Protein AF-A0A7C8BSW6-F1 (afdb_monomer_lite)

Organism: NCBI:txid908846

pLDDT: mean 87.46, std 11.77, range [28.77, 98.88]

InterPro domains:
  IPR027787 Alpha/beta-hydrolase, catalytic domain [PF10081] (275-557)
  IPR027788 Alpha/beta-hydrolase, N-terminal domain [PF15420] (40-257)

Structure (mmCIF, N/CA/C/O backbone):
data_AF-A0A7C8BSW6-F1
#
_entry.id   AF-A0A7C8BSW6-F1
#
loop_
_atom_site.group_PDB
_atom_site.id
_atom_site.type_symbol
_atom_site.label_atom_id
_atom_site.label_alt_id
_atom_site.label_comp_id
_atom_site.label_asym_id
_atom_site.label_entity_id
_atom_site.label_seq_id
_atom_site.pdbx_PDB_ins_code
_atom_site.Cartn_x
_atom_site.Cartn_y
_atom_site.Cartn_z
_atom_site.occupancy
_atom_site.B_iso_or_equiv
_atom_site.auth_seq_id
_atom_site.auth_comp_id
_atom_site.auth_asym_id
_atom_site.auth_atom_id
_atom_site.pdbx_PDB_model_num
ATOM 1 N N . MET A 1 1 ? 16.059 4.624 -40.946 1.00 35.56 1 MET A N 1
ATOM 2 C CA . MET A 1 1 ? 14.922 4.054 -41.706 1.00 35.56 1 MET A CA 1
ATOM 3 C C . MET A 1 1 ? 15.076 4.189 -43.217 1.00 35.56 1 MET A C 1
ATOM 5 O O . MET A 1 1 ? 14.792 3.204 -43.880 1.00 35.56 1 MET A O 1
ATOM 9 N N . ARG A 1 2 ? 15.621 5.291 -43.774 1.00 28.77 2 ARG A N 1
ATOM 10 C CA . ARG A 1 2 ? 15.926 5.373 -45.224 1.00 28.77 2 ARG A CA 1
ATOM 11 C C . ARG A 1 2 ? 16.753 4.190 -45.767 1.00 28.77 2 ARG A C 1
ATOM 13 O O . ARG A 1 2 ? 16.408 3.669 -46.812 1.00 28.77 2 ARG A O 1
ATOM 20 N N . SER A 1 3 ? 17.754 3.688 -45.032 1.00 37.47 3 SER A N 1
ATOM 21 C CA . SER A 1 3 ? 18.603 2.574 -45.508 1.00 37.47 3 SER A CA 1
ATOM 22 C C . SER A 1 3 ? 17.982 1.171 -45.445 1.00 37.47 3 SER A C 1
ATOM 24 O O . SER A 1 3 ? 18.580 0.234 -45.964 1.00 37.47 3 SER A O 1
ATOM 26 N N . LEU A 1 4 ? 16.823 0.995 -44.797 1.00 36.91 4 LEU A N 1
ATOM 27 C CA . LEU A 1 4 ? 16.102 -0.290 -44.774 1.00 36.91 4 LEU A CA 1
ATOM 28 C C . LEU A 1 4 ? 15.080 -0.395 -45.915 1.00 36.91 4 LEU A C 1
ATOM 30 O O . LEU A 1 4 ? 14.668 -1.496 -46.262 1.00 36.91 4 LEU A O 1
ATOM 34 N N . LEU A 1 5 ? 14.687 0.741 -46.496 1.00 39.44 5 LEU A N 1
ATOM 35 C CA . LEU A 1 5 ? 13.616 0.839 -47.490 1.00 39.44 5 LEU A CA 1
ATOM 36 C C . LEU A 1 5 ? 14.138 0.990 -48.928 1.00 39.44 5 LEU A C 1
ATOM 38 O O . LEU A 1 5 ? 13.388 0.749 -49.862 1.00 39.44 5 LEU A O 1
ATOM 42 N N . THR A 1 6 ? 15.419 1.324 -49.118 1.00 40.94 6 THR A N 1
ATOM 43 C CA . THR A 1 6 ? 16.086 1.384 -50.437 1.00 40.94 6 THR A CA 1
ATOM 44 C C . THR A 1 6 ? 16.786 0.079 -50.828 1.00 40.94 6 THR A C 1
ATOM 46 O O . THR A 1 6 ? 17.543 0.048 -51.793 1.00 40.94 6 THR A O 1
ATOM 49 N N . ARG A 1 7 ? 16.607 -0.985 -50.042 1.00 39.94 7 ARG A N 1
ATOM 50 C CA . ARG A 1 7 ? 17.282 -2.267 -50.242 1.00 39.94 7 ARG A CA 1
ATOM 51 C C . ARG A 1 7 ? 16.491 -3.168 -51.197 1.00 39.94 7 ARG A C 1
ATOM 53 O O . ARG A 1 7 ? 15.278 -3.321 -51.035 1.00 39.94 7 ARG A O 1
ATOM 60 N N . SER A 1 8 ? 17.198 -3.738 -52.174 1.00 38.94 8 SER A N 1
ATOM 61 C CA . SER A 1 8 ? 16.690 -4.665 -53.200 1.00 38.94 8 SER A CA 1
ATOM 62 C C . SER A 1 8 ? 15.962 -5.867 -52.561 1.00 38.94 8 SER A C 1
ATOM 64 O O . SER A 1 8 ? 16.281 -6.221 -51.425 1.00 38.94 8 SER A O 1
ATOM 66 N N . PRO A 1 9 ? 14.994 -6.529 -53.231 1.00 44.62 9 PRO A N 1
ATOM 67 C CA . PRO A 1 9 ? 14.306 -7.729 -52.724 1.00 44.62 9 PRO A CA 1
ATOM 68 C C . PRO A 1 9 ? 15.227 -8.849 -52.195 1.00 44.62 9 PRO A C 1
ATOM 70 O O . PRO A 1 9 ? 14.777 -9.672 -51.403 1.00 44.62 9 PRO A O 1
ATOM 73 N N . ALA A 1 10 ? 16.515 -8.850 -52.554 1.00 47.75 10 ALA A N 1
ATOM 74 C CA . ALA A 1 10 ? 17.525 -9.775 -52.038 1.00 47.75 10 ALA A CA 1
ATOM 75 C C . ALA A 1 10 ? 17.982 -9.524 -50.577 1.00 47.75 10 ALA A C 1
ATOM 77 O O . ALA A 1 10 ? 18.629 -10.391 -50.004 1.00 47.75 10 ALA A O 1
ATOM 78 N N . ASP A 1 11 ? 17.643 -8.384 -49.966 1.00 54.53 11 ASP A N 1
ATOM 79 C CA . ASP A 1 11 ? 18.222 -7.917 -48.689 1.00 54.53 11 ASP A CA 1
ATOM 80 C C . ASP A 1 11 ? 17.317 -8.082 -47.446 1.00 54.53 11 ASP A C 1
ATOM 82 O O . ASP A 1 11 ? 17.668 -7.632 -46.343 1.00 54.53 11 ASP A O 1
ATOM 86 N N . LEU A 1 12 ? 16.115 -8.651 -47.598 1.00 56.34 12 LEU A N 1
ATOM 87 C CA . LEU A 1 12 ? 15.295 -9.011 -46.439 1.00 56.34 12 LEU A CA 1
ATOM 88 C C . LEU A 1 12 ? 15.831 -10.307 -45.817 1.00 56.34 12 LEU A C 1
ATOM 90 O O . LEU A 1 12 ? 16.120 -11.241 -46.564 1.00 56.34 12 LEU A O 1
ATOM 94 N N . PRO A 1 13 ? 15.931 -10.384 -44.477 1.00 59.06 13 PRO A N 1
ATOM 95 C CA . PRO A 1 13 ? 16.304 -11.626 -43.817 1.00 59.06 13 PRO A CA 1
ATOM 96 C C . PRO A 1 13 ? 15.279 -12.702 -44.184 1.00 59.06 13 PRO A C 1
ATOM 98 O O . PRO A 1 13 ? 14.076 -12.488 -44.021 1.00 59.06 13 PRO A O 1
ATOM 101 N N . ARG A 1 14 ? 15.763 -13.821 -44.725 1.00 63.88 14 ARG A N 1
ATOM 102 C CA . ARG A 1 14 ? 14.950 -14.957 -45.184 1.00 63.88 14 ARG A CA 1
ATOM 103 C C . ARG A 1 14 ? 14.642 -15.930 -44.051 1.00 63.88 14 ARG A C 1
ATOM 105 O O . ARG A 1 14 ? 13.737 -16.745 -44.176 1.00 63.88 14 ARG A O 1
ATOM 112 N N . THR A 1 15 ? 15.378 -15.830 -42.945 1.00 72.94 15 THR A N 1
ATOM 113 C CA . THR A 1 15 ? 15.217 -16.674 -41.758 1.00 72.94 15 THR A CA 1
ATOM 114 C C . THR A 1 15 ? 15.124 -15.841 -40.478 1.00 72.94 15 THR A C 1
ATOM 116 O O . THR A 1 15 ? 15.621 -14.712 -40.400 1.00 72.94 15 THR A O 1
ATOM 119 N N . LEU A 1 16 ? 14.516 -16.421 -39.437 1.00 63.00 16 LEU A N 1
ATOM 120 C CA . LEU A 1 16 ? 14.472 -15.838 -38.091 1.00 63.00 16 LEU A CA 1
ATOM 121 C C . LEU A 1 16 ? 15.890 -15.572 -37.547 1.00 63.00 16 LEU A C 1
ATOM 123 O O . LEU A 1 16 ? 16.141 -14.528 -36.947 1.00 63.00 16 LEU A O 1
ATOM 127 N N . GLY A 1 17 ? 16.836 -16.472 -37.834 1.00 62.22 17 GLY A N 1
ATOM 128 C CA . GLY A 1 17 ? 18.244 -16.329 -37.457 1.00 62.22 17 GLY A CA 1
ATOM 129 C C . GLY A 1 17 ? 18.908 -15.089 -38.063 1.00 62.22 17 GLY A C 1
ATOM 130 O O . GLY A 1 17 ? 19.578 -14.347 -37.352 1.00 62.22 17 GLY A O 1
ATOM 131 N N . GLU A 1 18 ? 18.664 -14.782 -39.340 1.00 64.88 18 GLU A N 1
ATOM 132 C CA . GLU A 1 18 ? 19.216 -13.587 -40.005 1.00 64.88 18 GLU A CA 1
ATOM 133 C C . GLU A 1 18 ? 18.632 -12.269 -39.470 1.00 64.88 18 GLU A C 1
ATOM 135 O O . GLU A 1 18 ? 19.320 -11.243 -39.413 1.00 64.88 18 GLU A O 1
ATOM 140 N N . LEU A 1 19 ? 17.363 -12.275 -39.049 1.00 63.34 19 LEU A N 1
ATOM 141 C CA . LEU A 1 19 ? 16.727 -11.129 -38.396 1.00 63.34 19 LEU A CA 1
ATOM 142 C C . LEU A 1 19 ? 17.384 -10.836 -37.033 1.00 63.34 19 LEU A C 1
ATOM 144 O O . LEU A 1 19 ? 17.639 -9.675 -36.683 1.00 63.34 19 LEU A O 1
ATOM 148 N N . LEU A 1 20 ? 17.671 -11.894 -36.275 1.00 65.25 20 LEU A N 1
ATOM 149 C CA . LEU A 1 20 ? 18.274 -11.835 -34.946 1.00 65.25 20 LEU A CA 1
ATOM 150 C C . LEU A 1 20 ? 19.794 -11.585 -34.992 1.00 65.25 20 LEU A C 1
ATOM 152 O O . LEU A 1 20 ? 20.323 -10.888 -34.129 1.00 65.25 20 LEU A O 1
ATOM 156 N N . ALA A 1 21 ? 20.483 -12.003 -36.054 1.00 61.97 21 ALA A N 1
ATOM 157 C CA . ALA A 1 21 ? 21.923 -11.803 -36.252 1.00 61.97 21 ALA A CA 1
ATOM 158 C C . ALA A 1 21 ? 22.319 -10.404 -36.777 1.00 61.97 21 ALA A C 1
ATOM 160 O O . ALA A 1 21 ? 23.486 -10.155 -37.092 1.00 61.97 21 ALA A O 1
ATOM 161 N N . ARG A 1 22 ? 21.375 -9.455 -36.899 1.00 72.50 22 ARG A N 1
ATOM 162 C CA . ARG A 1 22 ? 21.695 -8.084 -37.336 1.00 72.50 22 ARG A CA 1
ATOM 163 C C . ARG A 1 22 ? 22.720 -7.429 -36.408 1.00 72.50 22 ARG A C 1
ATOM 165 O O . ARG A 1 22 ? 22.546 -7.422 -35.189 1.00 72.50 22 ARG A O 1
ATOM 172 N N . ARG A 1 23 ? 23.734 -6.803 -37.024 1.00 75.06 23 ARG A N 1
ATOM 173 C CA . ARG A 1 23 ? 24.805 -6.071 -36.330 1.00 75.06 23 ARG A CA 1
ATOM 174 C C . ARG A 1 23 ? 24.232 -5.053 -35.343 1.00 75.06 23 ARG A C 1
ATOM 176 O O . ARG A 1 23 ? 23.321 -4.295 -35.685 1.00 75.06 23 ARG A O 1
ATOM 183 N N . PHE A 1 24 ? 24.808 -5.029 -34.149 1.00 78.12 24 PHE A N 1
ATOM 184 C CA . PHE A 1 24 ? 24.494 -4.053 -33.114 1.00 78.12 24 PHE A CA 1
ATOM 185 C C . PHE A 1 24 ? 25.087 -2.678 -33.437 1.00 78.12 24 PHE A C 1
ATOM 187 O O . PHE A 1 24 ? 26.164 -2.576 -34.029 1.00 78.12 24 PHE A O 1
ATOM 194 N N . ASP A 1 25 ? 24.380 -1.614 -33.053 1.00 82.50 25 ASP A N 1
ATOM 195 C CA . ASP A 1 25 ? 24.923 -0.253 -33.088 1.00 82.50 25 ASP A CA 1
ATOM 196 C C . ASP A 1 25 ? 25.787 -0.033 -31.839 1.00 82.50 25 ASP A C 1
ATOM 198 O O . ASP A 1 25 ? 25.310 -0.204 -30.717 1.00 82.50 25 ASP A O 1
ATOM 202 N N . LEU A 1 26 ? 27.057 0.332 -32.038 1.00 80.19 26 LEU A N 1
ATOM 203 C CA . LEU A 1 26 ? 28.018 0.530 -30.950 1.00 80.19 26 LEU A CA 1
ATOM 204 C C . LEU A 1 26 ? 27.555 1.604 -29.958 1.00 80.19 26 LEU A C 1
ATOM 206 O O . LEU A 1 26 ? 27.662 1.405 -28.756 1.00 80.19 26 LEU A O 1
ATOM 210 N N . PHE A 1 27 ? 27.015 2.723 -30.445 1.00 80.88 27 PHE A N 1
ATOM 211 C CA . PHE A 1 27 ? 26.562 3.806 -29.572 1.00 80.88 27 PHE A CA 1
ATOM 212 C C . PHE A 1 27 ? 25.314 3.383 -28.784 1.00 80.88 27 PHE A C 1
ATOM 214 O O . PHE A 1 27 ? 25.201 3.688 -27.602 1.00 80.88 27 PHE A O 1
ATOM 221 N N . GLY A 1 28 ? 24.430 2.596 -29.406 1.00 87.25 28 GLY A N 1
ATOM 222 C CA . GLY A 1 28 ? 23.362 1.885 -28.701 1.00 87.25 28 GLY A CA 1
ATOM 223 C C . GLY A 1 28 ? 23.891 1.029 -27.549 1.00 87.25 28 GLY A C 1
ATOM 224 O O . GLY A 1 28 ? 23.444 1.181 -26.417 1.00 87.25 28 GLY A O 1
ATOM 225 N N . LEU A 1 29 ? 24.866 0.154 -27.810 1.00 87.88 29 LEU A N 1
ATOM 226 C CA . LEU A 1 29 ? 25.440 -0.717 -26.776 1.00 87.88 29 LEU A CA 1
ATOM 227 C C . LEU A 1 29 ? 26.072 0.074 -25.626 1.00 87.88 29 LEU A C 1
ATOM 229 O O . LEU A 1 29 ? 25.893 -0.297 -24.472 1.00 87.88 29 LEU A O 1
ATOM 233 N N . LEU A 1 30 ? 26.764 1.177 -25.926 1.00 85.81 30 LEU A N 1
ATOM 234 C CA . LEU A 1 30 ? 27.374 2.031 -24.906 1.00 85.81 30 LEU A CA 1
ATOM 235 C C . LEU A 1 30 ? 26.330 2.674 -23.988 1.00 85.81 30 LEU A C 1
ATOM 237 O O . LEU A 1 30 ? 26.487 2.637 -22.770 1.00 85.81 30 LEU A O 1
ATOM 241 N N . VAL A 1 31 ? 25.253 3.236 -24.544 1.00 88.50 31 VAL A N 1
ATOM 242 C CA . VAL A 1 31 ? 24.177 3.824 -23.727 1.00 88.50 31 VAL A CA 1
ATOM 243 C C . VAL A 1 31 ? 23.440 2.738 -22.938 1.00 88.50 31 VAL A C 1
ATOM 245 O O . VAL A 1 31 ? 23.163 2.929 -21.757 1.00 88.50 31 VAL A O 1
ATOM 248 N N . GLY A 1 32 ? 23.191 1.573 -23.546 1.00 92.12 32 GLY A N 1
ATOM 249 C CA . GLY A 1 32 ? 22.620 0.415 -22.853 1.00 92.12 32 GLY A CA 1
ATOM 250 C C . GLY A 1 32 ? 23.472 -0.044 -21.667 1.00 92.12 32 GLY A C 1
ATOM 251 O O . GLY A 1 32 ? 22.940 -0.268 -20.587 1.00 92.12 32 GLY A O 1
ATOM 252 N N . LEU A 1 33 ? 24.796 -0.105 -21.832 1.00 89.88 33 LEU A N 1
ATOM 253 C CA . LEU A 1 33 ? 25.730 -0.454 -20.759 1.00 89.88 33 LEU A CA 1
ATOM 254 C C . LEU A 1 33 ? 25.760 0.594 -19.637 1.00 89.88 33 LEU A C 1
ATOM 256 O O . LEU A 1 33 ? 25.872 0.238 -18.472 1.00 89.88 33 LEU A O 1
ATOM 260 N N . ASN A 1 34 ? 25.626 1.884 -19.950 1.00 88.75 34 ASN A N 1
ATOM 261 C CA . ASN A 1 34 ? 25.520 2.909 -18.907 1.00 88.75 34 ASN A CA 1
ATOM 262 C C . ASN A 1 34 ? 24.216 2.771 -18.109 1.00 88.75 34 ASN A C 1
ATOM 264 O O . ASN A 1 34 ? 24.239 2.888 -16.888 1.00 88.75 34 ASN A O 1
ATOM 268 N N . LEU A 1 35 ? 23.093 2.459 -18.768 1.00 93.00 35 LEU A N 1
ATOM 269 C CA . LEU A 1 35 ? 21.839 2.191 -18.059 1.00 93.00 35 LEU A CA 1
ATOM 270 C C . LEU A 1 35 ? 21.843 0.859 -17.296 1.00 93.00 35 LEU A C 1
ATOM 272 O O . LEU A 1 35 ? 21.131 0.747 -16.303 1.00 93.00 35 LEU A O 1
ATOM 276 N N . PHE A 1 36 ? 22.669 -0.115 -17.690 1.00 93.19 36 PHE A N 1
ATOM 277 C CA . PHE A 1 36 ? 22.958 -1.278 -16.848 1.00 93.19 36 PHE A CA 1
ATOM 278 C C . PHE A 1 36 ? 23.570 -0.844 -15.513 1.00 93.19 36 PHE A C 1
ATOM 280 O O . PHE A 1 36 ? 23.040 -1.195 -14.467 1.00 93.19 36 PHE A O 1
ATOM 287 N N . TRP A 1 37 ? 24.614 -0.015 -15.517 1.00 90.25 37 TRP A N 1
ATOM 288 C CA . TRP A 1 37 ? 25.200 0.474 -14.262 1.00 90.25 37 TRP A CA 1
ATOM 289 C C . TRP A 1 37 ? 24.257 1.378 -13.475 1.00 90.25 37 TRP A C 1
ATOM 291 O O . TRP A 1 37 ? 24.164 1.245 -12.260 1.00 90.25 37 TRP A O 1
ATOM 301 N N . ALA A 1 38 ? 23.488 2.229 -14.155 1.00 91.25 38 ALA A N 1
ATOM 302 C CA . ALA A 1 38 ? 22.456 3.021 -13.493 1.00 91.25 38 ALA A CA 1
ATOM 303 C C . ALA A 1 38 ? 21.383 2.130 -12.841 1.00 91.25 38 ALA A C 1
ATOM 305 O O . ALA A 1 38 ? 20.883 2.456 -11.777 1.00 91.25 38 ALA A O 1
ATOM 306 N N . SER A 1 39 ? 21.056 0.970 -13.422 1.00 93.25 39 SER A N 1
ATOM 307 C CA . SER A 1 39 ? 20.106 0.026 -12.813 1.00 93.25 39 SER A CA 1
ATOM 308 C C . SER A 1 39 ? 20.600 -0.592 -11.503 1.00 93.25 39 SER A C 1
ATOM 310 O O . SER A 1 39 ? 19.788 -1.113 -10.738 1.00 93.25 39 SER A O 1
ATOM 312 N N . LEU A 1 40 ? 21.913 -0.553 -11.276 1.00 91.62 40 LEU A N 1
ATOM 313 C CA . LEU A 1 40 ? 22.617 -1.127 -10.135 1.00 91.62 40 LEU A CA 1
ATOM 314 C C . LEU A 1 40 ? 22.851 -0.107 -9.005 1.00 91.62 40 LEU A C 1
ATOM 316 O O . LEU A 1 40 ? 23.479 -0.442 -7.994 1.00 91.62 40 LEU A O 1
ATOM 320 N N . THR A 1 41 ? 22.350 1.124 -9.155 1.00 91.31 41 THR A N 1
ATOM 321 C CA . THR A 1 41 ? 22.278 2.093 -8.056 1.00 91.31 41 THR A CA 1
ATOM 322 C C . THR A 1 41 ? 21.401 1.544 -6.924 1.00 91.31 41 THR A C 1
ATOM 324 O O . THR A 1 41 ? 20.469 0.774 -7.197 1.00 91.31 41 THR A O 1
ATOM 327 N N . PRO A 1 42 ? 21.661 1.936 -5.662 1.00 91.25 42 PRO A N 1
ATOM 328 C CA . PRO A 1 42 ? 20.795 1.601 -4.540 1.00 91.25 42 PRO A CA 1
ATOM 329 C C . PRO A 1 42 ? 19.344 1.977 -4.811 1.00 91.25 42 PRO A C 1
ATOM 331 O O . PRO A 1 42 ? 19.060 2.980 -5.471 1.00 91.25 42 PRO A O 1
ATOM 334 N N . SER A 1 43 ? 18.437 1.176 -4.267 1.00 92.50 43 SER A N 1
ATOM 335 C CA . SER A 1 43 ? 17.024 1.515 -4.192 1.00 92.50 43 SER A CA 1
ATOM 336 C C . SER A 1 43 ? 16.540 1.459 -2.747 1.00 92.50 43 SER A C 1
ATOM 338 O O . SER A 1 43 ? 17.363 1.418 -1.837 1.00 92.50 43 SER A O 1
ATOM 340 N N . LEU A 1 44 ? 15.226 1.497 -2.533 1.00 93.19 44 LEU A N 1
ATOM 341 C CA . LEU A 1 44 ? 14.633 1.506 -1.191 1.00 93.19 44 LEU A CA 1
ATOM 342 C C . LEU A 1 44 ? 14.798 0.165 -0.456 1.00 93.19 44 LEU A C 1
ATOM 344 O O . LEU A 1 44 ? 14.808 0.129 0.769 1.00 93.19 44 LEU A O 1
ATOM 348 N N . MET A 1 45 ? 14.942 -0.931 -1.204 1.00 92.94 45 MET A N 1
ATOM 349 C CA . MET A 1 45 ? 15.106 -2.286 -0.676 1.00 92.94 45 MET A CA 1
ATOM 350 C C . MET A 1 45 ? 16.139 -3.063 -1.508 1.00 92.94 45 MET A C 1
ATOM 352 O O . MET A 1 45 ? 16.288 -2.792 -2.709 1.00 92.94 45 MET A O 1
ATOM 356 N N . PRO A 1 46 ? 16.849 -4.037 -0.910 1.00 91.81 46 PRO A N 1
ATOM 357 C CA . PRO A 1 46 ? 17.709 -4.944 -1.653 1.00 91.81 46 PRO A CA 1
ATOM 358 C C . PRO A 1 46 ? 16.875 -5.823 -2.590 1.00 91.81 46 PRO A C 1
ATOM 360 O O . PRO A 1 46 ? 15.707 -6.122 -2.341 1.00 91.81 46 PRO A O 1
ATOM 363 N N . ARG A 1 47 ? 17.490 -6.263 -3.690 1.00 91.44 47 ARG A N 1
ATOM 364 C CA . ARG A 1 47 ? 16.823 -7.082 -4.708 1.00 91.44 47 ARG A CA 1
ATOM 365 C C . ARG A 1 47 ? 17.505 -8.426 -4.868 1.00 91.44 47 ARG A C 1
ATOM 367 O O . ARG A 1 47 ? 18.726 -8.533 -4.942 1.00 91.44 47 ARG A O 1
ATOM 374 N N . VAL A 1 48 ? 16.688 -9.454 -5.047 1.00 90.75 48 VAL A N 1
ATOM 375 C CA . VAL A 1 48 ? 17.148 -10.767 -5.504 1.00 90.75 48 VAL A CA 1
ATOM 376 C C . VAL A 1 48 ? 17.640 -10.705 -6.953 1.00 90.75 48 VAL A C 1
ATOM 378 O O . VAL A 1 48 ? 17.177 -9.899 -7.765 1.00 90.75 48 VAL A O 1
ATOM 381 N N . TRP A 1 49 ? 18.574 -11.594 -7.298 1.00 92.56 49 TRP A N 1
ATOM 382 C CA . TRP A 1 49 ? 19.315 -11.560 -8.566 1.00 92.56 49 TRP A CA 1
ATOM 383 C C . TRP A 1 49 ? 18.423 -11.555 -9.819 1.00 92.56 49 TRP A C 1
ATOM 385 O O . TRP A 1 49 ? 18.735 -10.868 -10.791 1.00 92.56 49 TRP A O 1
ATOM 395 N N . TYR A 1 50 ? 17.309 -12.298 -9.816 1.00 94.75 50 TYR A N 1
ATOM 396 C CA . TYR A 1 50 ? 16.423 -12.392 -10.981 1.00 94.75 50 TYR A CA 1
ATOM 397 C C . TYR A 1 50 ? 15.605 -11.113 -11.169 1.00 94.75 50 TYR A C 1
ATOM 399 O O . TYR A 1 50 ? 15.358 -10.702 -12.303 1.00 94.75 50 TYR A O 1
ATOM 407 N N . TRP A 1 51 ? 15.232 -10.458 -10.066 1.00 94.62 51 TRP A N 1
ATOM 408 C CA . TRP A 1 51 ? 14.493 -9.201 -10.084 1.00 94.62 51 TRP A CA 1
ATOM 409 C C . TRP A 1 51 ? 15.390 -8.056 -10.547 1.00 94.62 51 TRP A C 1
ATOM 411 O O . TRP A 1 51 ? 15.043 -7.322 -11.471 1.00 94.62 51 TRP A O 1
ATOM 421 N N . GLN A 1 52 ? 16.606 -7.978 -9.997 1.00 95.00 52 GLN A N 1
ATOM 422 C CA . GLN A 1 52 ? 17.620 -7.038 -10.468 1.00 95.00 52 GLN A CA 1
ATOM 423 C C . GLN A 1 52 ? 17.929 -7.263 -11.957 1.00 95.00 52 GLN A C 1
ATOM 425 O O . GLN A 1 52 ? 17.927 -6.310 -12.731 1.00 95.00 52 GLN A O 1
ATOM 430 N N . GLY A 1 53 ? 18.108 -8.518 -12.390 1.00 96.31 53 GLY A N 1
ATOM 431 C CA . GLY A 1 53 ? 18.345 -8.852 -13.795 1.00 96.31 53 GLY A CA 1
ATOM 432 C C . GLY A 1 53 ? 17.205 -8.432 -14.731 1.00 96.31 53 GLY A C 1
ATOM 433 O O . GLY A 1 53 ? 17.462 -7.953 -15.835 1.00 96.31 53 GLY A O 1
ATOM 434 N N . LEU A 1 54 ? 15.947 -8.541 -14.293 1.00 96.56 54 LEU A N 1
ATOM 435 C CA . LEU A 1 54 ? 14.785 -8.043 -15.035 1.00 96.56 54 LEU A CA 1
ATOM 436 C C . LEU A 1 54 ? 14.852 -6.522 -15.243 1.00 96.56 54 LEU A C 1
ATOM 438 O O . LEU A 1 54 ? 14.767 -6.056 -16.382 1.00 96.56 54 LEU A O 1
ATOM 442 N N . ILE A 1 55 ? 15.049 -5.759 -14.162 1.00 95.81 55 ILE A N 1
ATOM 443 C CA . ILE A 1 55 ? 15.153 -4.290 -14.197 1.00 95.81 55 ILE A CA 1
ATOM 444 C C . ILE A 1 55 ? 16.317 -3.860 -15.096 1.00 95.81 55 ILE A C 1
ATOM 446 O O . ILE A 1 55 ? 16.147 -3.036 -16.001 1.00 95.81 55 ILE A O 1
ATOM 450 N N . SER A 1 56 ? 17.490 -4.459 -14.887 1.00 96.75 56 SER A N 1
ATOM 451 C CA . SER A 1 56 ? 18.689 -4.223 -15.686 1.00 96.75 56 SER A CA 1
ATOM 452 C C . SER A 1 56 ? 18.443 -4.509 -17.168 1.00 96.75 56 SER A C 1
ATOM 454 O O . SER A 1 56 ? 18.824 -3.703 -18.015 1.00 96.75 56 SER A O 1
ATOM 456 N N . GLY A 1 57 ? 17.764 -5.608 -17.511 1.00 97.56 57 GLY A N 1
ATOM 457 C CA . GLY A 1 57 ? 17.462 -5.967 -18.899 1.00 97.56 57 GLY A CA 1
ATOM 458 C C . GLY A 1 57 ? 16.547 -4.957 -19.599 1.00 97.56 57 GLY A C 1
ATOM 459 O O . GLY A 1 57 ? 16.806 -4.580 -20.747 1.00 97.56 57 GLY A O 1
ATOM 460 N N . ILE A 1 58 ? 15.517 -4.468 -18.898 1.00 97.06 58 ILE A N 1
ATOM 461 C CA . ILE A 1 58 ? 14.611 -3.419 -19.394 1.00 97.06 58 ILE A CA 1
ATOM 462 C C . ILE A 1 58 ? 15.381 -2.108 -19.621 1.00 97.06 58 ILE A C 1
ATOM 464 O O . ILE A 1 58 ? 15.265 -1.485 -20.680 1.00 97.06 58 ILE A O 1
ATOM 468 N N . LEU A 1 59 ? 16.221 -1.701 -18.669 1.00 96.94 59 LEU A N 1
ATOM 469 C CA . LEU A 1 59 ? 17.019 -0.480 -18.785 1.00 96.94 59 LEU A CA 1
ATOM 470 C C . LEU A 1 59 ? 18.071 -0.567 -19.895 1.00 96.94 59 LEU A C 1
ATOM 472 O O . LEU A 1 59 ? 18.220 0.381 -20.667 1.00 96.94 59 LEU A O 1
ATOM 476 N N . VAL A 1 60 ? 18.734 -1.714 -20.057 1.00 96.94 60 VAL A N 1
ATOM 477 C CA . VAL A 1 60 ? 19.680 -1.955 -21.156 1.00 96.94 60 VAL A CA 1
ATOM 478 C C . VAL A 1 60 ? 19.008 -1.765 -22.510 1.00 96.94 60 VAL A C 1
ATOM 480 O O . VAL A 1 60 ? 19.576 -1.101 -23.380 1.00 96.94 60 VAL A O 1
ATOM 483 N N . ILE A 1 61 ? 17.806 -2.314 -22.718 1.00 95.88 61 ILE A N 1
ATOM 484 C CA . ILE A 1 61 ? 17.142 -2.218 -24.023 1.00 95.88 61 ILE A CA 1
ATOM 485 C C . ILE A 1 61 ? 16.578 -0.817 -24.295 1.00 95.88 61 ILE A C 1
ATOM 487 O O . ILE A 1 61 ? 16.668 -0.340 -25.432 1.00 95.88 61 ILE A O 1
ATOM 491 N N . ILE A 1 62 ? 16.079 -0.123 -23.266 1.00 94.81 62 ILE A N 1
ATOM 492 C CA . ILE A 1 62 ? 15.689 1.293 -23.355 1.00 94.81 62 ILE A CA 1
ATOM 493 C C . ILE A 1 62 ? 16.910 2.140 -23.733 1.00 94.81 62 ILE A C 1
ATOM 495 O O . ILE A 1 62 ? 16.857 2.912 -24.694 1.00 94.81 62 ILE A O 1
ATOM 499 N N . GLY A 1 63 ? 18.034 1.939 -23.043 1.00 94.25 63 GLY A N 1
ATOM 500 C CA . GLY A 1 63 ? 19.290 2.640 -23.300 1.00 94.25 63 GLY A CA 1
ATOM 501 C C . GLY A 1 63 ? 19.837 2.348 -24.689 1.00 94.25 63 GLY A C 1
ATOM 502 O O . GLY A 1 63 ? 20.225 3.266 -25.410 1.00 94.25 63 GLY A O 1
ATOM 503 N N . TYR A 1 64 ? 19.775 1.090 -25.125 1.00 94.19 64 TYR A N 1
ATOM 504 C CA . TYR A 1 64 ? 20.140 0.701 -26.481 1.00 94.19 64 TYR A CA 1
ATOM 505 C C . TYR A 1 64 ? 19.293 1.425 -27.532 1.00 94.19 64 TYR A C 1
ATOM 507 O O . TYR A 1 64 ? 19.838 1.982 -28.490 1.00 94.19 64 TYR A O 1
ATOM 515 N N . GLY A 1 65 ? 17.970 1.466 -27.351 1.00 91.69 65 GLY A N 1
ATOM 516 C CA . GLY A 1 65 ? 17.055 2.183 -28.239 1.00 91.69 65 GLY A CA 1
ATOM 517 C C . GLY A 1 65 ? 17.347 3.685 -28.301 1.00 91.69 65 GLY A C 1
ATOM 518 O O . GLY A 1 65 ? 17.477 4.244 -29.397 1.00 91.69 65 GLY A O 1
ATOM 519 N N . ALA A 1 66 ? 17.518 4.320 -27.138 1.00 91.06 66 ALA A N 1
ATOM 520 C CA . ALA A 1 66 ? 17.860 5.735 -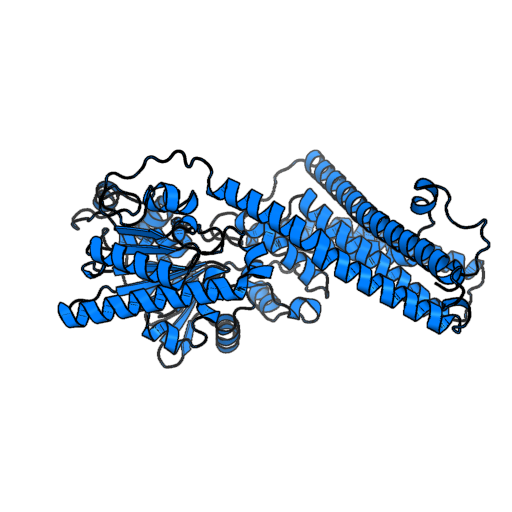27.015 1.00 91.06 66 ALA A CA 1
ATOM 521 C C . ALA A 1 66 ? 19.213 6.052 -27.667 1.00 91.06 66 ALA A C 1
ATOM 523 O O . ALA A 1 66 ? 19.320 7.001 -28.446 1.00 91.06 66 ALA A O 1
ATOM 524 N N . GLY A 1 67 ? 20.226 5.213 -27.441 1.00 90.25 67 GLY A N 1
ATOM 525 C CA . GLY A 1 67 ? 21.533 5.341 -28.072 1.00 90.25 67 GLY A CA 1
ATOM 526 C C . GLY A 1 67 ? 21.447 5.219 -29.594 1.00 90.25 67 GLY A C 1
ATOM 527 O O . GLY A 1 67 ? 21.928 6.092 -30.314 1.00 90.25 67 GLY A O 1
ATOM 528 N N . VAL A 1 68 ? 20.756 4.210 -30.130 1.00 89.62 68 VAL A N 1
ATOM 529 C CA . VAL A 1 68 ? 20.555 4.082 -31.587 1.00 89.62 68 VAL A CA 1
ATOM 530 C C . VAL A 1 68 ? 19.905 5.340 -32.177 1.00 89.62 68 VAL A C 1
ATOM 532 O O . VAL A 1 68 ? 20.291 5.779 -33.267 1.00 89.62 68 VAL A O 1
ATOM 535 N N . LEU A 1 69 ? 18.912 5.913 -31.492 1.00 86.75 69 LEU A N 1
ATOM 536 C CA . LEU A 1 69 ? 18.230 7.131 -31.926 1.00 86.75 69 LEU A CA 1
ATOM 537 C C . LEU A 1 69 ? 19.169 8.341 -31.894 1.00 86.75 69 LEU A C 1
ATOM 539 O O . LEU A 1 69 ? 19.330 9.010 -32.917 1.00 86.75 69 LEU A O 1
ATOM 543 N N . LEU A 1 70 ? 19.837 8.578 -30.768 1.00 85.81 70 LEU A N 1
ATOM 544 C CA . LEU A 1 70 ? 20.763 9.691 -30.598 1.00 85.81 70 LEU A CA 1
ATOM 545 C C . LEU A 1 70 ? 21.935 9.593 -31.583 1.00 85.81 70 LEU A C 1
ATOM 547 O O . LEU A 1 70 ? 22.243 10.561 -32.270 1.00 85.81 70 LEU A O 1
ATOM 551 N N . GLY A 1 71 ? 22.512 8.406 -31.772 1.00 84.44 71 GLY A N 1
ATOM 552 C CA . GLY A 1 71 ? 23.553 8.166 -32.769 1.00 84.44 71 GLY A CA 1
ATOM 553 C C . GLY A 1 71 ? 23.086 8.455 -34.200 1.00 84.44 71 GLY A C 1
ATOM 554 O O . GLY A 1 71 ? 23.861 8.949 -35.020 1.00 84.44 71 GLY A O 1
ATOM 555 N N . ARG A 1 72 ? 21.814 8.194 -34.532 1.00 83.94 72 ARG A N 1
ATOM 556 C CA . ARG A 1 72 ? 21.233 8.581 -35.832 1.00 83.94 72 ARG A CA 1
ATOM 557 C C . ARG A 1 72 ? 21.068 10.092 -35.969 1.00 83.94 72 ARG A C 1
ATOM 559 O O . ARG A 1 72 ? 21.371 10.602 -37.043 1.00 83.94 72 ARG A O 1
ATOM 566 N N . ILE A 1 73 ? 20.611 10.773 -34.920 1.00 84.25 73 ILE A N 1
ATOM 567 C CA . ILE A 1 73 ? 20.466 12.235 -34.887 1.00 84.25 73 ILE A CA 1
ATOM 568 C C . ILE A 1 73 ? 21.844 12.886 -35.046 1.00 84.25 73 ILE A C 1
ATOM 570 O O . ILE A 1 73 ? 22.050 13.664 -35.972 1.00 84.25 73 ILE A O 1
ATOM 574 N N . LEU A 1 74 ? 22.825 12.484 -34.237 1.00 83.00 74 LEU A N 1
ATOM 575 C CA . LEU A 1 74 ? 24.192 13.002 -34.296 1.00 83.00 74 LEU A CA 1
ATOM 576 C C . LEU A 1 74 ? 24.808 12.822 -35.686 1.00 83.00 74 LEU A C 1
ATOM 578 O O . LEU A 1 74 ? 25.346 13.770 -36.244 1.00 83.00 74 LEU A O 1
ATOM 582 N N . ARG A 1 75 ? 24.657 11.645 -36.306 1.00 81.06 75 ARG A N 1
ATOM 583 C CA . ARG A 1 75 ? 25.138 11.404 -37.680 1.00 81.06 75 ARG A CA 1
ATOM 584 C C . ARG A 1 75 ? 24.409 12.224 -38.750 1.00 81.06 75 ARG A C 1
ATOM 586 O O . ARG A 1 75 ? 24.945 12.375 -39.844 1.00 81.06 75 ARG A O 1
ATOM 593 N N . ALA A 1 76 ? 23.198 12.711 -38.479 1.00 80.62 76 ALA A N 1
ATOM 594 C CA . ALA A 1 76 ? 22.461 13.565 -39.407 1.00 80.62 76 ALA A CA 1
ATOM 595 C C . ALA A 1 76 ? 22.971 15.016 -39.391 1.00 80.62 76 ALA A C 1
ATOM 597 O O . ALA A 1 76 ? 22.983 15.660 -40.439 1.00 80.62 76 ALA A O 1
ATOM 598 N N . PHE A 1 77 ? 23.424 15.508 -38.233 1.00 80.81 77 PHE A N 1
ATOM 599 C CA . PHE A 1 77 ? 23.910 16.882 -38.062 1.00 80.81 77 PHE A CA 1
ATOM 600 C C . PHE A 1 77 ? 25.437 17.007 -38.175 1.00 80.81 77 PHE A C 1
ATOM 602 O O . PHE A 1 77 ? 25.944 17.987 -38.719 1.00 80.81 77 PHE A O 1
ATOM 609 N N . VAL A 1 78 ? 26.190 15.997 -37.734 1.00 78.81 78 VAL A N 1
ATOM 610 C CA . VAL A 1 78 ? 27.656 15.988 -37.789 1.00 78.81 78 VAL A CA 1
ATOM 611 C C . VAL A 1 78 ? 28.113 15.442 -39.142 1.00 78.81 78 VAL A C 1
ATOM 613 O O . VAL A 1 78 ? 28.180 14.235 -39.368 1.00 78.81 78 VAL A O 1
ATOM 616 N N . ARG A 1 79 ? 28.449 16.353 -40.063 1.00 70.50 79 ARG A N 1
ATOM 617 C CA . ARG A 1 79 ? 29.035 16.019 -41.379 1.00 70.50 79 ARG A CA 1
ATOM 618 C C . ARG A 1 79 ? 30.517 15.644 -41.307 1.00 70.50 79 ARG A C 1
ATOM 620 O O . ARG A 1 79 ? 31.063 15.113 -42.273 1.00 70.50 79 ARG A O 1
ATOM 627 N N . TRP A 1 80 ? 31.165 15.924 -40.179 1.00 69.38 80 TRP A N 1
ATOM 628 C CA . TRP A 1 80 ? 32.576 15.638 -39.976 1.00 69.38 80 TRP A CA 1
ATOM 629 C C . TRP A 1 80 ? 32.816 14.133 -39.840 1.00 69.38 80 TRP A C 1
ATOM 631 O O . TRP A 1 80 ? 32.196 13.458 -39.017 1.00 69.38 80 TRP A O 1
ATOM 641 N N . ARG A 1 81 ? 33.726 13.602 -40.660 1.00 68.81 81 ARG A N 1
ATOM 642 C CA . ARG A 1 81 ? 34.198 12.220 -40.569 1.00 68.81 81 ARG A CA 1
ATOM 643 C C . ARG A 1 81 ? 35.662 12.248 -40.139 1.00 68.81 81 ARG A C 1
ATOM 645 O O . ARG A 1 81 ? 36.486 12.722 -40.922 1.00 68.81 81 ARG A O 1
ATOM 652 N N . PRO A 1 82 ? 36.003 11.768 -38.932 1.00 68.31 82 PRO A N 1
ATOM 653 C CA . PRO A 1 82 ? 37.395 11.708 -38.513 1.00 68.31 82 PRO A CA 1
ATOM 654 C C . PRO A 1 82 ? 38.198 10.817 -39.468 1.00 68.31 82 PRO A C 1
ATOM 656 O O . PRO A 1 82 ? 37.670 9.863 -40.049 1.00 68.31 82 PRO A O 1
ATOM 659 N N . SER A 1 83 ? 39.490 11.117 -39.622 1.00 77.94 83 SER A N 1
ATOM 660 C CA . SER A 1 83 ? 40.404 10.255 -40.379 1.00 77.94 83 SER A CA 1
ATOM 661 C C . SER A 1 83 ? 40.395 8.831 -39.801 1.00 77.94 83 SER A C 1
ATOM 663 O O . SER A 1 83 ? 40.118 8.645 -38.615 1.00 77.94 83 SER A O 1
ATOM 665 N N . ARG A 1 84 ? 40.734 7.805 -40.595 1.00 76.12 84 ARG A N 1
ATOM 666 C CA . ARG A 1 84 ? 40.723 6.401 -40.129 1.00 76.12 84 ARG A CA 1
ATOM 667 C C . ARG A 1 84 ? 41.583 6.193 -38.874 1.00 76.12 84 ARG A C 1
ATOM 669 O O . ARG A 1 84 ? 41.185 5.437 -37.997 1.00 76.12 84 ARG A O 1
ATOM 676 N N . ARG A 1 85 ? 42.717 6.900 -38.766 1.00 79.75 85 ARG A N 1
ATOM 677 C CA . ARG A 1 85 ? 43.587 6.889 -37.577 1.00 79.75 85 ARG A CA 1
ATOM 678 C C . ARG A 1 85 ? 42.932 7.596 -36.391 1.00 79.75 85 ARG A C 1
ATOM 680 O O . ARG A 1 85 ? 42.869 7.021 -35.313 1.00 79.75 85 ARG A O 1
ATOM 687 N N . THR A 1 86 ? 42.393 8.799 -36.596 1.00 79.25 86 THR A N 1
ATOM 688 C CA . THR A 1 86 ? 41.714 9.575 -35.544 1.00 79.25 86 THR A CA 1
ATOM 689 C C . THR A 1 86 ? 40.481 8.844 -35.012 1.00 79.25 86 THR A C 1
ATOM 691 O O . THR A 1 86 ? 40.295 8.762 -33.808 1.00 79.25 86 THR A O 1
ATOM 694 N N . GLY A 1 87 ? 39.666 8.253 -35.888 1.00 76.88 87 GLY A N 1
ATOM 695 C CA . GLY A 1 87 ? 38.505 7.456 -35.497 1.00 76.88 87 GLY A CA 1
ATOM 696 C C . GLY A 1 87 ? 38.884 6.175 -34.750 1.00 76.88 87 GLY A C 1
ATOM 697 O O . GLY A 1 87 ? 38.172 5.788 -33.830 1.00 76.88 87 GLY A O 1
ATOM 698 N N . HIS A 1 88 ? 40.011 5.542 -35.099 1.00 77.56 88 HIS A N 1
ATOM 699 C CA . HIS A 1 88 ? 40.525 4.382 -34.367 1.00 77.56 88 HIS A CA 1
ATOM 700 C C . HIS A 1 88 ? 40.988 4.766 -32.958 1.00 77.56 88 HIS A C 1
ATOM 702 O O . HIS A 1 88 ? 40.609 4.099 -32.002 1.00 77.56 88 HIS A O 1
ATOM 708 N N . TRP A 1 89 ? 41.727 5.873 -32.820 1.00 82.38 89 TRP A N 1
ATOM 709 C CA . TRP A 1 89 ? 42.124 6.412 -31.517 1.00 82.38 89 TRP A CA 1
ATOM 710 C C . TRP A 1 89 ? 40.919 6.814 -30.670 1.00 82.38 89 TRP A C 1
ATOM 712 O O . TRP A 1 89 ? 40.807 6.346 -29.548 1.00 82.38 89 TRP A O 1
ATOM 722 N N . ILE A 1 90 ? 39.971 7.580 -31.222 1.00 78.19 90 ILE A N 1
ATOM 723 C CA . ILE A 1 90 ? 38.721 7.932 -30.528 1.00 78.19 90 ILE A CA 1
ATOM 724 C C . ILE A 1 90 ? 37.982 6.665 -30.083 1.00 78.19 90 ILE A C 1
ATOM 726 O O . ILE A 1 90 ? 37.537 6.586 -28.944 1.00 78.19 90 ILE A O 1
ATOM 730 N N . GLY A 1 91 ? 37.869 5.662 -30.959 1.00 75.19 91 GLY A N 1
ATOM 731 C CA . GLY A 1 91 ? 37.207 4.397 -30.649 1.00 75.19 91 GLY A CA 1
ATOM 732 C C . GLY A 1 91 ? 37.873 3.639 -29.501 1.00 75.19 91 GLY A C 1
ATOM 733 O O . GLY A 1 91 ? 37.179 3.232 -28.574 1.00 75.19 91 GLY A O 1
ATOM 734 N N . TRP A 1 92 ? 39.201 3.487 -29.529 1.00 78.12 92 TRP A N 1
ATOM 735 C CA . TRP A 1 92 ? 39.950 2.839 -28.449 1.00 78.12 92 TRP A CA 1
ATOM 736 C C . TRP A 1 92 ? 39.916 3.640 -27.155 1.00 78.12 92 TRP A C 1
ATOM 738 O O . TRP A 1 92 ? 39.699 3.055 -26.104 1.00 78.12 92 TRP A O 1
ATOM 748 N N . THR A 1 93 ? 40.060 4.964 -27.207 1.00 83.19 93 THR A N 1
ATOM 749 C CA . THR A 1 93 ? 39.949 5.816 -26.019 1.00 83.19 93 THR A CA 1
ATOM 750 C C . THR A 1 93 ? 38.567 5.695 -25.387 1.00 83.19 93 THR A C 1
ATOM 752 O O . THR A 1 93 ? 38.480 5.504 -24.180 1.00 83.19 93 THR A O 1
ATOM 755 N N . LEU A 1 94 ? 37.490 5.740 -26.180 1.00 77.31 94 LEU A N 1
ATOM 756 C CA . LEU A 1 94 ? 36.128 5.548 -25.676 1.00 77.31 94 LEU A CA 1
ATOM 757 C C . LEU A 1 94 ? 35.929 4.141 -25.110 1.00 77.31 94 LEU A C 1
ATOM 759 O O . LEU A 1 94 ? 35.342 4.003 -24.043 1.00 77.31 94 LEU A O 1
ATOM 763 N N . LEU A 1 95 ? 36.432 3.106 -25.786 1.00 75.81 95 LEU A N 1
ATOM 764 C CA . LEU A 1 95 ? 36.337 1.728 -25.308 1.00 75.81 95 LEU A CA 1
ATOM 765 C C . LEU A 1 95 ? 37.078 1.542 -23.978 1.00 75.81 95 LEU A C 1
ATOM 767 O O . LEU A 1 95 ? 36.508 0.991 -23.042 1.00 75.81 95 LEU A O 1
ATOM 771 N N . THR A 1 96 ? 38.315 2.029 -23.878 1.00 81.94 96 THR A N 1
ATOM 772 C CA . THR A 1 96 ? 39.126 1.952 -22.658 1.00 81.94 96 THR A CA 1
ATOM 773 C C . THR A 1 96 ? 38.520 2.786 -21.534 1.00 81.94 96 THR A C 1
ATOM 775 O O . THR A 1 96 ? 38.459 2.308 -20.408 1.00 81.94 96 THR A O 1
ATOM 778 N N . ALA A 1 97 ? 38.021 3.993 -21.817 1.00 82.62 97 ALA A N 1
ATOM 779 C CA . ALA A 1 97 ? 37.346 4.829 -20.823 1.00 82.62 97 ALA A CA 1
ATOM 780 C C . ALA A 1 97 ? 36.071 4.159 -20.297 1.00 82.62 97 ALA A C 1
ATOM 782 O O . ALA A 1 97 ? 35.832 4.146 -19.093 1.00 82.62 97 ALA A O 1
ATOM 783 N N . VAL A 1 98 ? 35.283 3.546 -21.185 1.00 78.50 98 VAL A N 1
ATOM 784 C CA . VAL A 1 98 ? 34.105 2.763 -20.802 1.00 78.50 98 VAL A CA 1
ATOM 785 C C . VAL A 1 98 ? 34.530 1.567 -19.958 1.00 78.50 98 VAL A C 1
ATOM 787 O O . VAL A 1 98 ? 33.972 1.380 -18.885 1.00 78.50 98 VAL A O 1
ATOM 790 N N . LEU A 1 99 ? 35.538 0.797 -20.370 1.00 77.38 99 LEU A N 1
ATOM 791 C CA . LEU A 1 99 ? 36.023 -0.354 -19.606 1.00 77.38 99 LEU A CA 1
ATOM 792 C C . LEU A 1 99 ? 36.545 0.049 -18.215 1.00 77.38 99 LEU A C 1
ATOM 794 O O . LEU A 1 99 ? 36.215 -0.605 -17.230 1.00 77.38 99 LEU A O 1
ATOM 798 N N . ALA A 1 100 ? 37.300 1.144 -18.118 1.00 82.31 100 ALA A N 1
ATOM 799 C CA . ALA A 1 100 ? 37.787 1.681 -16.850 1.00 82.31 100 ALA A CA 1
ATOM 800 C C . ALA A 1 100 ? 36.633 2.144 -15.949 1.00 82.31 100 ALA A C 1
ATOM 802 O O . ALA A 1 100 ? 36.606 1.805 -14.768 1.00 82.31 100 ALA A O 1
ATOM 803 N N . ALA A 1 101 ? 35.639 2.841 -16.512 1.00 80.25 101 ALA A N 1
ATOM 804 C CA . ALA A 1 101 ? 34.4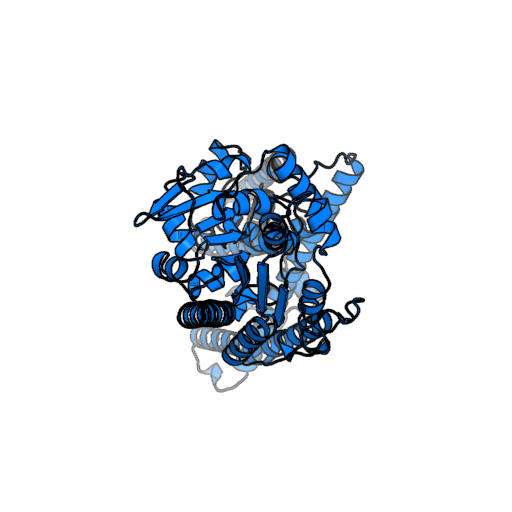27 3.206 -15.786 1.00 80.25 101 ALA A CA 1
ATOM 805 C C . ALA A 1 101 ? 33.670 1.961 -15.298 1.00 80.25 101 ALA A C 1
ATOM 807 O O . ALA A 1 101 ? 33.223 1.932 -14.161 1.00 80.25 101 ALA A O 1
ATOM 808 N N . ASN A 1 102 ? 33.577 0.905 -16.112 1.00 74.69 102 ASN A N 1
ATOM 809 C CA . ASN A 1 102 ? 32.942 -0.361 -15.728 1.00 74.69 102 ASN A CA 1
ATOM 810 C C . ASN A 1 102 ? 33.670 -1.034 -14.552 1.00 74.69 102 ASN A C 1
ATOM 812 O O . ASN A 1 102 ? 33.018 -1.517 -13.633 1.00 74.69 102 ASN A O 1
ATOM 816 N N . LEU A 1 103 ? 35.009 -1.050 -14.558 1.00 77.12 103 LEU A N 1
ATOM 817 C CA . LEU A 1 103 ? 35.792 -1.612 -13.455 1.00 77.12 103 LEU A CA 1
ATOM 818 C C . LEU A 1 103 ? 35.608 -0.807 -12.161 1.00 77.12 103 LEU A C 1
ATOM 820 O O . LEU A 1 103 ? 35.457 -1.394 -11.094 1.00 77.12 103 LEU A O 1
ATOM 824 N N . TYR A 1 104 ? 35.567 0.525 -12.263 1.00 81.94 104 TYR A N 1
ATOM 825 C CA . TYR A 1 104 ? 35.243 1.401 -11.136 1.00 81.94 104 TYR A CA 1
ATOM 826 C C . TYR A 1 104 ? 33.844 1.101 -10.577 1.00 81.94 104 TYR A C 1
ATOM 828 O O . TYR A 1 104 ? 33.694 0.863 -9.378 1.00 81.94 104 TYR A O 1
ATOM 836 N N . TRP A 1 105 ? 32.833 1.033 -11.448 1.00 80.75 105 TRP A N 1
ATOM 837 C CA . TRP A 1 105 ? 31.453 0.762 -11.049 1.00 80.75 105 TRP A CA 1
ATOM 838 C C . TRP A 1 105 ? 31.262 -0.616 -10.411 1.00 80.75 105 TRP A C 1
ATOM 840 O O . TRP A 1 105 ? 30.433 -0.745 -9.515 1.00 80.75 105 TRP A O 1
ATOM 850 N N . LEU A 1 106 ? 32.052 -1.621 -10.803 1.00 74.69 106 LEU A N 1
ATOM 851 C CA . LEU A 1 106 ? 32.021 -2.950 -10.188 1.00 74.69 106 LEU A CA 1
ATOM 852 C C . LEU A 1 106 ? 32.371 -2.901 -8.692 1.00 74.69 106 LEU A C 1
ATOM 854 O O . LEU A 1 106 ? 31.713 -3.558 -7.892 1.00 74.69 106 LEU A O 1
ATOM 858 N N . VAL A 1 107 ? 33.371 -2.101 -8.309 1.00 75.06 107 VAL A N 1
ATOM 859 C CA . VAL A 1 107 ? 33.773 -1.935 -6.902 1.00 75.06 107 VAL A CA 1
ATOM 860 C C . VAL A 1 107 ? 32.744 -1.102 -6.138 1.00 75.06 107 VAL A C 1
ATOM 862 O O . VAL A 1 107 ? 32.326 -1.477 -5.045 1.00 75.06 107 VAL A O 1
ATOM 865 N N . VAL A 1 108 ? 32.299 0.011 -6.728 1.00 81.44 108 VAL A N 1
ATOM 866 C CA . VAL A 1 108 ? 31.332 0.928 -6.102 1.00 81.44 108 VAL A CA 1
ATOM 867 C C . VAL A 1 108 ? 29.985 0.249 -5.850 1.00 81.44 108 VAL A C 1
ATOM 869 O O . VAL A 1 108 ? 29.395 0.432 -4.787 1.00 81.44 108 VAL A O 1
ATOM 872 N N . HIS A 1 109 ? 29.520 -0.578 -6.788 1.00 81.44 109 HIS A N 1
ATOM 873 C CA . HIS A 1 109 ? 28.234 -1.262 -6.688 1.00 81.44 109 HIS A CA 1
ATOM 874 C C . HIS A 1 109 ? 28.122 -2.154 -5.447 1.00 81.44 109 HIS A C 1
ATOM 876 O O . HIS A 1 109 ? 27.076 -2.152 -4.806 1.00 81.44 109 HIS A O 1
ATOM 882 N N . VAL A 1 110 ? 29.184 -2.878 -5.081 1.00 79.50 110 VAL A N 1
ATOM 883 C CA . VAL A 1 110 ? 29.162 -3.770 -3.909 1.00 79.50 110 VAL A CA 1
ATOM 884 C C . VAL A 1 110 ? 28.885 -2.974 -2.632 1.00 79.50 110 VAL A C 1
ATOM 886 O O . VAL A 1 110 ? 27.978 -3.316 -1.879 1.00 79.50 110 VAL A O 1
ATOM 889 N N . ILE A 1 111 ? 29.600 -1.862 -2.437 1.00 83.00 111 ILE A N 1
ATOM 890 C CA . ILE A 1 111 ? 29.429 -0.970 -1.278 1.00 83.00 111 ILE A CA 1
ATOM 891 C C . ILE A 1 111 ? 28.021 -0.364 -1.271 1.00 83.00 111 ILE A C 1
ATOM 893 O O . ILE A 1 111 ? 27.345 -0.308 -0.246 1.00 83.00 111 ILE A O 1
ATOM 897 N N . TRP A 1 112 ? 27.564 0.076 -2.440 1.00 87.88 112 TRP A N 1
ATOM 898 C CA . TRP A 1 112 ? 26.250 0.676 -2.622 1.00 87.88 112 TRP A CA 1
ATOM 899 C C . TRP A 1 112 ? 25.113 -0.286 -2.289 1.00 87.88 112 TRP A C 1
ATOM 901 O O . TRP A 1 112 ? 24.187 0.103 -1.583 1.00 87.88 112 TRP A O 1
ATOM 911 N N . GLN A 1 113 ? 25.179 -1.538 -2.737 1.00 85.25 113 GLN A N 1
ATOM 912 C CA . GLN A 1 113 ? 24.148 -2.524 -2.412 1.00 85.25 113 GLN A CA 1
ATOM 913 C C . GLN A 1 113 ? 24.168 -2.910 -0.932 1.00 85.25 113 GLN A C 1
ATOM 915 O O . GLN A 1 113 ? 23.103 -2.984 -0.324 1.00 85.25 113 GLN A O 1
ATOM 920 N N . ALA A 1 114 ? 25.353 -3.075 -0.334 1.00 87.25 114 ALA A N 1
ATOM 921 C CA . ALA A 1 114 ? 25.485 -3.366 1.095 1.00 87.25 114 ALA A CA 1
ATOM 922 C C . ALA A 1 114 ? 24.840 -2.270 1.968 1.00 87.25 114 ALA A C 1
ATOM 924 O O . ALA A 1 114 ? 24.187 -2.557 2.966 1.00 87.25 114 ALA A O 1
ATOM 925 N N . SER A 1 115 ? 24.922 -1.005 1.540 1.00 90.38 115 SER A N 1
ATOM 926 C CA . SER A 1 115 ? 24.363 0.128 2.289 1.00 90.38 115 SER A CA 1
ATOM 927 C C . SER A 1 115 ? 22.834 0.139 2.439 1.00 90.38 115 SER A C 1
ATOM 929 O O . SER A 1 115 ? 22.318 0.922 3.234 1.00 90.38 115 SER A O 1
ATOM 931 N N . VAL A 1 116 ? 22.100 -0.679 1.674 1.00 92.25 116 VAL A N 1
ATOM 932 C CA . VAL A 1 116 ? 20.627 -0.722 1.723 1.00 92.25 116 VAL A CA 1
ATOM 933 C C . VAL A 1 116 ? 20.129 -1.622 2.858 1.00 92.25 116 VAL A C 1
ATOM 935 O O . VAL A 1 116 ? 19.069 -1.357 3.423 1.00 92.25 116 VAL A O 1
ATOM 938 N N . TYR A 1 117 ? 20.880 -2.663 3.234 1.00 91.88 117 TYR A N 1
ATOM 939 C CA . TYR A 1 117 ? 20.451 -3.636 4.249 1.00 91.88 117 TYR A CA 1
ATOM 940 C C . TYR A 1 117 ? 20.123 -2.994 5.612 1.00 91.88 117 TYR A C 1
ATOM 942 O O . TYR A 1 117 ? 19.014 -3.221 6.099 1.00 91.88 117 TYR A O 1
ATOM 950 N N . PRO A 1 118 ? 20.965 -2.105 6.185 1.00 90.56 118 PRO A N 1
ATOM 951 C CA . PRO A 1 118 ? 20.703 -1.529 7.508 1.00 90.56 118 PRO A CA 1
ATOM 952 C C . PRO A 1 118 ? 19.428 -0.679 7.598 1.00 90.56 118 PRO A C 1
ATOM 954 O O . PRO A 1 118 ? 18.871 -0.539 8.679 1.00 90.56 118 PRO A O 1
ATOM 957 N N . VAL A 1 119 ? 18.969 -0.106 6.479 1.00 90.25 119 VAL A N 1
ATOM 958 C CA . VAL A 1 119 ? 17.800 0.796 6.426 1.00 90.25 119 VAL A CA 1
ATOM 959 C C . VAL A 1 119 ? 16.531 0.119 5.892 1.00 90.25 119 VAL A C 1
ATOM 961 O O . VAL A 1 119 ? 15.480 0.748 5.800 1.00 90.25 119 VAL A O 1
ATOM 964 N N . SER A 1 120 ? 16.614 -1.160 5.520 1.00 89.44 120 SER A N 1
ATOM 965 C CA . SER A 1 120 ? 15.507 -1.912 4.906 1.00 89.44 120 SER A CA 1
ATOM 966 C C . SER A 1 120 ? 15.069 -3.136 5.713 1.00 89.44 120 SER A C 1
ATOM 968 O O . SER A 1 120 ? 14.183 -3.864 5.271 1.00 89.44 120 SER A O 1
ATOM 970 N N . GLY A 1 121 ? 15.694 -3.385 6.869 1.00 88.25 121 GLY A N 1
ATOM 971 C CA . GLY A 1 121 ? 15.369 -4.498 7.767 1.00 88.25 121 GLY A CA 1
ATOM 972 C C . GLY A 1 121 ? 15.850 -5.868 7.289 1.00 88.25 121 GLY A C 1
ATOM 973 O O . GLY A 1 121 ? 15.783 -6.842 8.036 1.00 88.25 121 GLY A O 1
ATOM 974 N N . PHE A 1 122 ? 16.348 -5.972 6.057 1.00 90.19 122 PHE A N 1
ATOM 975 C CA . PHE A 1 122 ? 16.891 -7.218 5.532 1.00 90.19 122 PHE A CA 1
ATOM 976 C C . PHE A 1 122 ? 18.231 -7.542 6.190 1.00 90.19 122 PHE A C 1
ATOM 978 O O . PHE A 1 122 ? 19.113 -6.690 6.290 1.00 90.19 122 PHE A O 1
ATOM 985 N N . ALA A 1 123 ? 18.416 -8.810 6.557 1.00 89.19 123 ALA A N 1
ATOM 986 C CA . ALA A 1 123 ? 19.722 -9.306 6.961 1.00 89.19 123 ALA A CA 1
ATOM 987 C C . ALA A 1 123 ? 20.688 -9.268 5.769 1.00 89.19 123 ALA A C 1
ATOM 989 O O . ALA A 1 123 ? 20.359 -9.745 4.676 1.00 89.19 123 ALA A O 1
ATOM 990 N N . GLU A 1 124 ? 21.881 -8.713 5.985 1.00 87.25 124 GLU A N 1
ATOM 991 C CA . GLU A 1 124 ? 22.949 -8.778 4.994 1.00 87.25 124 GLU A CA 1
ATOM 992 C C . GLU A 1 124 ? 23.366 -10.248 4.801 1.00 87.25 124 GLU A C 1
ATOM 994 O O . GLU A 1 124 ? 23.628 -10.943 5.788 1.00 87.25 124 GLU A O 1
ATOM 999 N N . PRO A 1 125 ? 23.402 -10.765 3.560 1.00 84.12 125 PRO A N 1
ATOM 1000 C CA . PRO A 1 125 ? 23.789 -12.145 3.329 1.00 84.12 125 PRO A CA 1
ATOM 1001 C C . PRO A 1 125 ? 25.265 -12.367 3.678 1.00 84.12 125 PRO A C 1
ATOM 1003 O O . PRO A 1 125 ? 26.140 -11.816 3.013 1.00 84.12 125 PRO A O 1
ATOM 1006 N N . ASP A 1 126 ? 25.550 -13.255 4.634 1.00 81.50 126 ASP A N 1
ATOM 1007 C CA . ASP A 1 126 ? 26.910 -13.751 4.927 1.00 81.50 126 ASP A CA 1
ATOM 1008 C C . ASP A 1 126 ? 27.318 -14.879 3.955 1.00 81.50 126 ASP A C 1
ATOM 1010 O O . ASP A 1 126 ? 27.812 -15.953 4.306 1.00 81.50 126 ASP A O 1
ATOM 1014 N N . ASP A 1 127 ? 27.003 -14.665 2.680 1.00 77.50 127 ASP A N 1
ATOM 1015 C CA . ASP A 1 127 ? 27.239 -15.625 1.617 1.00 77.50 127 ASP A CA 1
ATOM 1016 C C . ASP A 1 127 ? 28.716 -15.573 1.196 1.00 77.50 127 ASP A C 1
ATOM 1018 O O . ASP A 1 127 ? 29.238 -14.532 0.793 1.00 77.50 127 ASP A O 1
ATOM 1022 N N . GLY A 1 128 ? 29.399 -16.722 1.198 1.00 81.00 128 GLY A N 1
ATOM 1023 C CA . GLY A 1 128 ? 30.770 -16.807 0.691 1.00 81.00 128 GLY A CA 1
ATOM 1024 C C . GLY A 1 128 ? 30.894 -16.343 -0.772 1.00 81.00 128 GLY A C 1
ATOM 1025 O O . GLY A 1 128 ? 29.944 -16.423 -1.558 1.00 81.00 128 GLY A O 1
ATOM 1026 N N . LEU A 1 129 ? 32.102 -15.928 -1.181 1.00 82.00 129 LEU A N 1
ATOM 1027 C CA . LEU A 1 129 ? 32.396 -15.366 -2.516 1.00 82.00 129 LEU A CA 1
ATOM 1028 C C . LEU A 1 129 ? 31.798 -16.164 -3.691 1.00 82.00 129 LEU A C 1
ATOM 1030 O O . LEU A 1 129 ? 31.382 -15.578 -4.692 1.00 82.00 129 LEU A O 1
ATOM 1034 N N . GLY A 1 130 ? 31.733 -17.495 -3.583 1.00 84.69 130 GLY A N 1
ATOM 1035 C CA . GLY A 1 130 ? 31.148 -18.360 -4.610 1.00 84.69 130 GLY A CA 1
ATOM 1036 C C . GLY A 1 130 ? 29.652 -18.117 -4.843 1.00 84.69 130 GLY A C 1
ATOM 1037 O O . GLY A 1 130 ? 29.222 -18.025 -5.993 1.00 84.69 130 GLY A O 1
ATOM 1038 N N . ALA A 1 131 ? 28.864 -17.954 -3.778 1.00 85.00 131 ALA A N 1
ATOM 1039 C CA . ALA A 1 131 ? 27.426 -17.708 -3.872 1.00 85.00 131 ALA A CA 1
ATOM 1040 C C . ALA A 1 131 ? 27.128 -16.303 -4.420 1.00 85.00 131 ALA A C 1
ATOM 1042 O O . ALA A 1 131 ? 26.287 -16.155 -5.312 1.00 85.00 131 ALA A O 1
ATOM 1043 N N . VAL A 1 132 ? 27.883 -15.292 -3.976 1.00 84.06 132 VAL A N 1
ATOM 1044 C CA . VAL A 1 132 ? 27.820 -13.922 -4.520 1.00 84.06 132 VAL A CA 1
ATOM 1045 C C . VAL A 1 132 ? 28.151 -13.914 -6.016 1.00 84.06 132 VAL A C 1
ATOM 1047 O O . VAL A 1 132 ? 27.418 -13.331 -6.823 1.00 84.06 132 VAL A O 1
ATOM 1050 N N . THR A 1 133 ? 29.211 -14.624 -6.413 1.00 85.31 133 THR A N 1
ATOM 1051 C CA . THR A 1 133 ? 29.613 -14.752 -7.822 1.00 85.31 133 THR A CA 1
ATOM 1052 C C . THR A 1 133 ? 28.518 -15.422 -8.649 1.00 85.31 133 THR A C 1
ATOM 1054 O O . THR A 1 133 ? 28.147 -14.908 -9.704 1.00 85.31 133 THR A O 1
ATOM 1057 N N . LEU A 1 134 ? 27.947 -16.530 -8.163 1.00 89.44 134 LEU A N 1
ATOM 1058 C CA . LEU A 1 134 ? 26.870 -17.242 -8.852 1.00 89.44 134 LEU A CA 1
ATOM 1059 C C . LEU A 1 134 ? 25.644 -16.345 -9.065 1.00 89.44 134 LEU A C 1
ATOM 1061 O O . LEU A 1 134 ? 25.163 -16.230 -10.192 1.00 89.44 134 LEU A O 1
ATOM 1065 N N . ARG A 1 135 ? 25.161 -15.668 -8.016 1.00 89.06 135 ARG A N 1
ATOM 1066 C CA . ARG A 1 135 ? 24.014 -14.746 -8.110 1.00 89.06 135 ARG A CA 1
ATOM 1067 C C . ARG A 1 135 ? 24.278 -13.612 -9.098 1.00 89.06 135 ARG A C 1
ATOM 1069 O O . ARG A 1 135 ? 23.404 -13.291 -9.899 1.00 89.06 135 ARG A O 1
ATOM 1076 N N . THR A 1 136 ? 25.490 -13.060 -9.100 1.00 88.19 136 THR A N 1
ATOM 1077 C CA . THR A 1 136 ? 25.892 -12.011 -10.049 1.00 88.19 136 THR A CA 1
ATOM 1078 C C . THR A 1 136 ? 25.868 -12.519 -11.492 1.00 88.19 136 THR A C 1
ATOM 1080 O O . THR A 1 136 ? 25.300 -11.869 -12.370 1.00 88.19 136 THR A O 1
ATOM 1083 N N . VAL A 1 137 ? 26.417 -13.711 -11.751 1.00 90.62 137 VAL A N 1
ATOM 1084 C CA . VAL A 1 137 ? 26.391 -14.339 -13.083 1.00 90.62 137 VAL A CA 1
ATOM 1085 C C . VAL A 1 137 ? 24.954 -14.584 -13.548 1.00 90.62 137 VAL A C 1
ATOM 1087 O O . VAL A 1 137 ? 24.615 -14.255 -14.687 1.00 90.62 137 VAL A O 1
ATOM 1090 N N . LEU A 1 138 ? 24.091 -15.104 -12.672 1.00 95.06 138 LEU A N 1
ATOM 1091 C CA . LEU A 1 138 ? 22.680 -15.341 -12.981 1.00 95.06 138 LEU A CA 1
ATOM 1092 C C . LEU A 1 138 ? 21.919 -14.033 -13.254 1.00 95.06 138 LEU A C 1
ATOM 1094 O O . LEU A 1 138 ? 21.132 -13.970 -14.199 1.00 95.06 138 LEU A O 1
ATOM 1098 N N . MET A 1 139 ? 22.190 -12.968 -12.494 1.00 94.81 139 MET A N 1
ATOM 1099 C CA . MET A 1 139 ? 21.633 -11.631 -12.736 1.00 94.81 139 MET A CA 1
ATOM 1100 C C . MET A 1 139 ? 22.041 -11.087 -14.115 1.00 94.81 139 MET A C 1
ATOM 1102 O O . MET A 1 139 ? 21.192 -10.587 -14.860 1.00 94.81 139 MET A O 1
ATOM 1106 N N . VAL A 1 140 ? 23.322 -11.200 -14.492 1.00 93.69 140 VAL A N 1
ATOM 1107 C CA . VAL A 1 140 ? 23.802 -10.777 -15.821 1.00 93.69 140 VAL A CA 1
ATOM 1108 C C . VAL A 1 140 ? 23.159 -11.620 -16.923 1.00 93.69 140 VAL A C 1
ATOM 1110 O O . VAL A 1 140 ? 22.719 -11.072 -17.935 1.00 93.69 140 VAL A O 1
ATOM 1113 N N . PHE A 1 141 ? 23.041 -12.937 -16.733 1.00 96.44 141 PHE A N 1
ATOM 1114 C CA . PHE A 1 141 ? 22.364 -13.808 -17.693 1.00 96.44 141 PHE A CA 1
ATOM 1115 C C . PHE A 1 141 ? 20.897 -13.402 -17.884 1.00 96.44 141 PHE A C 1
ATOM 1117 O O . PHE A 1 141 ? 20.451 -13.234 -19.019 1.00 96.44 141 PHE A O 1
ATOM 1124 N N . MET A 1 142 ? 20.171 -13.159 -16.790 1.00 96.56 142 MET A N 1
ATOM 1125 C CA . MET A 1 142 ? 18.786 -12.682 -16.820 1.00 96.56 142 MET A CA 1
ATOM 1126 C C . MET A 1 142 ? 18.667 -11.322 -17.523 1.00 96.56 142 MET A C 1
ATOM 1128 O O . MET A 1 142 ? 17.795 -11.141 -18.371 1.00 96.56 142 MET A O 1
ATOM 1132 N N . THR A 1 143 ? 19.595 -10.399 -17.255 1.00 96.75 143 THR A N 1
ATOM 1133 C CA . THR A 1 143 ? 19.688 -9.095 -17.938 1.00 96.75 143 THR A CA 1
ATOM 1134 C C . THR A 1 143 ? 19.766 -9.268 -19.451 1.00 96.75 143 THR A C 1
ATOM 1136 O O . THR A 1 143 ? 18.986 -8.670 -20.198 1.00 96.75 143 THR A O 1
ATOM 1139 N N . VAL A 1 144 ? 20.698 -10.105 -19.917 1.00 95.69 144 VAL A N 1
ATOM 1140 C CA . VAL A 1 144 ? 20.894 -10.371 -21.345 1.00 95.69 144 VAL A CA 1
ATOM 1141 C C . VAL A 1 144 ? 19.672 -11.071 -21.935 1.00 95.69 144 VAL A C 1
ATOM 1143 O O . VAL A 1 144 ? 19.222 -10.678 -23.010 1.00 95.69 144 VAL A O 1
ATOM 1146 N N . ALA A 1 145 ? 19.100 -12.055 -21.237 1.00 96.62 145 ALA A N 1
ATOM 1147 C CA . ALA A 1 145 ? 17.920 -12.788 -21.684 1.00 96.62 145 ALA A CA 1
ATOM 1148 C C . ALA A 1 145 ? 16.705 -11.865 -21.871 1.00 96.62 145 ALA A C 1
ATOM 1150 O O . ALA A 1 145 ? 16.058 -11.902 -22.922 1.00 96.62 145 ALA A O 1
ATOM 1151 N N . VAL A 1 146 ? 16.426 -10.985 -20.906 1.00 96.00 146 VAL A N 1
ATOM 1152 C CA . VAL A 1 146 ? 15.330 -10.006 -20.976 1.00 96.00 146 VAL A CA 1
ATOM 1153 C C . VAL A 1 146 ? 15.572 -8.995 -22.094 1.00 96.00 146 VAL A C 1
ATOM 1155 O O . VAL A 1 146 ? 14.709 -8.817 -22.958 1.00 96.00 146 VAL A O 1
ATOM 1158 N N . ALA A 1 147 ? 16.758 -8.377 -22.143 1.00 94.19 147 ALA A N 1
ATOM 1159 C CA . ALA A 1 147 ? 17.092 -7.397 -23.176 1.00 94.19 147 ALA A CA 1
ATOM 1160 C C . ALA A 1 147 ? 17.012 -8.008 -24.585 1.00 94.19 147 ALA A C 1
ATOM 1162 O O . ALA A 1 147 ? 16.472 -7.392 -25.509 1.00 94.19 147 ALA A O 1
ATOM 1163 N N . TRP A 1 148 ? 17.504 -9.239 -24.752 1.00 93.31 148 TRP A N 1
ATOM 1164 C CA . TRP A 1 148 ? 17.437 -9.980 -26.007 1.00 93.31 148 TRP A CA 1
ATOM 1165 C C . TRP A 1 148 ? 16.002 -10.337 -26.389 1.00 93.31 148 TRP A C 1
ATOM 1167 O O . TRP A 1 148 ? 15.631 -10.183 -27.554 1.00 93.31 148 TRP A O 1
ATOM 1177 N N . THR A 1 149 ? 15.181 -10.767 -25.431 1.00 91.62 149 THR A N 1
ATOM 1178 C CA . THR A 1 149 ? 13.766 -11.087 -25.661 1.00 91.62 149 T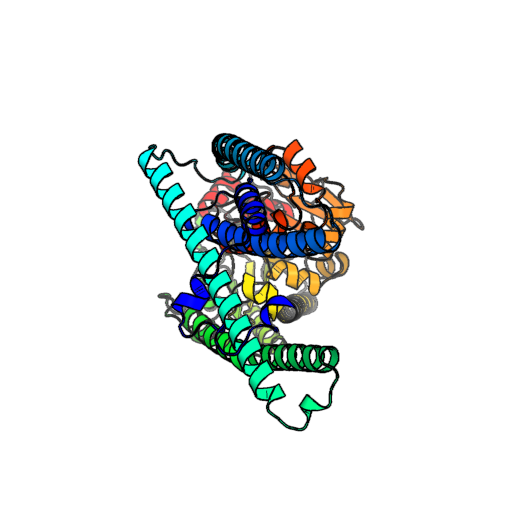HR A CA 1
ATOM 1179 C C . THR A 1 149 ? 13.018 -9.855 -26.161 1.00 91.62 149 THR A C 1
ATOM 1181 O O . THR A 1 149 ? 12.418 -9.896 -27.236 1.00 91.62 149 THR A O 1
ATOM 1184 N N . ILE A 1 150 ? 13.138 -8.722 -25.462 1.00 89.75 150 ILE A N 1
ATOM 1185 C CA . ILE A 1 150 ? 12.489 -7.466 -25.862 1.00 89.75 150 ILE A CA 1
ATOM 1186 C C . ILE A 1 150 ? 13.002 -7.008 -27.235 1.00 89.75 150 ILE A C 1
ATOM 1188 O O . ILE A 1 150 ? 12.210 -6.676 -28.118 1.00 89.75 150 ILE A O 1
ATOM 1192 N N . LEU A 1 151 ? 14.318 -7.043 -27.470 1.00 88.62 151 LEU A N 1
ATOM 1193 C CA . LEU A 1 151 ? 14.896 -6.685 -28.767 1.00 88.62 151 LEU A CA 1
ATOM 1194 C C . LEU A 1 151 ? 14.378 -7.580 -29.900 1.00 88.62 151 LEU A C 1
ATOM 1196 O O . LEU A 1 151 ? 14.104 -7.087 -30.997 1.00 88.62 151 LEU A O 1
ATOM 1200 N N . SER A 1 152 ? 14.258 -8.882 -29.649 1.00 85.25 152 SER A N 1
ATOM 1201 C CA . SER A 1 152 ? 13.758 -9.864 -30.611 1.00 85.25 152 SER A CA 1
ATOM 1202 C C . SER A 1 152 ? 12.306 -9.575 -30.972 1.00 85.25 152 SER A C 1
ATOM 1204 O O . SER A 1 152 ? 11.987 -9.488 -32.158 1.00 85.25 152 SER A O 1
ATOM 1206 N N . LEU A 1 153 ? 11.458 -9.309 -29.974 1.00 83.19 153 LEU A N 1
ATOM 1207 C CA . LEU A 1 153 ? 10.064 -8.905 -30.174 1.00 83.19 153 LEU A CA 1
ATOM 1208 C C . LEU A 1 153 ? 9.960 -7.600 -30.977 1.00 83.19 153 LEU A C 1
ATOM 1210 O O . LEU A 1 153 ? 9.209 -7.533 -31.949 1.00 83.19 153 LEU A O 1
ATOM 1214 N N . LEU A 1 154 ? 10.772 -6.588 -30.657 1.00 83.00 154 LEU A N 1
ATOM 1215 C CA . LEU A 1 154 ? 10.800 -5.322 -31.401 1.00 83.00 154 LEU A CA 1
ATOM 1216 C C . LEU A 1 154 ? 11.263 -5.507 -32.855 1.00 83.00 154 LEU A C 1
ATOM 1218 O O . LEU A 1 154 ? 10.736 -4.863 -33.766 1.00 83.00 154 LEU A O 1
ATOM 1222 N N . ARG A 1 155 ? 12.239 -6.389 -33.105 1.00 83.94 155 ARG A N 1
ATOM 1223 C CA . ARG A 1 155 ? 12.708 -6.717 -34.463 1.00 83.94 155 ARG A CA 1
ATOM 1224 C C . ARG A 1 155 ? 11.658 -7.491 -35.257 1.00 83.94 155 ARG A C 1
ATOM 1226 O O . ARG A 1 155 ? 11.508 -7.215 -36.447 1.00 83.94 155 ARG A O 1
ATOM 1233 N N . LEU A 1 156 ? 10.946 -8.417 -34.617 1.00 78.88 156 LEU A N 1
ATOM 1234 C CA . LEU A 1 156 ? 9.838 -9.164 -35.213 1.00 78.88 156 LEU A CA 1
ATOM 1235 C C . LEU A 1 156 ? 8.687 -8.235 -35.584 1.00 78.88 156 LEU A C 1
ATOM 1237 O O . LEU A 1 156 ? 8.235 -8.258 -36.727 1.00 78.88 156 LEU A O 1
ATOM 1241 N N . LEU A 1 157 ? 8.298 -7.344 -34.670 1.00 76.19 157 LEU A N 1
ATOM 1242 C CA . LEU A 1 157 ? 7.298 -6.316 -34.934 1.00 76.19 157 LEU A CA 1
ATOM 1243 C C . LEU A 1 157 ? 7.726 -5.442 -36.117 1.00 76.19 157 LEU A C 1
ATOM 1245 O O . LEU A 1 157 ? 6.990 -5.318 -37.091 1.00 76.19 157 LEU A O 1
ATOM 1249 N N . ALA A 1 158 ? 8.951 -4.909 -36.100 1.00 75.56 158 ALA A N 1
ATOM 1250 C CA . ALA A 1 158 ? 9.471 -4.099 -37.201 1.00 75.56 158 ALA A CA 1
ATOM 1251 C C . ALA A 1 158 ? 9.521 -4.860 -38.540 1.00 75.56 158 ALA A C 1
ATOM 1253 O O . ALA A 1 158 ? 9.339 -4.257 -39.598 1.00 75.56 158 ALA A O 1
ATOM 1254 N N . HIS A 1 159 ? 9.770 -6.170 -38.521 1.00 77.75 159 HIS A N 1
ATOM 1255 C CA . HIS A 1 159 ? 9.716 -7.005 -39.717 1.00 77.75 159 HIS A CA 1
ATOM 1256 C C . HIS A 1 159 ? 8.285 -7.160 -40.234 1.00 77.75 159 HIS A C 1
ATOM 1258 O O . HIS A 1 159 ? 8.054 -6.912 -41.417 1.00 77.75 159 HIS A O 1
ATOM 1264 N N . ALA A 1 160 ? 7.329 -7.476 -39.357 1.00 73.38 160 ALA A N 1
ATOM 1265 C CA . ALA A 1 160 ? 5.911 -7.549 -39.700 1.00 73.38 160 ALA A CA 1
ATOM 1266 C C . ALA A 1 160 ? 5.416 -6.226 -40.309 1.00 73.38 160 ALA A C 1
ATOM 1268 O O . ALA A 1 160 ? 4.743 -6.236 -41.339 1.00 73.38 160 ALA A O 1
ATOM 1269 N N . VAL A 1 161 ? 5.854 -5.086 -39.757 1.00 71.25 161 VAL A N 1
ATOM 1270 C CA . VAL A 1 161 ? 5.593 -3.752 -40.318 1.00 71.25 161 VAL A CA 1
ATOM 1271 C C . VAL A 1 161 ? 6.110 -3.622 -41.748 1.00 71.25 161 VAL A C 1
ATOM 1273 O O . VAL A 1 161 ? 5.389 -3.148 -42.622 1.00 71.25 161 VAL A O 1
ATOM 1276 N N . VAL A 1 162 ? 7.347 -4.042 -42.017 1.00 74.06 162 VAL A N 1
ATOM 1277 C CA . VAL A 1 162 ? 7.936 -3.950 -43.362 1.00 74.06 162 VAL A CA 1
ATOM 1278 C C . VAL A 1 162 ? 7.231 -4.878 -44.353 1.00 74.06 162 VAL A C 1
ATOM 1280 O O . VAL A 1 162 ? 7.008 -4.475 -45.495 1.00 74.06 162 VAL A O 1
ATOM 1283 N N . VAL A 1 163 ? 6.869 -6.093 -43.936 1.00 78.12 163 VAL A N 1
ATOM 1284 C CA . VAL A 1 163 ? 6.130 -7.051 -44.773 1.00 78.12 163 VAL A CA 1
ATOM 1285 C C . VAL A 1 163 ? 4.753 -6.493 -45.125 1.00 78.12 163 VAL A C 1
ATOM 1287 O O . VAL A 1 163 ? 4.401 -6.439 -46.303 1.00 78.12 163 VAL A O 1
ATOM 1290 N N . LEU A 1 164 ? 4.016 -5.986 -44.134 1.00 71.38 164 LEU A N 1
ATOM 1291 C CA . LEU A 1 164 ? 2.704 -5.384 -44.343 1.00 71.38 164 LEU A CA 1
ATOM 1292 C C . LEU A 1 164 ? 2.789 -4.112 -45.198 1.00 71.38 164 LEU A C 1
ATOM 1294 O O . LEU A 1 164 ? 1.990 -3.935 -46.112 1.00 71.38 164 LEU A O 1
ATOM 1298 N N . HIS A 1 165 ? 3.792 -3.259 -44.973 1.00 69.69 165 HIS A N 1
ATOM 1299 C CA . HIS A 1 165 ? 4.038 -2.077 -45.804 1.00 69.69 165 HIS A CA 1
ATOM 1300 C C . HIS A 1 165 ? 4.209 -2.433 -47.280 1.00 69.69 165 HIS A C 1
ATOM 1302 O O . HIS A 1 165 ? 3.612 -1.795 -48.145 1.00 69.69 165 HIS A O 1
ATOM 1308 N N . ARG A 1 166 ? 5.011 -3.463 -47.569 1.00 71.69 166 ARG A N 1
ATOM 1309 C CA . ARG A 1 166 ? 5.237 -3.937 -48.940 1.00 71.69 166 ARG A CA 1
ATOM 1310 C C . ARG A 1 166 ? 3.962 -4.525 -49.540 1.00 71.69 166 ARG A C 1
ATOM 1312 O O . ARG A 1 166 ? 3.581 -4.118 -50.630 1.00 71.69 166 ARG A O 1
ATOM 1319 N N . PHE A 1 167 ? 3.254 -5.370 -48.790 1.00 72.88 167 PHE A N 1
ATOM 1320 C CA . PHE A 1 167 ? 1.967 -5.928 -49.211 1.00 72.88 167 PHE A CA 1
ATOM 1321 C C . PHE A 1 167 ? 0.936 -4.842 -49.567 1.00 72.88 167 PHE A C 1
ATOM 1323 O O . PHE A 1 167 ? 0.197 -4.969 -50.543 1.00 72.88 167 PHE A O 1
ATOM 1330 N N . LEU A 1 168 ? 0.896 -3.754 -48.795 1.00 68.31 168 LEU A N 1
ATOM 1331 C CA . LEU A 1 168 ? 0.011 -2.617 -49.041 1.00 68.31 168 LEU A CA 1
ATOM 1332 C C . LEU A 1 168 ? 0.457 -1.781 -50.254 1.00 68.31 168 LEU A C 1
ATOM 1334 O O . LEU A 1 168 ? -0.386 -1.379 -51.054 1.00 68.31 168 LEU A O 1
ATOM 1338 N N . LEU A 1 169 ? 1.763 -1.558 -50.443 1.00 66.38 169 LEU A N 1
ATOM 1339 C CA . LEU A 1 169 ? 2.307 -0.867 -51.621 1.00 66.38 169 LEU A CA 1
ATOM 1340 C C . LEU A 1 169 ? 2.060 -1.623 -52.935 1.00 66.38 169 LEU A C 1
ATOM 1342 O O . LEU A 1 169 ? 1.905 -0.986 -53.975 1.00 66.38 169 LEU A O 1
ATOM 1346 N N . ASP A 1 170 ? 1.962 -2.952 -52.901 1.00 66.38 170 ASP A N 1
ATOM 1347 C CA . ASP A 1 170 ? 1.614 -3.759 -54.078 1.00 66.38 170 ASP A CA 1
ATOM 1348 C C . ASP A 1 170 ? 0.147 -3.564 -54.521 1.00 66.38 170 ASP A C 1
ATOM 1350 O O . ASP A 1 170 ? -0.237 -3.924 -55.640 1.00 66.38 170 ASP A O 1
ATOM 1354 N N . ARG A 1 171 ? -0.692 -2.916 -53.699 1.00 69.19 171 ARG A N 1
ATOM 1355 C CA . ARG A 1 171 ? -2.064 -2.543 -54.066 1.00 69.19 171 ARG A CA 1
ATOM 1356 C C . ARG A 1 171 ? -2.074 -1.222 -54.843 1.00 69.19 171 ARG A C 1
ATOM 1358 O O . ARG A 1 171 ? -1.559 -0.195 -54.405 1.00 69.19 171 ARG A O 1
ATOM 1365 N N . ARG A 1 172 ? -2.748 -1.228 -56.003 1.00 58.88 172 ARG A N 1
ATOM 1366 C CA . ARG A 1 172 ? -2.807 -0.115 -56.983 1.00 58.88 172 ARG A CA 1
ATOM 1367 C C . ARG A 1 172 ? -3.205 1.253 -56.401 1.00 58.88 172 ARG A C 1
ATOM 1369 O O . ARG A 1 172 ? -2.853 2.271 -56.987 1.00 58.88 172 ARG A O 1
ATOM 1376 N N . VAL A 1 173 ? -3.915 1.280 -55.273 1.00 63.31 173 VAL A N 1
ATOM 1377 C CA . VAL A 1 173 ? -4.420 2.501 -54.623 1.00 63.31 173 VAL A CA 1
ATOM 1378 C C . VAL A 1 173 ? -3.311 3.278 -53.894 1.00 63.31 173 VAL A C 1
ATOM 1380 O O . VAL A 1 173 ? -3.278 4.501 -53.978 1.00 63.31 173 VAL A O 1
ATOM 1383 N N . ILE A 1 174 ? -2.354 2.596 -53.251 1.00 60.00 174 ILE A N 1
ATOM 1384 C CA . ILE A 1 174 ? -1.303 3.240 -52.434 1.00 60.00 174 ILE A CA 1
ATOM 1385 C C . ILE A 1 174 ? -0.109 3.685 -53.296 1.00 60.00 174 ILE A C 1
ATOM 1387 O O . ILE A 1 174 ? 0.556 4.666 -52.970 1.00 60.00 174 ILE A O 1
ATOM 1391 N N . ARG A 1 175 ? 0.108 3.058 -54.463 1.00 61.41 175 ARG A N 1
ATOM 1392 C CA . ARG A 1 175 ? 1.141 3.458 -55.446 1.00 61.41 175 ARG A CA 1
ATOM 1393 C C . ARG A 1 175 ? 1.041 4.905 -55.936 1.00 61.41 175 ARG A C 1
ATOM 1395 O O . ARG A 1 175 ? 2.022 5.413 -56.467 1.00 61.41 175 ARG A O 1
ATOM 1402 N N . ARG A 1 176 ? -0.123 5.550 -55.807 1.00 68.62 176 ARG A N 1
ATOM 1403 C CA . ARG A 1 176 ? -0.327 6.945 -56.234 1.00 68.62 176 ARG A CA 1
ATOM 1404 C C . ARG A 1 176 ? 0.082 7.978 -55.187 1.00 68.62 176 ARG A C 1
ATOM 1406 O O . ARG A 1 176 ? 0.147 9.160 -55.510 1.00 68.62 176 ARG A O 1
ATOM 1413 N N . LEU A 1 177 ? 0.350 7.558 -53.952 1.00 67.56 177 LEU A N 1
ATOM 1414 C CA . LEU A 1 177 ? 0.790 8.463 -52.899 1.00 67.56 177 LEU A CA 1
ATOM 1415 C C . LEU A 1 177 ? 2.296 8.745 -53.018 1.00 67.56 177 LEU A C 1
ATOM 1417 O O . LEU A 1 177 ? 3.072 7.830 -53.309 1.00 67.56 177 LEU A O 1
ATOM 1421 N N . PRO A 1 178 ? 2.746 9.979 -52.726 1.00 75.88 178 PRO A N 1
ATOM 1422 C CA . PRO A 1 178 ? 4.160 10.265 -52.524 1.00 75.88 178 PRO A CA 1
ATOM 1423 C C . PRO A 1 178 ? 4.769 9.308 -51.481 1.00 75.88 178 PRO A C 1
ATOM 1425 O O . PRO A 1 178 ? 4.096 8.983 -50.498 1.00 75.88 178 PRO A O 1
ATOM 1428 N N . PRO A 1 179 ? 6.046 8.896 -51.611 1.00 67.50 179 PRO A N 1
ATOM 1429 C CA . PRO A 1 179 ? 6.665 7.894 -50.733 1.00 67.50 179 PRO A CA 1
ATOM 1430 C C . PRO A 1 179 ? 6.547 8.202 -49.235 1.00 67.50 179 PRO A C 1
ATOM 1432 O O . PRO A 1 179 ? 6.416 7.296 -48.417 1.00 67.50 179 PRO A O 1
ATOM 1435 N N . LEU A 1 180 ? 6.572 9.487 -48.876 1.00 69.94 180 LEU A N 1
ATOM 1436 C CA . LEU A 1 180 ? 6.460 9.949 -47.495 1.00 69.94 180 LEU A CA 1
ATOM 1437 C C . LEU A 1 180 ? 5.018 9.825 -46.971 1.00 69.94 180 LEU A C 1
ATOM 1439 O O . LEU A 1 180 ? 4.817 9.374 -45.849 1.00 69.94 180 LEU A O 1
ATOM 1443 N N . ALA A 1 181 ? 4.016 10.118 -47.806 1.00 72.38 181 ALA A N 1
ATOM 1444 C CA . ALA A 1 181 ? 2.603 9.929 -47.473 1.00 72.38 181 ALA A CA 1
ATOM 1445 C C . ALA A 1 181 ? 2.247 8.439 -47.348 1.00 72.38 181 ALA A C 1
ATOM 1447 O O . ALA A 1 181 ? 1.590 8.045 -46.390 1.00 72.38 181 ALA A O 1
ATOM 1448 N N . ALA A 1 182 ? 2.750 7.587 -48.250 1.00 67.25 182 ALA A N 1
ATOM 1449 C CA . ALA A 1 182 ? 2.566 6.137 -48.159 1.00 67.25 182 ALA A CA 1
ATOM 1450 C C . ALA A 1 182 ? 3.195 5.548 -46.879 1.00 67.25 182 ALA A C 1
ATOM 1452 O O . ALA A 1 182 ? 2.620 4.652 -46.257 1.00 67.25 182 ALA A O 1
ATOM 1453 N N . GLN A 1 183 ? 4.354 6.066 -46.456 1.00 65.19 183 GLN A N 1
ATOM 1454 C CA . GLN A 1 183 ? 4.995 5.687 -45.193 1.00 65.19 183 GLN A CA 1
ATOM 1455 C C . GLN A 1 183 ? 4.168 6.100 -43.978 1.00 65.19 183 GLN A C 1
ATOM 1457 O O . GLN A 1 183 ? 3.940 5.262 -43.110 1.00 65.19 183 GLN A O 1
ATOM 1462 N N . VAL A 1 184 ? 3.699 7.351 -43.930 1.00 75.25 184 VAL A N 1
ATOM 1463 C CA . VAL A 1 184 ? 2.849 7.840 -42.834 1.00 75.25 184 VAL A CA 1
ATOM 1464 C C . VAL A 1 184 ? 1.578 7.002 -42.742 1.00 75.25 184 VAL A C 1
ATOM 1466 O O . VAL A 1 184 ? 1.323 6.433 -41.689 1.00 75.25 184 VAL A O 1
ATOM 1469 N N . VAL A 1 185 ? 0.855 6.816 -43.852 1.00 74.00 185 VAL A N 1
ATOM 1470 C CA . VAL A 1 185 ? -0.370 5.998 -43.888 1.00 74.00 185 VAL A CA 1
ATOM 1471 C C . VAL A 1 185 ? -0.106 4.583 -43.387 1.00 74.00 185 VAL A C 1
ATOM 1473 O O . VAL A 1 185 ? -0.869 4.070 -42.580 1.00 74.00 185 VAL A O 1
ATOM 1476 N N . THR A 1 186 ? 0.993 3.955 -43.802 1.00 68.12 186 THR A N 1
ATOM 1477 C CA . THR A 1 186 ? 1.304 2.593 -43.353 1.00 68.12 186 THR A CA 1
ATOM 1478 C C . THR A 1 186 ? 1.620 2.545 -41.860 1.00 68.12 186 THR A C 1
ATOM 1480 O O . THR A 1 186 ? 1.097 1.684 -41.161 1.00 68.12 186 THR A O 1
ATOM 1483 N N . VAL A 1 187 ? 2.455 3.457 -41.353 1.00 69.25 187 VAL A N 1
ATOM 1484 C CA . VAL A 1 187 ? 2.784 3.512 -39.921 1.00 69.25 187 VAL A CA 1
ATOM 1485 C C . VAL A 1 187 ? 1.530 3.783 -39.096 1.00 69.25 187 VAL A C 1
ATOM 1487 O O . VAL A 1 187 ? 1.327 3.113 -38.091 1.00 69.25 187 VAL A O 1
ATOM 1490 N N . THR A 1 188 ? 0.666 4.696 -39.538 1.00 75.62 188 THR A N 1
ATOM 1491 C CA . THR A 1 188 ? -0.608 4.996 -38.879 1.00 75.62 188 THR A CA 1
ATOM 1492 C C . THR A 1 188 ? -1.545 3.795 -38.895 1.00 75.62 188 THR A C 1
ATOM 1494 O O . THR A 1 188 ? -2.082 3.453 -37.850 1.00 75.62 188 THR A O 1
ATOM 1497 N N . VAL A 1 189 ? -1.710 3.111 -40.032 1.00 74.88 189 VAL A N 1
ATOM 1498 C CA . VAL A 1 189 ? -2.543 1.900 -40.124 1.00 74.88 189 VAL A CA 1
ATOM 1499 C C . VAL A 1 189 ? -1.997 0.803 -39.222 1.00 74.88 189 VAL A C 1
ATOM 1501 O O . VAL A 1 189 ? -2.766 0.153 -38.535 1.00 74.88 189 VAL A O 1
ATOM 1504 N N . ILE A 1 190 ? -0.682 0.616 -39.166 1.00 70.56 190 ILE A N 1
ATOM 1505 C CA . ILE A 1 190 ? -0.054 -0.372 -38.286 1.00 70.56 190 ILE A CA 1
ATOM 1506 C C . ILE A 1 190 ? -0.225 -0.006 -36.821 1.00 70.56 190 ILE A C 1
ATOM 1508 O O . ILE A 1 190 ? -0.527 -0.881 -36.021 1.00 70.56 190 ILE A O 1
ATOM 1512 N N . ALA A 1 191 ? -0.017 1.259 -36.462 1.00 73.00 191 ALA A N 1
ATOM 1513 C CA . ALA A 1 191 ? -0.222 1.726 -35.101 1.00 73.00 191 ALA A CA 1
ATOM 1514 C C . ALA A 1 191 ? -1.687 1.533 -34.697 1.00 73.00 191 ALA A C 1
ATOM 1516 O O . ALA A 1 191 ? -1.948 0.993 -33.632 1.00 73.00 191 ALA A O 1
ATOM 1517 N N . LEU A 1 192 ? -2.629 1.877 -35.577 1.00 78.50 192 LEU A N 1
ATOM 1518 C CA . LEU A 1 192 ? -4.059 1.707 -35.347 1.00 78.50 192 LEU A CA 1
ATOM 1519 C C . LEU A 1 192 ? -4.446 0.230 -35.239 1.00 78.50 192 LEU A C 1
ATOM 1521 O O . LEU A 1 192 ? -5.106 -0.151 -34.285 1.00 78.50 192 LEU A O 1
ATOM 1525 N N . VAL A 1 193 ? -4.004 -0.612 -36.175 1.00 77.81 193 VAL A N 1
ATOM 1526 C CA . VAL A 1 193 ? -4.237 -2.063 -36.149 1.00 77.81 193 VAL A CA 1
ATOM 1527 C C . VAL A 1 193 ? -3.581 -2.688 -34.925 1.00 77.81 193 VAL A C 1
ATOM 1529 O O . VAL A 1 193 ? -4.177 -3.565 -34.324 1.00 77.81 193 VAL A O 1
ATOM 1532 N N . GLY A 1 194 ? -2.395 -2.231 -34.525 1.00 71.56 194 GLY A N 1
ATOM 1533 C CA . GLY A 1 194 ? -1.710 -2.672 -33.315 1.00 71.56 194 GLY A CA 1
ATOM 1534 C C . GLY A 1 194 ? -2.471 -2.288 -32.049 1.00 71.56 194 GLY A C 1
ATOM 1535 O O . GLY A 1 194 ? -2.684 -3.144 -31.200 1.00 71.56 194 GLY A O 1
ATOM 1536 N N . VAL A 1 195 ? -2.936 -1.039 -31.949 1.00 75.69 195 VAL A N 1
ATOM 1537 C CA . VAL A 1 195 ? -3.794 -0.573 -30.848 1.00 75.69 195 VAL A CA 1
ATOM 1538 C C . VAL A 1 195 ? -5.094 -1.367 -30.814 1.00 75.69 195 VAL A C 1
ATOM 1540 O O . VAL A 1 195 ? -5.462 -1.849 -29.753 1.00 75.69 195 VAL A O 1
ATOM 1543 N N . LEU A 1 196 ? -5.742 -1.580 -31.961 1.00 76.88 196 LEU A N 1
ATOM 1544 C CA . LEU A 1 196 ? -6.953 -2.392 -32.064 1.00 76.88 196 LEU A CA 1
ATOM 1545 C C . LEU A 1 196 ? -6.687 -3.846 -31.666 1.00 76.88 196 LEU A C 1
ATOM 1547 O O . LEU A 1 196 ? -7.416 -4.375 -30.851 1.00 76.88 196 LEU A O 1
ATOM 1551 N N . LEU A 1 197 ? -5.621 -4.490 -32.150 1.00 75.31 197 LEU A N 1
ATOM 1552 C CA . LEU A 1 197 ? -5.257 -5.858 -31.753 1.00 75.31 197 LEU A CA 1
ATOM 1553 C C . LEU A 1 197 ? -4.979 -5.973 -30.257 1.00 75.31 197 LEU A C 1
ATOM 1555 O O . LEU A 1 197 ? -5.326 -6.981 -29.643 1.00 75.31 197 LEU A O 1
ATOM 1559 N N . VAL A 1 198 ? -4.341 -4.960 -29.670 1.00 73.50 198 VAL A N 1
ATOM 1560 C CA . VAL A 1 198 ? -4.131 -4.911 -28.227 1.00 73.50 198 VAL A CA 1
ATOM 1561 C C . VAL A 1 198 ? -5.468 -4.753 -27.515 1.00 73.50 198 VAL A C 1
ATOM 1563 O O . VAL A 1 198 ? -5.748 -5.541 -26.623 1.00 73.50 198 VAL A O 1
ATOM 1566 N N . ASP A 1 199 ? -6.309 -3.805 -27.916 1.00 73.19 199 ASP A N 1
ATOM 1567 C CA . ASP A 1 199 ? -7.545 -3.472 -27.206 1.00 73.19 199 ASP A CA 1
ATOM 1568 C C . ASP A 1 199 ? -8.665 -4.506 -27.406 1.00 73.19 199 ASP A C 1
ATOM 1570 O O . ASP A 1 199 ? -9.358 -4.844 -26.455 1.00 73.19 199 ASP A O 1
ATOM 1574 N N . THR A 1 200 ? -8.803 -5.082 -28.604 1.00 76.00 200 THR A N 1
ATOM 1575 C CA . THR A 1 200 ? -9.845 -6.067 -28.942 1.00 76.00 200 THR A CA 1
ATOM 1576 C C . THR A 1 200 ? -9.374 -7.516 -28.858 1.00 76.00 200 THR A C 1
ATOM 1578 O O . THR A 1 200 ? -10.202 -8.421 -28.871 1.00 76.00 200 THR A O 1
ATOM 1581 N N . GLY A 1 201 ? -8.064 -7.767 -28.836 1.00 75.38 201 GLY A N 1
ATOM 1582 C CA . GLY A 1 201 ? -7.491 -9.115 -28.811 1.00 75.38 201 GLY A CA 1
ATOM 1583 C C . GLY A 1 201 ? -6.759 -9.402 -27.507 1.00 75.38 201 GLY A C 1
ATOM 1584 O O . GLY A 1 201 ? -7.237 -10.164 -26.671 1.00 75.38 201 GLY A O 1
ATOM 1585 N N . VAL A 1 202 ? -5.589 -8.788 -27.327 1.00 71.44 202 VAL A N 1
ATOM 1586 C CA . VAL A 1 202 ? -4.682 -9.106 -26.209 1.00 71.44 202 VAL A CA 1
ATOM 1587 C C . VAL A 1 202 ? -5.303 -8.751 -24.862 1.00 71.44 202 VAL A C 1
ATOM 1589 O O . VAL A 1 202 ? -5.279 -9.566 -23.948 1.00 71.44 202 VAL A O 1
ATOM 1592 N N . ARG A 1 203 ? -5.868 -7.551 -24.735 1.00 72.00 203 ARG A N 1
ATOM 1593 C CA . ARG A 1 203 ? -6.421 -7.015 -23.492 1.00 72.00 203 ARG A CA 1
ATOM 1594 C C . ARG A 1 203 ? -7.604 -7.832 -22.968 1.00 72.00 203 ARG A C 1
ATOM 1596 O O . ARG A 1 203 ? -7.520 -8.216 -21.808 1.00 72.00 203 ARG A O 1
ATOM 1603 N N . PRO A 1 204 ? -8.659 -8.151 -23.744 1.00 73.06 204 PRO A N 1
ATOM 1604 C CA . PRO A 1 204 ? -9.774 -8.950 -23.240 1.00 73.06 204 PRO A CA 1
ATOM 1605 C C . PRO A 1 204 ? -9.363 -10.390 -22.928 1.00 73.06 204 PRO A C 1
ATOM 1607 O O . PRO A 1 204 ? -9.810 -10.933 -21.925 1.00 73.06 204 PRO A O 1
ATOM 1610 N N . VAL A 1 205 ? -8.468 -10.996 -23.720 1.00 71.56 205 VAL A N 1
ATOM 1611 C CA . VAL A 1 205 ? -7.944 -12.341 -23.425 1.00 71.56 205 VAL A CA 1
ATOM 1612 C C . VAL A 1 205 ? -7.116 -12.332 -22.141 1.00 71.56 205 VAL A C 1
ATOM 1614 O O . VAL A 1 205 ? -7.330 -13.168 -21.270 1.00 71.56 205 VAL A O 1
ATOM 1617 N N . ALA A 1 206 ? -6.203 -11.371 -21.989 1.00 68.12 206 ALA A N 1
ATOM 1618 C CA . ALA A 1 206 ? -5.414 -11.220 -20.772 1.00 68.12 206 ALA A CA 1
ATOM 1619 C C . ALA A 1 206 ? -6.308 -10.927 -19.562 1.00 68.12 206 ALA A C 1
ATOM 1621 O O . ALA A 1 206 ? -6.118 -11.534 -18.515 1.00 68.12 206 ALA A O 1
ATOM 1622 N N . ALA A 1 207 ? -7.302 -10.047 -19.708 1.00 70.75 207 ALA A N 1
ATOM 1623 C CA . ALA A 1 207 ? -8.270 -9.741 -18.662 1.00 70.75 207 ALA A CA 1
ATOM 1624 C C . ALA A 1 207 ? -9.076 -10.980 -18.256 1.00 70.75 207 ALA A C 1
ATOM 1626 O O . ALA A 1 207 ? -9.180 -11.243 -17.068 1.00 70.75 207 ALA A O 1
ATOM 1627 N N . GLY A 1 208 ? -9.568 -11.777 -19.210 1.00 68.69 208 GLY A N 1
ATOM 1628 C CA . GLY A 1 208 ? -10.299 -13.013 -18.920 1.00 68.69 208 GLY A CA 1
ATOM 1629 C C . GLY A 1 208 ? -9.434 -14.092 -18.262 1.00 68.69 208 GLY A C 1
ATOM 1630 O O . GLY A 1 208 ? -9.874 -14.734 -17.313 1.00 68.69 208 GLY A O 1
ATOM 1631 N N . LEU A 1 209 ? -8.183 -14.262 -18.708 1.00 69.38 209 LEU A N 1
ATOM 1632 C CA . LEU A 1 209 ? -7.228 -15.174 -18.064 1.00 69.38 209 LEU A CA 1
ATOM 1633 C C . LEU A 1 209 ? -6.895 -14.730 -16.634 1.00 69.38 209 LEU A C 1
ATOM 1635 O O . LEU A 1 209 ? -6.831 -15.565 -15.736 1.00 69.38 209 LEU A O 1
ATOM 1639 N N . MET A 1 210 ? -6.696 -13.426 -16.420 1.00 71.69 210 MET A N 1
ATOM 1640 C CA . MET A 1 210 ? -6.448 -12.864 -15.092 1.00 71.69 210 MET A CA 1
ATOM 1641 C C . MET A 1 210 ? -7.669 -13.013 -14.186 1.00 71.69 210 MET A C 1
ATOM 1643 O O . MET A 1 210 ? -7.524 -13.499 -13.070 1.00 71.69 210 MET A O 1
ATOM 1647 N N . ASP A 1 211 ? -8.858 -12.639 -14.658 1.00 72.69 211 ASP A N 1
ATOM 1648 C CA . ASP A 1 211 ? -10.101 -12.750 -13.891 1.00 72.69 211 ASP A CA 1
ATOM 1649 C C . ASP A 1 211 ? -10.362 -14.209 -13.498 1.00 72.69 211 ASP A C 1
ATOM 1651 O O . ASP A 1 211 ? -10.602 -14.485 -12.326 1.00 72.69 211 ASP A O 1
ATOM 1655 N N . GLY A 1 212 ? -10.180 -15.163 -14.420 1.00 69.94 212 GLY A N 1
ATOM 1656 C CA . GLY A 1 212 ? -10.284 -16.592 -14.121 1.00 69.94 212 GLY A CA 1
ATOM 1657 C C . GLY A 1 212 ? -9.251 -17.079 -13.098 1.00 69.94 212 GLY A C 1
ATOM 1658 O O . GLY A 1 212 ? -9.607 -17.784 -12.158 1.00 69.94 212 GLY A O 1
ATOM 1659 N N . PHE A 1 213 ? -7.984 -16.673 -13.234 1.00 73.56 213 PHE A N 1
ATOM 1660 C CA . PHE A 1 213 ? -6.924 -17.048 -12.292 1.00 73.56 213 PHE A CA 1
ATOM 1661 C C . PHE A 1 213 ? -7.181 -16.506 -10.881 1.00 73.56 213 PHE A C 1
ATOM 1663 O O . PHE A 1 213 ? -7.068 -17.246 -9.905 1.00 73.56 213 PHE A O 1
ATOM 1670 N N . TYR A 1 214 ? -7.541 -15.227 -10.759 1.00 75.44 214 TYR A N 1
ATOM 1671 C CA . TYR A 1 214 ? -7.784 -14.610 -9.456 1.00 75.44 214 TYR A CA 1
ATOM 1672 C C . TYR A 1 214 ? -9.110 -15.040 -8.833 1.00 75.44 214 TYR A C 1
ATOM 1674 O O . TYR A 1 214 ? -9.173 -15.175 -7.615 1.00 75.44 214 TYR A O 1
ATOM 1682 N N . THR A 1 215 ? -10.129 -15.331 -9.644 1.00 78.19 215 THR A N 1
ATOM 1683 C CA . THR A 1 215 ? -11.352 -15.987 -9.163 1.00 78.19 215 THR A CA 1
ATOM 1684 C C . THR A 1 215 ? -11.013 -17.358 -8.591 1.00 78.19 215 THR A C 1
ATOM 1686 O O . THR A 1 215 ? -11.344 -17.623 -7.446 1.00 78.19 215 THR A O 1
ATOM 1689 N N . ALA A 1 216 ? -10.254 -18.191 -9.313 1.00 74.19 216 ALA A N 1
ATOM 1690 C CA . ALA A 1 216 ? -9.852 -19.510 -8.820 1.00 74.19 216 ALA A CA 1
ATOM 1691 C C . ALA A 1 216 ? -9.007 -19.438 -7.535 1.00 74.19 216 ALA A C 1
ATOM 1693 O O . ALA A 1 216 ? -9.163 -20.265 -6.643 1.00 74.19 216 ALA A O 1
ATOM 1694 N N . GLN A 1 217 ? -8.131 -18.436 -7.409 1.00 75.88 217 GLN A N 1
ATOM 1695 C CA . GLN A 1 217 ? -7.384 -18.195 -6.170 1.00 75.88 217 GLN A CA 1
ATOM 1696 C C . GLN A 1 217 ? -8.275 -17.733 -5.014 1.00 75.88 217 GLN A C 1
ATOM 1698 O O . GLN A 1 217 ? -7.972 -18.029 -3.861 1.00 75.88 217 GLN A O 1
ATOM 1703 N N . ASN A 1 218 ? -9.351 -17.000 -5.301 1.00 81.69 218 ASN A N 1
ATOM 1704 C CA . ASN A 1 218 ? -10.317 -16.578 -4.295 1.00 81.69 218 ASN A CA 1
ATOM 1705 C C . ASN A 1 218 ? -11.264 -17.721 -3.894 1.00 81.69 218 ASN A C 1
ATOM 1707 O O . ASN A 1 218 ? -11.626 -17.823 -2.733 1.00 81.69 218 ASN A O 1
ATOM 1711 N N . GLU A 1 219 ? -11.617 -18.606 -4.822 1.00 80.31 219 GLU A N 1
ATOM 1712 C CA . GLU A 1 219 ? -12.505 -19.756 -4.593 1.00 80.31 219 GLU A CA 1
ATOM 1713 C C . GLU A 1 219 ? -11.767 -21.019 -4.136 1.00 80.31 219 GLU A C 1
ATOM 1715 O O . GLU A 1 219 ? -12.357 -22.097 -4.057 1.00 80.31 219 GLU A O 1
ATOM 1720 N N . ARG A 1 220 ? -10.465 -20.916 -3.855 1.00 82.50 220 ARG A N 1
ATOM 1721 C CA . ARG A 1 220 ? -9.706 -22.044 -3.323 1.00 82.50 220 ARG A CA 1
ATOM 1722 C C . ARG A 1 220 ? -10.281 -22.473 -1.978 1.00 82.50 220 ARG A C 1
ATOM 1724 O O . ARG A 1 220 ? -10.676 -21.625 -1.178 1.00 82.50 220 ARG A O 1
ATOM 1731 N N . ASP A 1 221 ? -10.239 -23.777 -1.721 1.00 80.31 221 ASP A N 1
ATOM 1732 C CA . ASP A 1 221 ? -10.531 -24.311 -0.395 1.00 80.31 221 ASP A CA 1
ATOM 1733 C C . ASP A 1 221 ? -9.646 -23.594 0.631 1.00 80.31 221 ASP A C 1
ATOM 1735 O O . ASP A 1 221 ? -8.416 -23.515 0.487 1.00 80.31 221 ASP A O 1
ATOM 1739 N N . SER A 1 222 ? -10.296 -22.984 1.614 1.00 81.62 222 SER A N 1
ATOM 1740 C CA . SER A 1 222 ? -9.617 -22.210 2.635 1.00 81.62 222 SER A CA 1
ATOM 1741 C C . SER A 1 222 ? -9.005 -23.085 3.715 1.00 81.62 222 SER A C 1
ATOM 1743 O O . SER A 1 222 ? -8.096 -22.621 4.401 1.00 81.62 222 SER A O 1
ATOM 1745 N N . GLY A 1 223 ? -9.446 -24.343 3.831 1.00 86.31 223 GLY A N 1
ATOM 1746 C CA . GLY A 1 223 ? -9.084 -25.230 4.932 1.00 86.31 223 GLY A CA 1
ATOM 1747 C C . GLY A 1 223 ? -9.690 -24.808 6.275 1.00 86.31 223 GLY A C 1
ATOM 1748 O O . GLY A 1 223 ? -9.452 -25.484 7.274 1.00 86.31 223 GLY A O 1
ATOM 1749 N N . PHE A 1 224 ? -10.466 -23.718 6.308 1.00 89.69 224 PHE A N 1
ATOM 1750 C CA . PHE A 1 224 ? -11.226 -23.292 7.474 1.00 89.69 224 PHE A CA 1
ATOM 1751 C C . PHE A 1 224 ? -12.617 -23.914 7.447 1.00 89.69 224 PHE A C 1
ATOM 1753 O O . PHE A 1 224 ? -13.229 -24.094 6.392 1.00 89.69 224 PHE A O 1
ATOM 1760 N N . THR A 1 225 ? -13.128 -24.225 8.629 1.00 91.19 225 THR A N 1
ATOM 1761 C CA . THR A 1 225 ? -14.507 -24.665 8.808 1.00 91.19 225 THR A CA 1
ATOM 1762 C C . THR A 1 225 ? -15.419 -23.457 8.961 1.00 91.19 225 THR A C 1
ATOM 1764 O O . THR A 1 225 ? -15.025 -22.445 9.548 1.00 91.19 225 THR A O 1
ATOM 1767 N N . GLN A 1 226 ? -16.645 -23.582 8.451 1.00 94.19 226 GLN A N 1
ATOM 1768 C CA . GLN A 1 226 ? -17.704 -22.607 8.683 1.00 94.19 226 GLN A CA 1
ATOM 1769 C C . GLN A 1 226 ? -17.837 -22.334 10.196 1.00 94.19 226 GLN A C 1
ATOM 1771 O O . GLN A 1 226 ? -17.817 -23.289 10.975 1.00 94.19 226 GLN A O 1
ATOM 1776 N N . PRO A 1 227 ? -17.922 -21.063 10.628 1.00 93.19 227 PRO A N 1
ATOM 1777 C CA . PRO A 1 227 ? -18.062 -20.731 12.037 1.00 93.19 227 PRO A CA 1
ATOM 1778 C C . PRO A 1 227 ? -19.470 -21.065 12.540 1.00 93.19 227 PRO A C 1
ATOM 1780 O O . PRO A 1 227 ? -20.458 -20.690 11.912 1.00 93.19 227 PRO A O 1
ATOM 1783 N N . ASP A 1 228 ? -19.554 -21.690 13.714 1.00 93.88 228 ASP A N 1
ATOM 1784 C CA . ASP A 1 228 ? -20.826 -21.913 14.422 1.00 93.88 228 ASP A CA 1
ATOM 1785 C C . ASP A 1 228 ? -21.270 -20.673 15.228 1.00 93.88 228 ASP A C 1
ATOM 1787 O O . ASP A 1 228 ? -22.423 -20.561 15.641 1.00 93.88 228 ASP A O 1
ATOM 1791 N N . ASP A 1 229 ? -20.349 -19.732 15.456 1.00 94.50 229 ASP A N 1
ATOM 1792 C CA . ASP A 1 229 ? -20.580 -18.503 16.214 1.00 94.50 229 ASP A CA 1
ATOM 1793 C C . ASP A 1 229 ? -21.480 -17.522 15.430 1.00 94.50 229 ASP A C 1
ATOM 1795 O O . ASP A 1 229 ? -21.084 -17.044 14.357 1.00 94.50 229 ASP A O 1
ATOM 1799 N N . PRO A 1 230 ? -22.671 -17.162 15.953 1.00 96.00 230 PRO A N 1
ATOM 1800 C CA . PRO A 1 230 ? -23.583 -16.245 15.278 1.00 96.00 230 PRO A CA 1
ATOM 1801 C C . PRO A 1 230 ? -23.013 -14.827 15.108 1.00 96.00 230 PRO A C 1
ATOM 1803 O O . PRO A 1 230 ? -23.516 -14.081 14.263 1.00 96.00 230 PRO A O 1
ATOM 1806 N N . LEU A 1 231 ? -21.975 -14.431 15.852 1.00 96.44 231 LEU A N 1
ATOM 1807 C CA . LEU A 1 231 ? -21.328 -13.116 15.740 1.00 96.44 231 LEU A CA 1
ATOM 1808 C C . LEU A 1 231 ? -20.396 -12.989 14.525 1.00 96.44 231 LEU A C 1
ATOM 1810 O O . LEU A 1 231 ? -19.880 -11.903 14.242 1.00 96.44 231 LEU A O 1
ATOM 1814 N N . ARG A 1 232 ? -20.188 -14.081 13.783 1.00 96.69 232 ARG A N 1
ATOM 1815 C CA . ARG A 1 232 ? -19.310 -14.133 12.611 1.00 96.69 232 ARG A CA 1
ATOM 1816 C C . ARG A 1 232 ? -20.127 -14.308 11.334 1.00 96.69 232 ARG A C 1
ATOM 1818 O O . ARG A 1 232 ? -21.031 -15.148 11.267 1.00 96.69 232 ARG A O 1
ATOM 1825 N N . SER A 1 233 ? -19.813 -13.525 10.301 1.00 97.69 233 SER A N 1
ATOM 1826 C CA . SER A 1 233 ? -20.426 -13.712 8.980 1.00 97.69 233 SER A CA 1
ATOM 1827 C C . SER A 1 233 ? -20.097 -15.092 8.404 1.00 97.69 233 SER A C 1
ATOM 1829 O O . SER A 1 233 ? -19.016 -15.632 8.631 1.00 97.69 233 SER A O 1
ATOM 1831 N N . GLY A 1 234 ? -21.029 -15.666 7.643 1.00 96.44 234 GLY A N 1
ATOM 1832 C CA . GLY A 1 234 ? -20.920 -17.029 7.119 1.00 96.44 234 GLY A CA 1
ATOM 1833 C C . GLY A 1 234 ? -21.391 -18.132 8.070 1.00 96.44 234 GLY A C 1
ATOM 1834 O O . GLY A 1 234 ? -21.494 -19.270 7.622 1.00 96.44 234 GLY A O 1
ATOM 1835 N N . SER A 1 235 ? -21.706 -17.825 9.333 1.00 96.94 235 SER A N 1
ATOM 1836 C CA . SER A 1 235 ? -22.393 -18.762 10.236 1.00 96.94 235 SER A CA 1
ATOM 1837 C C . SER A 1 235 ? -23.825 -19.051 9.780 1.00 96.94 235 SER A C 1
ATOM 1839 O O . SER A 1 235 ? -24.379 -18.330 8.949 1.00 96.94 235 SER A O 1
ATOM 1841 N N . ASP A 1 236 ? -24.461 -20.074 10.351 1.00 96.06 236 ASP A N 1
ATOM 1842 C CA . ASP A 1 236 ? -25.855 -20.428 10.027 1.00 96.06 236 ASP A CA 1
ATOM 1843 C C . ASP A 1 236 ? -26.859 -19.299 10.331 1.00 96.06 236 ASP A C 1
ATOM 1845 O O . ASP A 1 236 ? -27.933 -19.235 9.732 1.00 96.06 236 ASP A O 1
ATOM 1849 N N . ALA A 1 237 ? -26.511 -18.384 11.242 1.00 96.50 237 ALA A N 1
ATOM 1850 C CA . ALA A 1 237 ? -27.311 -17.201 11.553 1.00 96.50 237 ALA A CA 1
ATOM 1851 C C . ALA A 1 237 ? -27.082 -16.031 10.574 1.00 96.50 237 ALA A C 1
ATOM 1853 O O . ALA A 1 237 ? -27.843 -15.063 10.597 1.00 96.50 237 ALA A O 1
ATOM 1854 N N . SER A 1 238 ? -26.034 -16.083 9.748 1.00 97.69 238 SER A N 1
ATOM 1855 C CA . SER A 1 238 ? -25.609 -14.984 8.882 1.00 97.69 238 SER A CA 1
ATOM 1856 C C . SER A 1 238 ? -26.502 -14.816 7.649 1.00 97.69 238 SER A C 1
ATOM 1858 O O . SER A 1 238 ? -27.008 -15.769 7.061 1.00 97.69 238 SER A O 1
ATOM 1860 N N . LEU A 1 239 ? -26.656 -13.568 7.210 1.00 96.56 239 LEU A N 1
ATOM 1861 C CA . LEU A 1 239 ? -27.334 -13.190 5.970 1.00 96.56 239 LEU A CA 1
ATOM 1862 C C . LEU A 1 239 ? -26.490 -13.472 4.717 1.00 96.56 239 LEU A C 1
ATOM 1864 O O . LEU A 1 239 ? -27.007 -13.408 3.598 1.00 96.56 239 LEU A O 1
ATOM 1868 N N . VAL A 1 240 ? -25.196 -13.747 4.890 1.00 96.44 240 VAL A N 1
ATOM 1869 C CA . VAL A 1 240 ? -24.261 -14.104 3.822 1.00 96.44 240 VAL A CA 1
ATOM 1870 C C . VAL A 1 240 ? -23.764 -15.528 4.048 1.00 96.44 240 VAL A C 1
ATOM 1872 O O . VAL A 1 240 ? -23.399 -15.898 5.159 1.00 96.44 240 VAL A O 1
ATOM 1875 N N . SER A 1 241 ? -23.749 -16.353 2.999 1.00 96.12 241 SER A N 1
ATOM 1876 C CA . SER A 1 241 ? -23.299 -17.741 3.134 1.00 96.12 241 SER A CA 1
ATOM 1877 C C . SER A 1 241 ? -21.778 -17.822 3.244 1.00 96.12 241 SER A C 1
ATOM 1879 O O . SER A 1 241 ? -21.070 -17.022 2.624 1.00 96.12 241 SER A O 1
ATOM 1881 N N . TRP A 1 242 ? -21.279 -18.836 3.953 1.00 95.81 242 TRP A N 1
ATOM 1882 C CA . TRP A 1 242 ? -19.852 -19.160 4.059 1.00 95.81 242 TRP A CA 1
ATOM 1883 C C . TRP A 1 242 ? -19.124 -19.155 2.705 1.00 95.81 242 TRP A C 1
ATOM 1885 O O . TRP A 1 242 ? -18.089 -18.506 2.541 1.00 95.81 242 TRP A O 1
ATOM 1895 N N . ASP A 1 243 ? -19.709 -19.803 1.697 1.00 92.81 243 ASP A N 1
ATOM 1896 C CA . ASP A 1 243 ? -19.136 -19.890 0.347 1.00 92.81 243 ASP A CA 1
ATOM 1897 C C . ASP A 1 243 ? -19.106 -18.540 -0.384 1.00 92.81 243 ASP A C 1
ATOM 1899 O O . ASP A 1 243 ? -18.292 -18.325 -1.283 1.00 92.81 243 ASP A O 1
ATOM 1903 N N . SER A 1 244 ? -19.997 -17.609 -0.026 1.00 93.94 244 SER A N 1
ATOM 1904 C CA . SER A 1 244 ? -20.062 -16.289 -0.665 1.00 93.94 244 SER A CA 1
ATOM 1905 C C . SER A 1 244 ? -18.983 -15.321 -0.176 1.00 93.94 244 SER A C 1
ATOM 1907 O O . SER A 1 244 ? -18.715 -14.325 -0.855 1.00 93.94 244 SER A O 1
ATOM 1909 N N . LEU A 1 245 ? -18.348 -15.616 0.966 1.00 94.25 245 LEU A N 1
ATOM 1910 C CA . LEU A 1 245 ? -17.278 -14.802 1.546 1.00 94.25 245 LEU A CA 1
ATOM 1911 C C . LEU A 1 245 ? -15.997 -14.841 0.705 1.00 94.25 245 LEU A C 1
ATOM 1913 O O . LEU A 1 245 ? -15.249 -13.863 0.682 1.00 94.25 245 LEU A O 1
ATOM 1917 N N . GLY A 1 246 ? -15.751 -15.960 0.017 1.00 92.94 246 GLY A N 1
ATOM 1918 C CA . GLY A 1 246 ? -14.480 -16.236 -0.645 1.00 92.94 246 GLY A CA 1
ATOM 1919 C C . GLY A 1 246 ? -13.333 -16.460 0.346 1.00 92.94 246 GLY A C 1
ATOM 1920 O O . GLY A 1 246 ? -13.436 -16.159 1.535 1.00 92.94 246 GLY A O 1
ATOM 1921 N N . TRP A 1 247 ? -12.201 -16.965 -0.143 1.00 92.25 247 TRP A N 1
ATOM 1922 C CA . TRP A 1 247 ? -11.030 -17.299 0.675 1.00 92.25 247 TRP A CA 1
ATOM 1923 C C . TRP A 1 247 ? -10.570 -16.172 1.630 1.00 92.25 247 TRP A C 1
ATOM 1925 O O . TRP A 1 247 ? -10.311 -16.463 2.801 1.00 92.25 247 TRP A O 1
ATOM 1935 N N . PRO A 1 248 ? -10.480 -14.892 1.205 1.00 92.38 248 PRO A N 1
ATOM 1936 C CA . PRO A 1 248 ? -10.072 -13.804 2.094 1.00 92.38 248 PRO A CA 1
ATOM 1937 C C . PRO A 1 248 ? -11.082 -13.548 3.217 1.00 92.38 248 PRO A C 1
ATOM 1939 O O . PRO A 1 248 ? -10.677 -13.351 4.360 1.00 92.38 248 PRO A O 1
ATOM 1942 N N . GLY A 1 249 ? -12.381 -13.584 2.903 1.00 95.06 249 GLY A N 1
ATOM 1943 C CA . GLY A 1 249 ? -13.444 -13.400 3.885 1.00 95.06 249 GLY A CA 1
ATOM 1944 C C . GLY A 1 249 ? -13.501 -14.541 4.890 1.00 95.06 249 GLY A C 1
ATOM 1945 O O . GLY A 1 249 ? -13.534 -14.289 6.088 1.00 95.06 249 GLY A O 1
ATOM 1946 N N . GLN A 1 250 ? -13.406 -15.784 4.409 1.00 95.50 250 GLN A N 1
ATOM 1947 C CA . GLN A 1 250 ? -13.319 -16.985 5.246 1.00 95.50 250 GLN A CA 1
ATOM 1948 C C . GLN A 1 250 ? -12.115 -16.920 6.195 1.00 95.50 250 GLN A C 1
ATOM 1950 O O . GLN A 1 250 ? -12.253 -17.143 7.392 1.00 95.50 250 GLN A O 1
ATOM 1955 N N . THR A 1 251 ? -10.946 -16.517 5.686 1.00 93.69 251 THR A N 1
ATOM 1956 C CA . THR A 1 251 ? -9.736 -16.331 6.506 1.00 93.69 251 THR A CA 1
ATOM 1957 C C . THR A 1 251 ? -9.939 -15.265 7.587 1.00 93.69 251 THR A C 1
ATOM 1959 O O . THR A 1 251 ? -9.526 -15.451 8.729 1.00 93.69 251 THR A O 1
ATOM 1962 N N . PHE A 1 252 ? -10.585 -14.148 7.246 1.00 95.38 252 PHE A N 1
ATOM 1963 C CA . PHE A 1 252 ? -10.833 -13.057 8.185 1.00 95.38 252 PHE A CA 1
ATOM 1964 C C . PHE A 1 252 ? -11.816 -13.453 9.295 1.00 95.38 252 PHE A C 1
ATOM 1966 O O . PHE A 1 252 ? -11.519 -13.236 10.471 1.00 95.38 252 PHE A O 1
ATOM 1973 N N . VAL A 1 253 ? -12.960 -14.053 8.954 1.00 95.62 253 VAL A N 1
ATOM 1974 C CA . VAL A 1 253 ? -13.984 -14.395 9.955 1.00 95.62 253 VAL A CA 1
ATOM 1975 C C . VAL A 1 253 ? -13.592 -15.602 10.807 1.00 95.62 253 VAL A C 1
ATOM 1977 O O . VAL A 1 253 ? -13.996 -15.659 11.961 1.00 95.62 253 VAL A O 1
ATOM 1980 N N . SER A 1 254 ? -12.793 -16.544 10.293 1.00 93.31 254 SER A N 1
ATOM 1981 C CA . SER A 1 254 ? -12.304 -17.690 11.078 1.00 93.31 254 SER A CA 1
ATOM 1982 C C . SER A 1 254 ? -11.078 -17.370 11.930 1.00 93.31 254 SER A C 1
ATOM 1984 O O . SER A 1 254 ? -10.786 -18.109 12.864 1.00 93.31 254 SER A O 1
ATOM 1986 N N . GLY A 1 255 ? -10.349 -16.296 11.622 1.00 89.81 255 GLY A N 1
ATOM 1987 C CA . GLY A 1 255 ? -9.214 -15.855 12.429 1.00 89.81 255 GLY A CA 1
ATOM 1988 C C . GLY A 1 255 ? -9.626 -15.036 13.654 1.00 89.81 255 GLY A C 1
ATOM 1989 O O . GLY A 1 255 ? -10.807 -14.903 13.979 1.00 89.81 255 GLY A O 1
ATOM 1990 N N . GLY A 1 256 ? -8.627 -14.393 14.262 1.00 88.44 256 GLY A N 1
ATOM 1991 C CA . GLY A 1 256 ? -8.820 -13.480 15.390 1.00 88.44 256 GLY A CA 1
ATOM 1992 C C . GLY A 1 256 ? -8.671 -14.115 16.755 1.00 88.44 256 GLY A C 1
ATOM 1993 O O . GLY A 1 256 ? -8.643 -15.339 16.829 1.00 88.44 256 GLY A O 1
ATOM 1994 N N . PRO A 1 257 ? -8.551 -13.282 17.800 1.00 93.31 257 PRO A N 1
ATOM 1995 C CA . PRO A 1 257 ? -8.509 -13.766 19.153 1.00 93.31 257 PRO A CA 1
ATOM 1996 C C . PRO A 1 257 ? -9.907 -14.199 19.598 1.00 93.31 257 PRO A C 1
ATOM 1998 O O . PRO A 1 257 ? -10.902 -13.550 19.257 1.00 93.31 257 PRO A O 1
ATOM 2001 N N . ASP A 1 258 ? -9.983 -15.289 20.347 1.00 90.88 258 ASP A N 1
ATOM 2002 C CA . ASP A 1 258 ? -11.205 -15.664 21.059 1.00 90.88 258 ASP A CA 1
ATOM 2003 C C . ASP A 1 258 ? -11.330 -14.928 22.409 1.00 90.88 258 ASP A C 1
ATOM 2005 O O . ASP A 1 258 ? -10.409 -14.239 22.869 1.00 90.88 258 ASP A O 1
ATOM 2009 N N . ILE A 1 259 ? -12.496 -15.049 23.051 1.00 94.69 259 ILE A N 1
ATOM 2010 C CA . ILE A 1 259 ? -12.746 -14.454 24.369 1.00 94.69 259 ILE A CA 1
ATOM 2011 C C . ILE A 1 259 ? -11.716 -14.883 25.428 1.00 94.69 259 ILE A C 1
ATOM 2013 O O . ILE A 1 259 ? -11.343 -14.067 26.271 1.00 94.69 259 ILE A O 1
ATOM 2017 N N . ASP A 1 260 ? -11.210 -16.119 25.378 1.00 95.38 260 ASP A N 1
ATOM 2018 C CA . ASP A 1 260 ? -10.256 -16.649 26.356 1.00 95.38 260 ASP A CA 1
ATOM 2019 C C . ASP A 1 260 ? -8.855 -16.053 26.156 1.00 95.38 260 ASP A C 1
ATOM 2021 O O . ASP A 1 260 ? -8.154 -15.759 27.129 1.00 95.38 260 ASP A O 1
ATOM 2025 N N . GLU A 1 261 ? -8.429 -15.851 24.910 1.00 95.75 261 GLU A N 1
ATOM 2026 C CA . GLU A 1 261 ? -7.192 -15.165 24.544 1.00 95.75 261 GLU A CA 1
ATOM 2027 C C . GLU A 1 261 ? -7.216 -13.700 24.973 1.00 95.75 261 GLU A C 1
ATOM 2029 O O . GLU A 1 261 ? -6.258 -13.235 25.599 1.00 95.75 261 GLU A O 1
ATOM 2034 N N . ILE A 1 262 ? -8.322 -12.995 24.723 1.00 97.06 262 ILE A N 1
ATOM 2035 C CA . ILE A 1 262 ? -8.501 -11.612 25.182 1.00 97.06 262 ILE A CA 1
ATOM 2036 C C . ILE A 1 262 ? -8.532 -11.557 26.712 1.00 97.06 262 ILE A C 1
ATOM 2038 O O . ILE A 1 262 ? -7.845 -10.729 27.310 1.00 97.06 262 ILE A O 1
ATOM 2042 N N . GLN A 1 263 ? -9.276 -12.451 27.371 1.00 97.00 263 GLN A N 1
ATOM 2043 C CA . GLN A 1 263 ? -9.387 -12.475 28.831 1.00 97.00 263 GLN A CA 1
ATOM 2044 C C . GLN A 1 263 ? -8.047 -12.782 29.508 1.00 97.00 263 GLN A C 1
ATOM 2046 O O . GLN A 1 263 ? -7.760 -12.225 30.572 1.00 97.00 263 GLN A O 1
ATOM 2051 N N . ARG A 1 264 ? -7.232 -13.655 28.902 1.00 95.88 264 ARG A N 1
ATOM 2052 C CA . ARG A 1 264 ? -5.878 -13.983 29.365 1.00 95.88 264 ARG A CA 1
ATOM 2053 C C . ARG A 1 264 ? -4.937 -12.793 29.236 1.00 95.88 264 ARG A C 1
ATOM 2055 O O . ARG A 1 264 ? -4.143 -12.568 30.144 1.00 95.88 264 ARG A O 1
ATOM 2062 N N . TYR A 1 265 ? -5.046 -12.048 28.141 1.00 95.25 265 TYR A N 1
ATOM 2063 C CA . TYR A 1 265 ? -4.244 -10.855 27.894 1.00 95.25 265 TYR A CA 1
ATOM 2064 C C . TYR A 1 265 ? -4.674 -9.664 28.781 1.00 95.25 265 TYR A C 1
ATOM 2066 O O . TYR A 1 265 ? -3.837 -8.912 29.276 1.00 95.25 265 TYR A O 1
ATOM 2074 N N . ASN A 1 266 ? -5.976 -9.530 29.066 1.00 94.56 266 ASN A N 1
ATOM 2075 C CA . ASN A 1 266 ? -6.556 -8.468 29.898 1.00 94.56 266 ASN A CA 1
ATOM 2076 C C . ASN A 1 266 ? -7.196 -9.016 31.191 1.00 94.56 266 ASN A C 1
ATOM 2078 O O . ASN A 1 266 ? -8.419 -8.941 31.365 1.00 94.56 266 ASN A O 1
ATOM 2082 N N . PRO A 1 267 ? -6.410 -9.544 32.148 1.00 92.88 267 PRO A N 1
ATOM 2083 C CA . PRO A 1 267 ? -6.965 -10.077 33.385 1.00 92.88 267 PRO A CA 1
ATOM 2084 C C . PRO A 1 267 ? -7.688 -8.983 34.187 1.00 92.88 267 PRO A C 1
ATOM 2086 O O . PRO A 1 267 ? -7.173 -7.885 34.393 1.00 92.88 267 PRO A O 1
ATOM 2089 N N . GLY A 1 268 ? -8.896 -9.293 34.664 1.00 91.19 268 GLY A N 1
ATOM 2090 C CA . GLY A 1 268 ? -9.700 -8.383 35.490 1.00 91.19 268 GLY A CA 1
ATOM 2091 C C . GLY A 1 268 ? -10.598 -7.413 34.715 1.00 91.19 268 GLY A C 1
ATOM 2092 O O . GLY A 1 268 ? -11.391 -6.710 35.340 1.00 91.19 268 GLY A O 1
ATOM 2093 N N . ARG A 1 269 ? -10.534 -7.405 33.378 1.00 92.00 269 ARG A N 1
ATOM 2094 C CA . ARG A 1 269 ? -11.523 -6.748 32.510 1.00 92.00 269 ARG A CA 1
ATOM 2095 C C . ARG A 1 269 ? -12.382 -7.834 31.851 1.00 92.00 269 ARG A C 1
ATOM 2097 O O . ARG A 1 269 ? -11.796 -8.750 31.277 1.00 92.00 269 ARG A O 1
ATOM 2104 N N . PRO A 1 270 ? -13.724 -7.799 31.969 1.00 95.31 270 PRO A N 1
ATOM 2105 C CA . PRO A 1 270 ? -14.580 -8.789 31.323 1.00 95.31 270 PRO A CA 1
ATOM 2106 C C . PRO A 1 270 ? -14.416 -8.734 29.804 1.00 95.31 270 PRO A C 1
ATOM 2108 O O . PRO A 1 270 ? -14.709 -7.703 29.199 1.00 95.31 270 PRO A O 1
ATOM 2111 N N . ALA A 1 271 ? -13.954 -9.830 29.207 1.00 97.12 271 ALA A N 1
ATOM 2112 C CA . ALA A 1 271 ? -13.840 -9.938 27.759 1.00 97.12 271 ALA A CA 1
ATOM 2113 C C . ALA A 1 271 ? -15.200 -10.241 27.103 1.00 97.12 271 ALA A C 1
ATOM 2115 O O . ALA A 1 271 ? -16.095 -10.823 27.723 1.00 97.12 271 ALA A O 1
ATOM 2116 N N . LYS A 1 272 ? -15.342 -9.865 25.831 1.00 97.00 272 LYS A N 1
ATOM 2117 C CA . LYS A 1 272 ? -16.437 -10.274 24.939 1.00 97.00 272 LYS A CA 1
ATOM 2118 C C . LYS A 1 272 ? -15.857 -10.922 23.682 1.00 97.00 272 LYS A C 1
ATOM 2120 O O . LYS A 1 272 ? -14.740 -10.601 23.293 1.00 97.00 272 LYS A O 1
ATOM 2125 N N . ASP A 1 273 ? -16.632 -11.762 23.003 1.00 95.62 273 ASP A N 1
ATOM 2126 C CA . ASP A 1 273 ? -16.266 -12.216 21.659 1.00 95.62 273 ASP A CA 1
ATOM 2127 C C . ASP A 1 273 ? -16.363 -11.049 20.654 1.00 95.62 273 ASP A C 1
ATOM 2129 O O . ASP A 1 273 ? -17.425 -10.402 20.574 1.00 95.62 273 ASP A O 1
ATOM 2133 N N . PRO A 1 274 ? -15.290 -10.743 19.895 1.00 97.44 274 PRO A N 1
ATOM 2134 C CA . PRO A 1 274 ? -15.325 -9.720 18.854 1.00 97.44 274 PRO A CA 1
ATOM 2135 C C . PRO A 1 274 ? -16.281 -10.089 17.716 1.00 97.44 274 PRO A C 1
ATOM 2137 O O . PRO A 1 274 ? -16.315 -11.231 17.256 1.00 97.44 274 PRO A O 1
ATOM 2140 N N . ILE A 1 275 ? -17.017 -9.104 17.199 1.00 98.31 275 ILE A N 1
ATOM 2141 C CA . ILE A 1 275 ? -17.873 -9.296 16.019 1.00 98.31 275 ILE A CA 1
ATOM 2142 C C . ILE A 1 275 ? -17.039 -9.123 14.753 1.00 98.31 275 ILE A C 1
ATOM 2144 O O . ILE A 1 275 ? -16.299 -8.145 14.615 1.00 98.31 275 ILE A O 1
ATOM 2148 N N . ARG A 1 276 ? -17.204 -10.028 13.784 1.00 97.75 276 ARG A N 1
ATOM 2149 C CA . ARG A 1 276 ? -16.511 -9.963 12.489 1.00 97.75 276 ARG A CA 1
ATOM 2150 C C . ARG A 1 276 ? -17.490 -10.119 11.341 1.00 97.75 276 ARG A C 1
ATOM 2152 O O . ARG A 1 276 ? -17.962 -11.218 11.045 1.00 97.75 276 ARG A O 1
ATOM 2159 N N . VAL A 1 277 ? -17.749 -9.002 10.670 1.00 98.44 277 VAL A N 1
ATOM 2160 C CA . VAL A 1 277 ? -18.642 -8.918 9.519 1.00 98.44 277 VAL A CA 1
ATOM 2161 C C . VAL A 1 277 ? -17.835 -8.819 8.234 1.00 98.44 277 VAL A C 1
ATOM 2163 O O . VAL A 1 277 ? -16.948 -7.975 8.092 1.00 98.44 277 VAL A O 1
ATOM 2166 N N . TYR A 1 278 ? -18.163 -9.666 7.263 1.00 98.06 278 TYR A N 1
ATOM 2167 C CA . TYR A 1 278 ? -17.521 -9.636 5.956 1.00 98.06 278 TYR A CA 1
ATOM 2168 C C . TYR A 1 278 ? -18.512 -9.916 4.838 1.00 98.06 278 TYR A C 1
ATOM 2170 O O . TYR A 1 278 ? -19.276 -10.874 4.902 1.00 98.06 278 TYR A O 1
ATOM 2178 N N . VAL A 1 279 ? -18.451 -9.119 3.771 1.00 97.62 279 VAL A N 1
ATOM 2179 C CA . VAL A 1 279 ? -19.258 -9.338 2.565 1.00 97.62 279 VAL A CA 1
ATOM 2180 C C . VAL A 1 279 ? -18.345 -9.604 1.376 1.00 97.62 279 VAL A C 1
ATOM 2182 O O . VAL A 1 279 ? -17.684 -8.700 0.861 1.00 97.62 279 VAL A O 1
ATOM 2185 N N . GLY A 1 280 ? -18.319 -10.854 0.918 1.00 94.12 280 GLY A N 1
ATOM 2186 C CA . GLY A 1 280 ? -17.526 -11.253 -0.243 1.00 94.12 280 GLY A CA 1
ATOM 2187 C C . GLY A 1 280 ? -18.105 -10.756 -1.570 1.00 94.12 280 GLY A C 1
ATOM 2188 O O . GLY A 1 280 ? -19.294 -10.442 -1.695 1.00 94.12 280 GLY A O 1
ATOM 2189 N N . ARG A 1 281 ? -17.262 -10.721 -2.610 1.00 91.25 281 ARG A N 1
ATOM 2190 C CA . ARG A 1 281 ? -17.661 -10.287 -3.965 1.00 91.25 281 ARG A CA 1
ATOM 2191 C C . ARG A 1 281 ? -18.751 -11.175 -4.573 1.00 91.25 281 ARG A C 1
ATOM 2193 O O . ARG A 1 281 ? -19.542 -10.708 -5.391 1.00 91.25 281 ARG A O 1
ATOM 2200 N N . ARG A 1 282 ? -18.800 -12.454 -4.187 1.00 89.50 282 ARG A N 1
ATOM 2201 C CA . ARG A 1 282 ? -19.758 -13.433 -4.719 1.00 89.50 282 ARG A CA 1
ATOM 2202 C C . ARG A 1 282 ? -21.186 -13.198 -4.227 1.00 89.50 282 ARG A C 1
ATOM 2204 O O . ARG A 1 282 ? -22.117 -13.606 -4.914 1.00 89.50 282 ARG A O 1
ATOM 2211 N N . PHE A 1 283 ? -21.365 -12.513 -3.095 1.00 90.88 283 PHE A N 1
ATOM 2212 C CA . PHE A 1 283 ? -22.692 -12.129 -2.611 1.00 90.88 283 PHE A CA 1
ATOM 2213 C C . PHE A 1 283 ? -23.424 -11.235 -3.623 1.00 90.88 283 PHE A C 1
ATOM 2215 O O . PHE A 1 283 ? -24.578 -11.480 -3.964 1.00 90.88 283 PHE A O 1
ATOM 2222 N N . SER A 1 284 ? -22.749 -10.196 -4.119 1.00 91.38 284 SER A N 1
ATOM 2223 C CA . SER A 1 284 ? -23.319 -9.262 -5.084 1.00 91.38 284 SER A CA 1
ATOM 2224 C C . SER A 1 284 ? -22.219 -8.497 -5.807 1.00 91.38 284 SER A C 1
ATOM 2226 O O . SER A 1 284 ? -21.253 -8.052 -5.197 1.00 91.38 284 SER A O 1
ATOM 2228 N N . THR A 1 285 ? -22.395 -8.265 -7.107 1.00 87.44 285 THR A N 1
ATOM 2229 C CA . THR A 1 285 ? -21.522 -7.368 -7.881 1.00 87.44 285 THR A CA 1
ATOM 2230 C C . THR A 1 285 ? -21.920 -5.893 -7.754 1.00 87.44 285 THR A C 1
ATOM 2232 O O . THR A 1 285 ? -21.316 -5.040 -8.405 1.00 87.44 285 THR A O 1
ATOM 2235 N N . ASN A 1 286 ? -22.969 -5.587 -6.984 1.00 93.94 286 ASN A N 1
ATOM 2236 C CA . ASN A 1 286 ? -23.478 -4.240 -6.749 1.00 93.94 286 ASN A CA 1
ATOM 2237 C C . ASN A 1 286 ? -22.977 -3.731 -5.386 1.00 93.94 286 ASN A C 1
ATOM 2239 O O . ASN A 1 286 ? -23.442 -4.188 -4.344 1.00 93.94 286 ASN A O 1
ATOM 2243 N N . ILE A 1 287 ? -22.043 -2.776 -5.414 1.00 94.69 287 ILE A N 1
ATOM 2244 C CA . ILE A 1 287 ? -21.371 -2.219 -4.229 1.00 94.69 287 ILE A CA 1
ATOM 2245 C C . ILE A 1 287 ? -22.373 -1.655 -3.195 1.00 94.69 287 ILE A C 1
ATOM 2247 O O . ILE A 1 287 ? -22.299 -2.070 -2.040 1.00 94.69 287 ILE A O 1
ATOM 2251 N N . PRO A 1 288 ? -23.338 -0.781 -3.558 1.00 95.94 288 PRO A N 1
ATOM 2252 C CA . PRO A 1 288 ? -24.393 -0.351 -2.636 1.00 95.94 288 PRO A CA 1
ATOM 2253 C C . PRO A 1 288 ? -25.150 -1.494 -1.950 1.00 95.94 288 PRO A C 1
ATOM 2255 O O . PRO A 1 288 ? -25.444 -1.416 -0.761 1.00 95.94 288 PRO A O 1
ATOM 2258 N N . GLU A 1 289 ? -25.445 -2.573 -2.677 1.00 96.12 289 GLU A N 1
ATOM 2259 C CA . GLU A 1 289 ? -26.144 -3.731 -2.110 1.00 96.12 289 GLU A CA 1
ATOM 2260 C C . GLU A 1 289 ? -25.256 -4.515 -1.131 1.00 96.12 289 GLU A C 1
ATOM 2262 O O . GLU A 1 289 ? -25.738 -4.982 -0.099 1.00 96.12 289 GLU A O 1
ATOM 2267 N N . GLN A 1 290 ? -23.952 -4.614 -1.412 1.00 96.50 290 GLN A N 1
ATOM 2268 C CA . GLN A 1 290 ? -22.980 -5.189 -0.480 1.00 96.50 290 GLN A CA 1
ATOM 2269 C C . GLN A 1 290 ? -22.847 -4.346 0.799 1.00 96.50 290 GLN A C 1
ATOM 2271 O O . GLN A 1 290 ? -22.870 -4.895 1.895 1.00 96.50 290 GLN A O 1
ATOM 2276 N N . ALA A 1 291 ? -22.765 -3.018 0.687 1.00 98.06 291 ALA A N 1
ATOM 2277 C CA . ALA A 1 291 ? -22.727 -2.138 1.856 1.00 98.06 291 ALA A CA 1
ATOM 2278 C C . ALA A 1 291 ? -24.016 -2.255 2.689 1.00 98.06 291 ALA A C 1
ATOM 2280 O O . ALA A 1 291 ? -23.969 -2.371 3.912 1.00 98.06 291 ALA A O 1
ATOM 2281 N N . ARG A 1 292 ? -25.176 -2.331 2.023 1.00 97.94 292 ARG A N 1
ATOM 2282 C CA . ARG A 1 292 ? -26.472 -2.527 2.683 1.00 97.94 292 ARG A CA 1
ATOM 2283 C C . ARG A 1 292 ? -26.548 -3.856 3.438 1.00 97.94 292 ARG A C 1
ATOM 2285 O O . ARG A 1 292 ? -27.126 -3.892 4.522 1.00 97.94 292 ARG A O 1
ATOM 2292 N N . ILE A 1 293 ? -26.028 -4.956 2.881 1.00 98.12 293 ILE A N 1
ATOM 2293 C CA . ILE A 1 293 ? -26.019 -6.236 3.607 1.00 98.12 293 ILE A CA 1
ATOM 2294 C C . ILE A 1 293 ? -24.990 -6.239 4.743 1.00 98.12 293 ILE A C 1
ATOM 2296 O O . ILE A 1 293 ? -25.274 -6.819 5.784 1.00 98.12 293 ILE A O 1
ATOM 2300 N N . ALA A 1 294 ? -23.856 -5.546 4.588 1.00 98.56 294 ALA A N 1
ATOM 2301 C CA . ALA A 1 294 ? -22.866 -5.392 5.654 1.00 98.56 294 ALA A CA 1
ATOM 2302 C C . ALA A 1 294 ? -23.475 -4.693 6.879 1.00 98.56 294 ALA A C 1
ATOM 2304 O O . ALA A 1 294 ? -23.330 -5.178 7.996 1.00 98.56 294 ALA A O 1
ATOM 2305 N N . VAL A 1 295 ? -24.232 -3.609 6.667 1.00 98.75 295 VAL A N 1
ATOM 2306 C CA . VAL A 1 295 ? -24.971 -2.932 7.746 1.00 98.75 295 VAL A CA 1
ATOM 2307 C C . VAL A 1 295 ? -26.003 -3.858 8.386 1.00 98.75 295 VAL A C 1
ATOM 2309 O O . VAL A 1 295 ? -26.077 -3.918 9.604 1.00 98.75 295 VAL A O 1
ATOM 2312 N N . LYS A 1 296 ? -26.748 -4.647 7.603 1.00 98.62 296 LYS A N 1
ATOM 2313 C CA . LYS A 1 296 ? -27.703 -5.607 8.183 1.00 98.62 296 LYS A CA 1
ATOM 2314 C C . LYS A 1 296 ? -27.038 -6.710 9.006 1.00 98.62 296 LYS A C 1
ATOM 2316 O O . LYS A 1 296 ? -27.615 -7.154 9.990 1.00 98.62 296 LYS A O 1
ATOM 2321 N N . GLU A 1 297 ? -25.853 -7.171 8.613 1.00 98.50 297 GLU A N 1
ATOM 2322 C CA . GLU A 1 297 ? -25.063 -8.097 9.432 1.00 98.50 297 GLU A CA 1
ATOM 2323 C C . GLU A 1 297 ? -24.591 -7.438 10.736 1.00 98.50 297 GLU A C 1
ATOM 2325 O O . GLU A 1 297 ? -24.615 -8.080 11.785 1.00 98.50 297 GLU A O 1
ATOM 2330 N N . LEU A 1 298 ? -24.211 -6.156 10.694 1.00 98.81 298 LEU A N 1
ATOM 2331 C CA . LEU A 1 298 ? -23.867 -5.379 11.889 1.00 98.81 298 LEU A CA 1
ATOM 2332 C C . LEU A 1 298 ? -25.074 -5.207 12.823 1.00 98.81 298 LEU A C 1
ATOM 2334 O O . LEU A 1 298 ? -24.956 -5.441 14.019 1.00 98.81 298 LEU A O 1
ATOM 2338 N N . GLU A 1 299 ? -26.248 -4.872 12.286 1.00 98.56 299 GLU A N 1
ATOM 2339 C CA . GLU A 1 299 ? -27.498 -4.791 13.056 1.00 98.56 299 GLU A CA 1
ATOM 2340 C C . GLU A 1 299 ? -27.862 -6.145 13.677 1.00 98.56 299 GLU A C 1
ATOM 2342 O O . GLU A 1 299 ? -28.207 -6.212 14.849 1.00 98.56 299 GLU A O 1
ATOM 2347 N N . ARG A 1 300 ? -27.744 -7.240 12.915 1.00 98.19 300 ARG A N 1
ATOM 2348 C CA . ARG A 1 300 ? -28.051 -8.603 13.381 1.00 98.19 300 ARG A CA 1
ATOM 2349 C C . ARG A 1 300 ? -27.181 -9.038 14.562 1.00 98.19 300 ARG A C 1
ATOM 2351 O O . ARG A 1 300 ? -27.603 -9.879 15.349 1.00 98.19 300 ARG A O 1
ATOM 2358 N N . THR A 1 301 ? -25.952 -8.541 14.623 1.00 98.38 301 THR A N 1
ATOM 2359 C CA . THR A 1 301 ? -24.960 -8.922 15.634 1.00 98.38 301 THR A CA 1
ATOM 2360 C C . THR A 1 301 ? -24.889 -7.933 16.794 1.00 98.38 301 THR A C 1
ATOM 2362 O O . THR A 1 301 ? -23.995 -8.058 17.627 1.00 98.38 301 THR A O 1
ATOM 2365 N N . ASP A 1 302 ? -25.806 -6.959 16.854 1.00 98.19 302 ASP A N 1
ATOM 2366 C CA . ASP A 1 302 ? -25.805 -5.873 17.841 1.00 98.19 302 ASP A CA 1
ATOM 2367 C C . ASP A 1 302 ? -24.465 -5.108 17.855 1.00 98.19 302 ASP A C 1
ATOM 2369 O O . ASP A 1 302 ? -23.963 -4.647 18.881 1.00 98.19 302 ASP A O 1
ATOM 2373 N N . ALA A 1 303 ? -23.839 -4.972 16.681 1.00 98.50 303 ALA A N 1
ATOM 2374 C CA . ALA A 1 303 ? -22.530 -4.341 16.539 1.00 98.50 303 ALA A CA 1
ATOM 2375 C C . ALA A 1 303 ? -22.535 -2.859 16.936 1.00 98.50 303 ALA A C 1
ATOM 2377 O O . ALA A 1 303 ? -21.511 -2.337 17.374 1.00 98.50 303 ALA A O 1
ATOM 2378 N N . PHE A 1 304 ? -23.677 -2.184 16.795 1.00 98.69 304 PHE A N 1
ATOM 2379 C CA . PHE A 1 304 ? -23.827 -0.782 17.182 1.00 98.69 304 PHE A CA 1
ATOM 2380 C C . PHE A 1 304 ? -23.966 -0.586 18.702 1.00 98.69 304 PHE A C 1
ATOM 2382 O O . PHE A 1 304 ? -23.731 0.516 19.181 1.00 98.69 304 PHE A O 1
ATOM 2389 N N . ASP A 1 305 ? -24.224 -1.646 19.474 1.00 98.38 305 ASP A N 1
ATOM 2390 C CA . ASP A 1 305 ? -24.205 -1.596 20.944 1.00 98.38 305 ASP A CA 1
ATOM 2391 C C . ASP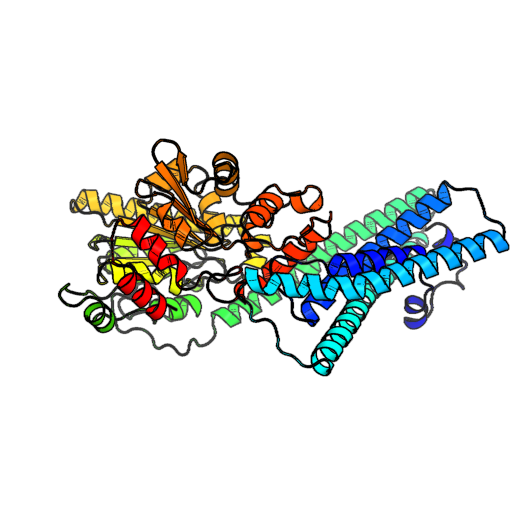 A 1 305 ? -22.791 -1.779 21.529 1.00 98.38 305 ASP A C 1
ATOM 2393 O O . ASP A 1 305 ? -22.575 -1.613 22.733 1.00 98.38 305 ASP A O 1
ATOM 2397 N N . ARG A 1 306 ? -21.800 -2.118 20.693 1.00 98.44 306 ARG A N 1
ATOM 2398 C CA . ARG A 1 306 ? -20.400 -2.274 21.114 1.00 98.44 306 ARG A CA 1
ATOM 2399 C C . ARG A 1 306 ? -19.776 -0.935 21.514 1.00 98.44 306 ARG A C 1
ATOM 2401 O O . ARG A 1 306 ? -20.276 0.142 21.185 1.00 98.44 306 ARG A O 1
ATOM 2408 N N . ALA A 1 307 ? -18.648 -0.989 22.220 1.00 98.31 307 ALA A N 1
ATOM 2409 C CA . ALA A 1 307 ? -17.887 0.212 22.572 1.00 98.31 307 ALA A CA 1
ATOM 2410 C C . ALA A 1 307 ? -17.186 0.839 21.350 1.00 98.31 307 ALA A C 1
ATOM 2412 O O . ALA A 1 307 ? -17.019 2.062 21.277 1.00 98.31 307 ALA A O 1
ATOM 2413 N N . ALA A 1 308 ? -16.790 0.008 20.383 1.00 98.62 308 ALA A N 1
ATOM 2414 C CA . ALA A 1 308 ? -16.125 0.427 19.156 1.00 98.62 308 ALA A CA 1
ATOM 2415 C C . ALA A 1 308 ? -16.618 -0.354 17.929 1.00 98.62 308 ALA A C 1
ATOM 2417 O O . ALA A 1 308 ? -17.077 -1.492 18.028 1.00 98.62 308 ALA A O 1
ATOM 2418 N N . LEU A 1 309 ? -16.472 0.252 16.753 1.00 98.88 309 LEU A N 1
ATOM 2419 C CA . LEU A 1 309 ? -16.707 -0.379 15.461 1.00 98.88 309 LEU A CA 1
ATOM 2420 C C . LEU A 1 309 ? -15.603 0.048 14.489 1.00 98.88 309 LEU A C 1
ATOM 2422 O O . LEU A 1 309 ? -15.411 1.236 14.237 1.00 98.88 309 LEU A O 1
ATOM 2426 N N . GLN A 1 310 ? -14.871 -0.918 13.940 1.00 98.75 310 GLN A N 1
ATOM 2427 C CA . GLN A 1 310 ? -13.830 -0.701 12.945 1.00 98.75 310 GLN A CA 1
ATOM 2428 C C . GLN A 1 310 ? -14.337 -1.024 11.535 1.00 98.75 310 GLN A C 1
ATOM 2430 O O . GLN A 1 310 ? -14.750 -2.144 11.239 1.00 98.75 310 GLN A O 1
ATOM 2435 N N . VAL A 1 311 ? -14.244 -0.055 10.633 1.00 98.69 311 VAL A N 1
ATOM 2436 C CA . VAL A 1 311 ? -14.411 -0.241 9.193 1.00 98.69 311 VAL A CA 1
ATOM 2437 C C . VAL A 1 311 ? -13.041 -0.503 8.580 1.00 98.69 311 VAL A C 1
ATOM 2439 O O . VAL A 1 311 ? -12.117 0.289 8.759 1.00 98.69 311 VAL A O 1
ATOM 2442 N N . VAL A 1 312 ? -12.901 -1.595 7.830 1.00 98.31 312 VAL A N 1
ATOM 2443 C CA . VAL A 1 312 ? -11.668 -1.917 7.105 1.00 98.31 312 VAL A CA 1
ATOM 2444 C C . VAL A 1 312 ? -11.903 -1.839 5.602 1.00 98.31 312 VAL A C 1
ATOM 2446 O O . VAL A 1 312 ? -12.602 -2.677 5.023 1.00 98.31 312 VAL A O 1
ATOM 2449 N N . VAL A 1 313 ? -11.280 -0.859 4.944 1.00 96.56 313 VAL A N 1
ATOM 2450 C CA . VAL A 1 313 ? -11.319 -0.718 3.483 1.00 96.56 313 VAL A CA 1
ATOM 2451 C C . VAL A 1 313 ? -10.137 -1.464 2.870 1.00 96.56 313 VAL A C 1
ATOM 2453 O O . VAL A 1 313 ? -8.977 -1.061 2.973 1.00 96.56 313 VAL A O 1
ATOM 2456 N N . VAL A 1 314 ? -10.451 -2.569 2.202 1.00 91.75 314 VAL A N 1
ATOM 2457 C CA . VAL A 1 314 ? -9.473 -3.487 1.609 1.00 91.75 314 VAL A CA 1
ATOM 2458 C C . VAL A 1 314 ? -9.172 -3.170 0.145 1.00 91.75 314 VAL A C 1
ATOM 2460 O O . VAL A 1 314 ? -9.886 -2.437 -0.544 1.00 91.75 314 VAL A O 1
ATOM 2463 N N . THR A 1 315 ? -8.087 -3.756 -0.361 1.00 85.12 315 THR A N 1
ATOM 2464 C CA . THR A 1 315 ? -7.779 -3.733 -1.798 1.00 85.12 315 THR A CA 1
ATOM 2465 C C . THR A 1 315 ? -8.674 -4.702 -2.579 1.00 85.12 315 THR A C 1
ATOM 2467 O O . THR A 1 315 ? -9.499 -5.416 -2.010 1.00 85.12 315 THR A O 1
ATOM 2470 N N . GLY A 1 316 ? -8.495 -4.761 -3.903 1.00 81.56 316 GLY A N 1
ATOM 2471 C CA . GLY A 1 316 ? -9.307 -5.599 -4.781 1.00 81.56 316 GLY A CA 1
ATOM 2472 C C . GLY A 1 316 ? -9.314 -7.082 -4.412 1.00 81.56 316 GLY A C 1
ATOM 2473 O O . GLY A 1 316 ? -10.305 -7.739 -4.674 1.00 81.56 316 GLY A O 1
ATOM 2474 N N . THR A 1 317 ? -8.288 -7.617 -3.748 1.00 82.19 317 THR A N 1
ATOM 2475 C CA . THR A 1 317 ? -8.281 -9.026 -3.316 1.00 82.19 317 THR A CA 1
ATOM 2476 C C . THR A 1 317 ? -9.275 -9.329 -2.204 1.00 82.19 317 THR A C 1
ATOM 2478 O O . THR A 1 317 ? -9.554 -10.499 -1.986 1.00 82.19 317 THR A O 1
ATOM 2481 N N . GLY A 1 318 ? -9.773 -8.320 -1.484 1.00 87.94 318 GLY A N 1
ATOM 2482 C CA . GLY A 1 318 ? -10.600 -8.511 -0.294 1.00 87.94 318 GLY A CA 1
ATOM 2483 C C . GLY A 1 318 ? -9.820 -8.854 0.977 1.00 87.94 318 GLY A C 1
ATOM 2484 O O . GLY A 1 318 ? -10.432 -9.069 2.018 1.00 87.94 318 GLY A O 1
ATOM 2485 N N . TRP A 1 319 ? -8.490 -8.943 0.913 1.00 88.81 319 TRP A N 1
ATOM 2486 C CA . TRP A 1 319 ? -7.673 -9.335 2.060 1.00 88.81 319 TRP A CA 1
ATOM 2487 C C . TRP A 1 319 ? -7.623 -8.230 3.122 1.00 88.81 319 TRP A C 1
ATOM 2489 O O . TRP A 1 319 ? -7.254 -7.095 2.815 1.00 88.81 319 TRP A O 1
ATOM 2499 N N . VAL A 1 320 ? -7.982 -8.593 4.355 1.00 92.44 320 VAL A N 1
ATOM 2500 C CA . VAL A 1 320 ? -7.840 -7.767 5.558 1.00 92.44 320 VAL A CA 1
ATOM 2501 C C . VAL A 1 320 ? -6.484 -8.069 6.190 1.00 92.44 320 VAL A C 1
ATOM 2503 O O . VAL A 1 320 ? -6.206 -9.227 6.504 1.00 92.44 320 VAL A O 1
ATOM 2506 N N . ASP A 1 321 ? -5.664 -7.040 6.415 1.00 90.12 321 ASP A N 1
ATOM 2507 C CA . ASP A 1 321 ? -4.463 -7.186 7.238 1.00 90.12 321 ASP A CA 1
ATOM 2508 C C . ASP A 1 321 ? -4.861 -7.322 8.707 1.00 90.12 321 ASP A C 1
ATOM 2510 O O . ASP A 1 321 ? -5.091 -6.337 9.414 1.00 90.12 321 ASP A O 1
ATOM 2514 N N . THR A 1 322 ? -4.965 -8.562 9.174 1.00 88.62 322 THR A N 1
ATOM 2515 C CA . THR A 1 322 ? -5.362 -8.838 10.551 1.00 88.62 322 THR A CA 1
ATOM 2516 C C . THR A 1 322 ? -4.324 -8.362 11.556 1.00 88.62 322 THR A C 1
ATOM 2518 O O . THR A 1 322 ? -4.715 -8.060 12.675 1.00 88.62 322 THR A O 1
ATOM 2521 N N . LYS A 1 323 ? -3.036 -8.251 11.198 1.00 91.94 323 LYS A N 1
ATOM 2522 C CA . LYS A 1 323 ? -2.004 -7.755 12.128 1.00 91.94 323 LYS A CA 1
ATOM 2523 C C . LYS A 1 323 ? -2.229 -6.285 12.469 1.00 91.94 323 LYS A C 1
ATOM 2525 O O . LYS A 1 323 ? -2.082 -5.888 13.621 1.00 91.94 323 LYS A O 1
ATOM 2530 N N . SER A 1 324 ? -2.683 -5.518 11.481 1.00 92.25 324 SER A N 1
ATOM 2531 C CA . SER A 1 324 ? -2.995 -4.102 11.642 1.00 92.25 324 SER A CA 1
ATOM 2532 C C . SER A 1 324 ? -4.411 -3.825 12.158 1.00 92.25 324 SER A C 1
ATOM 2534 O O . SER A 1 324 ? -4.628 -2.812 12.819 1.00 92.25 324 SER A O 1
ATOM 2536 N N . ALA A 1 325 ? -5.385 -4.695 11.869 1.00 92.31 325 ALA A N 1
ATOM 2537 C CA . ALA A 1 325 ? -6.783 -4.509 12.278 1.00 92.31 325 ALA A CA 1
ATOM 2538 C C . ALA A 1 325 ? -7.076 -5.014 13.708 1.00 92.31 325 ALA A C 1
ATOM 2540 O O . ALA A 1 325 ? -7.738 -4.327 14.484 1.00 92.31 325 ALA A O 1
ATOM 2541 N N . ARG A 1 326 ? -6.519 -6.176 14.082 1.00 93.88 326 ARG A N 1
ATOM 2542 C CA . ARG A 1 326 ? -6.747 -6.877 15.362 1.00 93.88 326 ARG A CA 1
ATOM 2543 C C . ARG A 1 326 ? -6.366 -6.123 16.646 1.00 93.88 326 ARG A C 1
ATOM 2545 O O . ARG A 1 326 ? -6.984 -6.429 17.662 1.00 93.88 326 ARG A O 1
ATOM 2552 N N . PRO A 1 327 ? -5.410 -5.171 16.692 1.00 96.69 327 PRO A N 1
ATOM 2553 C CA . PRO A 1 327 ? -5.037 -4.534 17.959 1.00 96.69 327 PRO A CA 1
ATOM 2554 C C . PRO A 1 327 ? -6.221 -3.917 18.715 1.00 96.69 327 PRO A C 1
ATOM 2556 O O . PRO A 1 327 ? -6.279 -4.003 19.940 1.00 96.69 327 PRO A O 1
ATOM 2559 N N . LEU A 1 328 ? -7.211 -3.369 17.998 1.00 97.62 328 LEU A N 1
ATOM 2560 C CA . LEU A 1 328 ? -8.410 -2.809 18.624 1.00 97.62 328 LEU A CA 1
ATOM 2561 C C . LEU A 1 328 ? -9.248 -3.855 19.379 1.00 97.62 328 LEU A C 1
ATOM 2563 O O . LEU A 1 328 ? -9.886 -3.503 20.367 1.00 97.62 328 LEU A O 1
ATOM 2567 N N . GLU A 1 329 ? -9.216 -5.130 18.981 1.00 97.62 329 GLU A N 1
ATOM 2568 C CA . GLU A 1 329 ? -9.909 -6.210 19.700 1.00 97.62 329 GLU A CA 1
ATOM 2569 C C . GLU A 1 329 ? -9.320 -6.412 21.102 1.00 97.62 329 GLU A C 1
ATOM 2571 O O . GLU A 1 329 ? -10.068 -6.630 22.047 1.00 97.62 329 GLU A O 1
ATOM 2576 N N . TYR A 1 330 ? -8.010 -6.229 21.286 1.00 97.62 330 TYR A N 1
ATOM 2577 C CA . TYR A 1 330 ? -7.389 -6.271 22.614 1.00 97.62 330 TYR A CA 1
ATOM 2578 C C . TYR A 1 330 ? -7.564 -4.964 23.391 1.00 97.62 330 TYR A C 1
ATOM 2580 O O . TYR A 1 330 ? -7.798 -4.994 24.599 1.00 97.62 330 TYR A O 1
ATOM 2588 N N . LEU A 1 331 ? -7.482 -3.810 22.725 1.00 97.12 331 LEU A N 1
ATOM 2589 C CA . LEU A 1 331 ? -7.637 -2.505 23.383 1.00 97.12 331 LEU A CA 1
ATOM 2590 C C . LEU A 1 331 ? -9.044 -2.327 23.989 1.00 97.12 331 LEU A C 1
ATOM 2592 O O . LEU A 1 331 ? -9.187 -1.761 25.080 1.00 97.12 331 LEU A O 1
ATOM 2596 N N . TYR A 1 332 ? -10.064 -2.877 23.323 1.00 97.62 332 TYR A N 1
ATOM 2597 C CA . TYR A 1 332 ? -11.472 -2.825 23.733 1.00 97.62 332 TYR A CA 1
ATOM 2598 C C . TYR A 1 332 ? -11.977 -4.081 24.465 1.00 97.62 332 TYR A C 1
ATOM 2600 O O . TYR A 1 332 ? -13.182 -4.225 24.637 1.00 97.62 332 TYR A O 1
ATOM 2608 N N . ASP A 1 333 ? -11.098 -4.990 24.905 1.00 97.56 333 ASP A N 1
ATOM 2609 C CA . ASP A 1 333 ? -11.475 -6.261 25.563 1.00 97.56 333 ASP A CA 1
ATOM 2610 C C . ASP A 1 333 ? -12.497 -7.095 24.757 1.00 97.56 333 ASP A C 1
ATOM 2612 O O . ASP A 1 333 ? -13.377 -7.759 25.305 1.00 97.56 333 ASP A O 1
ATOM 2616 N N . GLY A 1 334 ? -12.415 -7.029 23.431 1.00 97.56 334 GLY A N 1
ATOM 2617 C CA . GLY A 1 334 ? -13.336 -7.678 22.506 1.00 97.56 334 GLY A CA 1
ATOM 2618 C C . GLY A 1 334 ? -14.705 -7.007 22.390 1.00 97.56 334 GLY A C 1
ATOM 2619 O O . GLY A 1 334 ? -15.543 -7.460 21.612 1.00 97.56 334 GLY A O 1
ATOM 2620 N N . ASP A 1 335 ? -14.943 -5.883 23.073 1.00 98.25 335 ASP A N 1
ATOM 2621 C CA . ASP A 1 335 ? -16.136 -5.043 22.918 1.00 98.25 335 ASP A CA 1
ATOM 2622 C C . ASP A 1 335 ? -16.081 -4.177 21.645 1.00 98.25 335 ASP A C 1
ATOM 2624 O O . ASP A 1 335 ? -16.214 -2.951 21.671 1.00 98.25 335 ASP A O 1
ATOM 2628 N N . ILE A 1 336 ? -15.846 -4.836 20.510 1.00 98.50 336 ILE A N 1
ATOM 2629 C CA . ILE A 1 336 ? -15.708 -4.219 19.195 1.00 98.50 336 ILE A CA 1
ATOM 2630 C C . ILE A 1 336 ? -16.360 -5.074 18.107 1.00 98.50 336 ILE A C 1
ATOM 2632 O O . ILE A 1 336 ? -16.421 -6.303 18.203 1.00 98.50 336 ILE A O 1
ATOM 2636 N N . ALA A 1 337 ? -16.817 -4.409 17.049 1.00 98.56 337 ALA A N 1
ATOM 2637 C CA . ALA A 1 337 ? -17.162 -5.037 15.783 1.00 98.56 337 ALA A CA 1
ATOM 2638 C C . ALA A 1 337 ? -16.228 -4.577 14.661 1.00 98.56 337 ALA A C 1
ATOM 2640 O O . ALA A 1 337 ? -15.933 -3.392 14.554 1.00 98.56 337 ALA A O 1
ATOM 2641 N N . THR A 1 338 ? -15.804 -5.489 13.790 1.00 98.56 338 THR A N 1
ATOM 2642 C CA . THR A 1 338 ? -14.995 -5.168 12.607 1.00 98.56 338 THR A CA 1
ATOM 2643 C C . THR A 1 338 ? -15.750 -5.551 11.342 1.00 98.56 338 THR A C 1
ATOM 2645 O O . THR A 1 338 ? -16.217 -6.684 11.221 1.00 98.56 338 THR A O 1
ATOM 2648 N N . VAL A 1 339 ? -15.853 -4.628 10.382 1.00 98.62 339 VAL A N 1
ATOM 2649 C CA . VAL A 1 339 ? -16.561 -4.829 9.110 1.00 98.62 339 VAL A CA 1
ATOM 2650 C C . VAL A 1 339 ? -15.669 -4.582 7.900 1.00 98.62 339 VAL A C 1
ATOM 2652 O O . VAL A 1 339 ? -14.926 -3.601 7.841 1.00 98.62 339 VAL A O 1
ATOM 2655 N N . SER A 1 340 ? -15.779 -5.445 6.889 1.00 97.88 340 SER A N 1
ATOM 2656 C CA . SER A 1 340 ? -15.158 -5.230 5.581 1.00 97.88 340 SER A CA 1
ATOM 2657 C C . SER A 1 340 ? -15.997 -5.793 4.430 1.00 97.88 340 SER A C 1
ATOM 2659 O O . SER A 1 340 ? -16.920 -6.586 4.628 1.00 97.88 340 SER A O 1
ATOM 2661 N N . MET A 1 341 ? -15.675 -5.388 3.201 1.00 95.50 341 MET A N 1
ATOM 2662 C CA . MET A 1 341 ? -16.311 -5.907 1.991 1.00 95.50 341 MET A CA 1
ATOM 2663 C C . MET A 1 341 ? -15.332 -6.022 0.824 1.00 95.50 341 MET A C 1
ATOM 2665 O O . MET A 1 341 ? -14.407 -5.223 0.675 1.00 95.50 341 MET A O 1
ATOM 2669 N N . GLN A 1 342 ? -15.583 -6.987 -0.056 1.00 93.44 342 GLN A N 1
ATOM 2670 C CA . GLN A 1 342 ? -14.775 -7.247 -1.240 1.00 93.44 342 GLN A CA 1
ATOM 2671 C C . GLN A 1 342 ? -15.493 -6.837 -2.530 1.00 93.44 342 GLN A C 1
ATOM 2673 O O . GLN A 1 342 ? -16.594 -7.303 -2.812 1.00 93.44 342 GLN A O 1
ATOM 2678 N N . TYR A 1 343 ? -14.821 -6.053 -3.379 1.00 88.00 343 TYR A N 1
ATOM 2679 C CA . TYR A 1 343 ? -15.394 -5.523 -4.629 1.00 88.00 343 TYR A CA 1
ATOM 2680 C C . TYR A 1 343 ? -14.763 -6.073 -5.924 1.00 88.00 343 TYR A C 1
ATOM 2682 O O . TYR A 1 343 ? -15.336 -5.927 -7.008 1.00 88.00 343 TYR A O 1
ATOM 2690 N N . SER A 1 344 ? -13.571 -6.677 -5.852 1.00 84.50 344 SER A N 1
ATOM 2691 C CA . SER A 1 344 ? -12.833 -7.217 -7.007 1.00 84.50 344 SER A CA 1
ATOM 2692 C C . SER A 1 344 ? -12.182 -8.562 -6.649 1.00 84.50 344 SER A C 1
ATOM 2694 O O . SER A 1 344 ? -12.412 -9.102 -5.572 1.00 84.50 344 SER A O 1
ATOM 2696 N N . TYR A 1 345 ? -11.426 -9.147 -7.576 1.00 81.12 345 TYR A N 1
ATOM 2697 C CA . TYR A 1 345 ? -10.489 -10.249 -7.306 1.00 81.12 345 TYR A CA 1
ATOM 2698 C C . TYR A 1 345 ? -9.041 -9.839 -7.629 1.00 81.12 345 TYR A C 1
ATOM 2700 O O . TYR A 1 345 ? -8.104 -10.581 -7.344 1.00 81.12 345 TYR A O 1
ATOM 2708 N N . LEU A 1 346 ? -8.834 -8.661 -8.231 1.00 74.75 346 LEU A N 1
ATOM 2709 C CA . LEU A 1 346 ? -7.532 -8.232 -8.731 1.00 74.75 346 LEU A CA 1
ATOM 2710 C C . LEU A 1 346 ? -6.559 -7.878 -7.585 1.00 74.75 346 LEU A C 1
ATOM 2712 O O . LEU A 1 346 ? -6.921 -7.122 -6.679 1.00 74.75 346 LEU A O 1
ATOM 2716 N N . PRO A 1 347 ? -5.287 -8.316 -7.654 1.00 68.88 347 PRO A N 1
ATOM 2717 C CA . PRO A 1 347 ? -4.230 -7.863 -6.754 1.00 68.88 347 PRO A CA 1
ATOM 2718 C C . PRO A 1 347 ? -4.065 -6.350 -6.728 1.00 68.88 347 PRO A C 1
ATOM 2720 O O . PRO A 1 347 ? -4.338 -5.672 -7.719 1.00 68.88 347 PRO A O 1
ATOM 2723 N N . SER A 1 348 ? -3.544 -5.830 -5.618 1.00 65.19 348 SER A N 1
ATOM 2724 C CA . SER A 1 348 ? -3.366 -4.394 -5.366 1.00 65.19 348 SER A CA 1
ATOM 2725 C C . SER A 1 348 ? -2.633 -3.660 -6.497 1.00 65.19 348 SER A C 1
ATOM 2727 O O . SER A 1 348 ? -3.128 -2.642 -6.972 1.00 65.19 348 SER A O 1
ATOM 2729 N N . ALA A 1 349 ? -1.522 -4.202 -7.007 1.00 61.53 349 ALA A N 1
ATOM 2730 C CA . ALA A 1 349 ? -0.756 -3.585 -8.095 1.00 61.53 349 ALA A CA 1
ATOM 2731 C C . ALA A 1 349 ? -1.547 -3.469 -9.412 1.00 61.53 349 ALA A C 1
ATOM 2733 O O . ALA A 1 349 ? -1.442 -2.468 -10.121 1.00 61.53 349 ALA A O 1
ATOM 2734 N N . LEU A 1 350 ? -2.367 -4.474 -9.737 1.00 62.56 350 LEU A N 1
ATOM 2735 C CA . LEU A 1 350 ? -3.222 -4.451 -10.927 1.00 62.56 350 LEU A CA 1
ATOM 2736 C C . LEU A 1 350 ? -4.446 -3.561 -10.708 1.00 62.56 350 LEU A C 1
ATOM 2738 O O . LEU A 1 350 ? -4.786 -2.767 -11.582 1.00 62.56 350 LEU A O 1
ATOM 2742 N N . SER A 1 351 ? -5.058 -3.619 -9.527 1.00 66.62 351 SER A N 1
ATOM 2743 C CA . SER A 1 351 ? -6.178 -2.754 -9.153 1.00 66.62 351 SER A CA 1
ATOM 2744 C C . SER A 1 351 ? -5.778 -1.274 -9.156 1.00 66.62 351 SER A C 1
ATOM 2746 O O . SER A 1 351 ? -6.535 -0.424 -9.615 1.00 66.62 351 SER A O 1
ATOM 2748 N N . PHE A 1 352 ? -4.542 -0.953 -8.765 1.00 64.56 352 PHE A N 1
ATOM 2749 C CA . PHE A 1 352 ? -3.986 0.394 -8.879 1.00 64.56 352 PHE A CA 1
ATOM 2750 C C . PHE A 1 352 ? -3.856 0.867 -10.335 1.00 64.56 352 PHE A C 1
ATOM 2752 O O . PHE A 1 352 ? -3.882 2.069 -10.596 1.00 64.56 352 PHE A O 1
ATOM 2759 N N . LEU A 1 353 ? -3.715 -0.034 -11.307 1.00 62.88 353 LEU A N 1
ATOM 2760 C CA . LEU A 1 353 ? -3.673 0.323 -12.728 1.00 62.88 353 LEU A CA 1
ATOM 2761 C C . LEU A 1 353 ? -5.066 0.368 -13.369 1.00 62.88 353 LEU A C 1
ATOM 2763 O O . LEU A 1 353 ? -5.272 1.185 -14.264 1.00 62.88 353 LEU A O 1
ATOM 2767 N N . PHE A 1 354 ? -6.002 -0.477 -12.923 1.00 66.12 354 PHE A N 1
ATOM 2768 C CA . PHE A 1 354 ? -7.248 -0.740 -13.653 1.00 66.12 354 PHE A CA 1
ATOM 2769 C C . PHE A 1 354 ? -8.558 -0.446 -12.897 1.00 66.12 354 PHE A C 1
ATOM 2771 O O . PHE A 1 354 ? -9.549 -0.180 -13.566 1.00 66.12 354 PHE A O 1
ATOM 2778 N N . ASP A 1 355 ? -8.576 -0.426 -11.558 1.00 68.00 355 ASP A N 1
ATOM 2779 C CA . ASP A 1 355 ? -9.806 -0.438 -10.732 1.00 68.00 355 ASP A CA 1
ATOM 2780 C C . ASP A 1 355 ? -9.872 0.695 -9.676 1.00 68.00 355 ASP A C 1
ATOM 2782 O O . ASP A 1 355 ? -10.575 0.591 -8.669 1.00 68.00 355 ASP A O 1
ATOM 2786 N N . ARG A 1 356 ? -9.172 1.816 -9.900 1.00 76.06 356 ARG A N 1
ATOM 2787 C CA . ARG A 1 356 ? -9.124 2.967 -8.966 1.00 76.06 356 ARG A CA 1
ATOM 2788 C C . ARG A 1 356 ? -10.504 3.491 -8.556 1.00 76.06 356 ARG A C 1
ATOM 2790 O O . ARG A 1 356 ? -10.729 3.780 -7.387 1.00 76.06 356 ARG A O 1
ATOM 2797 N N . ASP A 1 357 ? -11.435 3.566 -9.501 1.00 84.88 357 ASP A N 1
ATOM 2798 C CA . ASP A 1 357 ? -12.768 4.117 -9.240 1.00 84.88 357 ASP A CA 1
ATOM 2799 C C . ASP A 1 357 ? -13.628 3.165 -8.397 1.00 84.88 357 ASP A C 1
ATOM 2801 O O . ASP A 1 357 ? -14.468 3.605 -7.614 1.00 84.88 357 ASP A O 1
ATOM 2805 N N . ARG A 1 358 ? -13.414 1.848 -8.528 1.00 86.19 358 ARG A N 1
ATOM 2806 C CA . ARG A 1 358 ? -14.183 0.837 -7.787 1.00 86.19 358 ARG A CA 1
ATOM 2807 C C . ARG A 1 358 ? -13.821 0.818 -6.309 1.00 86.19 358 ARG A C 1
ATOM 2809 O O . ARG A 1 358 ? -14.717 0.673 -5.478 1.00 86.19 358 ARG A O 1
ATOM 2816 N N . VAL A 1 359 ? -12.539 0.993 -5.974 1.00 88.62 359 VAL A N 1
ATOM 2817 C CA . VAL A 1 359 ? -12.124 1.082 -4.566 1.00 88.62 359 VAL A CA 1
ATOM 2818 C C . VAL A 1 359 ? -12.706 2.327 -3.898 1.00 88.62 359 VAL A C 1
ATOM 2820 O O . VAL A 1 359 ? -13.187 2.230 -2.775 1.00 88.62 359 VAL A O 1
ATOM 2823 N N . ALA A 1 360 ? -12.774 3.457 -4.610 1.00 92.81 360 ALA A N 1
ATOM 2824 C CA . ALA A 1 360 ? -13.380 4.683 -4.097 1.00 92.81 360 ALA A CA 1
ATOM 2825 C C . ALA A 1 360 ? -14.895 4.538 -3.886 1.00 92.81 360 ALA A C 1
ATOM 2827 O O . ALA A 1 360 ? -15.419 4.901 -2.837 1.00 92.81 360 ALA A O 1
ATOM 2828 N N . GLN A 1 361 ? -15.604 3.931 -4.842 1.00 94.62 361 GLN A N 1
ATOM 2829 C CA . GLN A 1 361 ? -17.031 3.627 -4.683 1.00 94.62 361 GLN A CA 1
ATOM 2830 C C . GLN A 1 361 ? -17.292 2.698 -3.493 1.00 94.62 361 GLN A C 1
ATOM 2832 O O . GLN A 1 361 ? -18.250 2.905 -2.756 1.00 94.62 361 GLN A O 1
ATOM 2837 N N . THR A 1 362 ? -16.431 1.698 -3.296 1.00 94.38 362 THR A N 1
ATOM 2838 C CA . THR A 1 362 ? -16.524 0.753 -2.176 1.00 94.38 362 THR A CA 1
ATOM 2839 C C . THR A 1 362 ? -16.289 1.438 -0.837 1.00 94.38 362 THR A C 1
ATOM 2841 O O . THR A 1 362 ? -17.095 1.272 0.074 1.00 94.38 362 THR A O 1
ATOM 2844 N N . ALA A 1 363 ? -15.228 2.245 -0.737 1.00 96.12 363 ALA A N 1
ATOM 2845 C CA . ALA A 1 363 ? -14.924 3.017 0.460 1.00 96.12 363 ALA A CA 1
ATOM 2846 C C . ALA A 1 363 ? -16.086 3.951 0.816 1.00 96.12 363 ALA A C 1
ATOM 2848 O O . ALA A 1 363 ? -16.588 3.885 1.933 1.00 96.12 363 ALA A O 1
ATOM 2849 N N . ARG A 1 364 ? -16.583 4.742 -0.150 1.00 97.25 364 ARG A N 1
ATOM 2850 C CA . ARG A 1 364 ? -17.723 5.642 0.074 1.00 97.25 364 ARG A CA 1
ATOM 2851 C C . ARG A 1 364 ? -18.968 4.879 0.522 1.00 97.25 364 ARG A C 1
ATOM 2853 O O . ARG A 1 364 ? -19.594 5.265 1.498 1.00 97.25 364 ARG A O 1
ATOM 2860 N N . ALA A 1 365 ? -19.320 3.796 -0.172 1.00 97.88 365 ALA A N 1
ATOM 2861 C CA . ALA A 1 365 ? -20.525 3.035 0.137 1.00 97.88 365 ALA A CA 1
ATOM 2862 C C . ALA A 1 365 ? -20.480 2.417 1.540 1.00 97.88 365 ALA A C 1
ATOM 2864 O O . ALA A 1 365 ? -21.461 2.527 2.267 1.00 97.88 365 ALA A O 1
ATOM 2865 N N . LEU A 1 366 ? -19.364 1.791 1.928 1.00 98.31 366 LEU A N 1
ATOM 2866 C CA . LEU A 1 366 ? -19.254 1.142 3.234 1.00 98.31 366 LEU A CA 1
ATOM 2867 C C . LEU A 1 366 ? -19.161 2.159 4.377 1.00 98.31 366 LEU A C 1
ATOM 2869 O O . LEU A 1 366 ? -19.923 2.058 5.332 1.00 98.31 366 LEU A O 1
ATOM 2873 N N . VAL A 1 367 ? -18.251 3.135 4.273 1.00 98.44 367 VAL A N 1
ATOM 2874 C CA . VAL A 1 367 ? -18.001 4.139 5.325 1.00 98.44 367 VAL A CA 1
ATOM 2875 C C . VAL A 1 367 ? -19.273 4.935 5.610 1.00 98.44 367 VAL A C 1
ATOM 2877 O O . VAL A 1 367 ? -19.690 5.008 6.763 1.00 98.44 367 VAL A O 1
ATOM 2880 N N . THR A 1 368 ? -19.939 5.449 4.570 1.00 98.38 368 THR A N 1
ATOM 2881 C CA . THR A 1 368 ? -21.168 6.233 4.739 1.00 98.38 368 THR A CA 1
ATOM 2882 C C . THR A 1 368 ? -22.326 5.376 5.249 1.00 98.38 368 THR A C 1
ATOM 2884 O O . THR A 1 368 ? -23.027 5.801 6.158 1.00 98.38 368 THR A O 1
ATOM 2887 N N . ALA A 1 369 ? -22.507 4.144 4.753 1.00 98.56 369 ALA A N 1
ATOM 2888 C CA . ALA A 1 369 ? -23.590 3.282 5.236 1.00 98.56 369 ALA A CA 1
ATOM 2889 C C . ALA A 1 369 ? -23.431 2.908 6.721 1.00 98.56 369 ALA A C 1
ATOM 2891 O O . ALA A 1 369 ? -24.417 2.888 7.454 1.00 98.56 369 ALA A O 1
ATOM 2892 N N . VAL A 1 370 ? -22.202 2.635 7.173 1.00 98.69 370 VAL A N 1
ATOM 2893 C CA . VAL A 1 370 ? -21.912 2.346 8.586 1.00 98.69 370 VAL A CA 1
ATOM 2894 C C . VAL A 1 370 ? -22.089 3.590 9.452 1.00 98.69 370 VAL A C 1
ATOM 2896 O O . VAL A 1 370 ? -22.703 3.499 10.512 1.00 98.69 370 VAL A O 1
ATOM 2899 N N . HIS A 1 371 ? -21.587 4.743 9.002 1.00 98.56 371 HIS A N 1
ATOM 2900 C CA . HIS A 1 371 ? -21.770 6.014 9.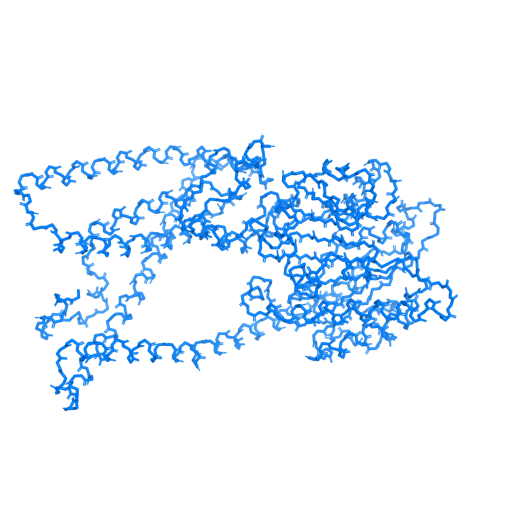698 1.00 98.56 371 HIS A CA 1
ATOM 2901 C C . HIS A 1 371 ? -23.258 6.335 9.890 1.00 98.56 371 HIS A C 1
ATOM 2903 O O . HIS A 1 371 ? -23.703 6.553 11.015 1.00 98.56 371 HIS A O 1
ATOM 2909 N N . ASP A 1 372 ? -24.045 6.295 8.815 1.00 98.44 372 ASP A N 1
ATOM 2910 C CA . ASP A 1 372 ? -25.467 6.637 8.855 1.00 98.44 372 ASP A CA 1
ATOM 2911 C C . ASP A 1 372 ? -26.256 5.673 9.753 1.00 98.44 372 ASP A C 1
ATOM 2913 O O . ASP A 1 372 ? -27.130 6.103 10.508 1.00 98.44 372 ASP A O 1
ATOM 2917 N N . ALA A 1 373 ? -25.914 4.381 9.727 1.00 98.62 373 ALA A N 1
ATOM 2918 C CA . ALA A 1 373 ? -26.505 3.385 10.615 1.00 98.62 373 ALA A CA 1
ATOM 2919 C C . ALA A 1 373 ? -26.144 3.628 12.090 1.00 98.62 373 ALA A C 1
ATOM 2921 O O . ALA A 1 373 ? -27.014 3.529 12.954 1.00 98.62 373 ALA A O 1
ATOM 2922 N N . ALA A 1 374 ? -24.899 4.016 12.384 1.00 98.56 374 ALA A N 1
ATOM 2923 C CA . ALA A 1 374 ? -24.476 4.358 13.740 1.00 98.56 374 ALA A CA 1
ATOM 2924 C C . ALA A 1 374 ? -25.210 5.600 14.274 1.00 98.56 374 ALA A C 1
ATOM 2926 O O . ALA A 1 374 ? -25.644 5.602 15.423 1.00 98.56 374 ALA A O 1
ATOM 2927 N N . ILE A 1 375 ? -25.405 6.630 13.442 1.00 98.44 375 ILE A N 1
ATOM 2928 C CA . ILE A 1 375 ? -26.185 7.825 13.806 1.00 98.44 375 ILE A CA 1
ATOM 2929 C C . ILE A 1 375 ? -27.661 7.477 14.026 1.00 98.44 375 ILE A C 1
ATOM 2931 O O . ILE A 1 375 ? -28.274 7.944 14.985 1.00 98.44 375 ILE A O 1
ATOM 2935 N N . ALA A 1 376 ? -28.250 6.645 13.164 1.00 98.31 376 ALA A N 1
ATOM 2936 C CA . ALA A 1 376 ? -29.629 6.195 13.338 1.00 98.31 376 ALA A CA 1
ATOM 2937 C C . ALA A 1 376 ? -29.805 5.385 14.634 1.00 98.31 376 ALA A C 1
ATOM 2939 O O . ALA A 1 376 ? -30.795 5.569 15.345 1.00 98.31 376 ALA A O 1
ATOM 2940 N N . HIS A 1 377 ? -28.836 4.528 14.964 1.00 98.38 377 HIS A N 1
ATOM 2941 C CA . HIS A 1 377 ? -28.820 3.782 16.217 1.00 98.38 377 HIS A CA 1
ATOM 2942 C C . HIS A 1 377 ? -28.705 4.725 17.427 1.00 98.38 377 HIS A C 1
ATOM 2944 O O . HIS A 1 377 ? -29.522 4.625 18.339 1.00 98.38 377 HIS A O 1
ATOM 2950 N N . GLU A 1 378 ? -27.808 5.716 17.392 1.00 98.19 378 GLU A N 1
ATOM 2951 C CA . GLU A 1 378 ? -27.673 6.737 18.445 1.00 98.19 378 GLU A CA 1
ATOM 2952 C C . GLU A 1 378 ? -28.972 7.504 18.691 1.00 98.19 378 GLU A C 1
ATOM 2954 O O . GLU A 1 378 ? -29.376 7.709 19.834 1.00 98.19 378 GLU A O 1
ATOM 2959 N N . GLN A 1 379 ? -29.678 7.884 17.626 1.00 98.25 379 GLN A N 1
ATOM 2960 C CA . GLN A 1 379 ? -30.975 8.553 17.741 1.00 98.25 379 GLN A CA 1
ATOM 2961 C C . GLN A 1 379 ? -32.041 7.669 18.405 1.00 98.25 379 GLN A C 1
ATOM 2963 O O . GLN A 1 379 ? -32.961 8.194 19.035 1.00 98.25 379 GLN A O 1
ATOM 2968 N N . ALA A 1 380 ? -31.936 6.346 18.263 1.00 98.00 380 ALA A N 1
ATOM 2969 C CA . ALA A 1 380 ? -32.888 5.389 18.813 1.00 98.00 380 ALA A CA 1
ATOM 2970 C C . ALA A 1 380 ? -32.558 4.961 20.254 1.00 98.00 380 ALA A C 1
ATOM 2972 O O . ALA A 1 380 ? -33.475 4.807 21.062 1.00 98.00 380 ALA A O 1
ATOM 2973 N N . THR A 1 381 ? -31.278 4.760 20.581 1.00 97.50 381 THR A N 1
ATOM 2974 C CA . THR A 1 381 ? -30.826 4.160 21.852 1.00 97.50 381 THR A CA 1
ATOM 2975 C C . THR A 1 381 ? -30.091 5.139 22.767 1.00 97.50 381 THR A C 1
ATOM 2977 O O . THR A 1 381 ? -29.961 4.881 23.964 1.00 97.50 381 THR A O 1
ATOM 2980 N N . GLY A 1 382 ? -29.632 6.276 22.237 1.00 97.25 382 GLY A N 1
ATOM 2981 C CA . GLY A 1 382 ? -28.756 7.218 22.934 1.00 97.25 382 GLY A CA 1
ATOM 2982 C C . GLY A 1 382 ? -27.297 6.758 23.033 1.00 97.25 382 GLY A C 1
ATOM 2983 O O . GLY A 1 382 ? -26.521 7.394 23.746 1.00 97.25 382 GLY A O 1
ATOM 2984 N N . HIS A 1 383 ? -26.922 5.667 22.357 1.00 96.62 383 HIS A N 1
ATOM 2985 C CA . HIS A 1 383 ? -25.568 5.108 22.348 1.00 96.62 383 HIS A CA 1
ATOM 2986 C C . HIS A 1 383 ? -25.001 5.063 20.926 1.00 96.62 383 HIS A C 1
ATOM 2988 O O . HIS A 1 383 ? -25.725 4.778 19.978 1.00 96.62 383 HIS A O 1
ATOM 2994 N N . ARG A 1 384 ? -23.698 5.317 20.769 1.00 96.50 384 ARG A N 1
ATOM 2995 C CA . ARG A 1 384 ? -22.978 5.182 19.494 1.00 96.50 384 ARG A CA 1
ATOM 2996 C C . ARG A 1 384 ? -21.607 4.556 19.752 1.00 96.50 384 ARG A C 1
ATOM 2998 O O . ARG A 1 384 ? -20.887 5.062 20.620 1.00 96.50 384 ARG A O 1
ATOM 3005 N N . PRO A 1 385 ? -21.193 3.522 18.997 1.00 98.38 385 PRO A N 1
ATOM 3006 C CA . PRO A 1 385 ? -19.834 3.013 19.098 1.00 98.38 385 PRO A CA 1
ATOM 3007 C C . PRO A 1 385 ? -18.858 4.065 18.559 1.00 98.38 385 PRO A C 1
ATOM 3009 O O . PRO A 1 385 ? -19.193 4.831 17.650 1.00 98.38 385 PRO A O 1
ATOM 3012 N N . ARG A 1 386 ? -17.619 4.074 19.059 1.00 98.50 386 ARG A N 1
ATOM 3013 C CA . ARG A 1 386 ? -16.554 4.837 18.391 1.00 98.50 386 ARG A CA 1
ATOM 3014 C C . ARG A 1 386 ? -16.245 4.210 17.036 1.00 98.50 386 ARG A C 1
ATOM 3016 O O . ARG A 1 386 ? -15.969 3.013 16.969 1.00 98.50 386 ARG A O 1
ATOM 3023 N N . LEU A 1 387 ? -16.271 5.011 15.978 1.00 98.62 387 LEU A N 1
ATOM 3024 C CA . LEU A 1 387 ? -16.035 4.568 14.609 1.00 98.62 387 LEU A CA 1
ATOM 3025 C C . LEU A 1 387 ? -14.565 4.750 14.229 1.00 98.62 387 LEU A C 1
ATOM 3027 O O . LEU A 1 387 ? -14.060 5.871 14.144 1.00 98.62 387 LEU A O 1
ATOM 3031 N N . TYR A 1 388 ? -13.889 3.637 13.969 1.00 98.69 388 TYR A N 1
ATOM 3032 C CA . TYR A 1 388 ? -12.503 3.597 13.519 1.00 98.69 388 TYR A CA 1
ATOM 3033 C C . TYR A 1 388 ? -12.433 3.187 12.056 1.00 98.69 388 TYR A C 1
ATOM 3035 O O . TYR A 1 388 ? -13.116 2.259 11.637 1.00 98.69 388 TYR A O 1
ATOM 3043 N N . LEU A 1 389 ? -11.564 3.828 11.282 1.00 98.62 389 LEU A N 1
ATOM 3044 C CA . LEU A 1 389 ? -11.314 3.447 9.896 1.00 98.62 389 LEU A CA 1
ATOM 3045 C C . LEU A 1 389 ? -9.879 2.975 9.731 1.00 98.62 389 LEU A C 1
ATOM 3047 O O . LEU A 1 389 ? -8.941 3.693 10.065 1.00 98.62 389 LEU A O 1
ATOM 3051 N N . TYR A 1 390 ? -9.713 1.790 9.162 1.00 98.31 390 TYR A N 1
ATOM 3052 C CA . TYR A 1 390 ? -8.423 1.270 8.743 1.00 98.31 390 TYR A CA 1
ATOM 3053 C C . TYR A 1 390 ? -8.416 1.042 7.237 1.00 98.31 390 TYR A C 1
ATOM 3055 O O . TYR A 1 390 ? -9.324 0.417 6.683 1.00 98.31 390 TYR A O 1
ATOM 3063 N N . ALA A 1 391 ? -7.371 1.508 6.564 1.00 96.69 391 ALA A N 1
ATOM 3064 C CA . ALA A 1 391 ? -7.154 1.161 5.172 1.00 96.69 391 ALA A CA 1
ATOM 3065 C C . ALA A 1 391 ? -5.663 1.075 4.852 1.00 96.69 391 ALA A C 1
ATOM 3067 O O . ALA A 1 391 ? -4.870 1.913 5.278 1.00 96.69 391 ALA A O 1
ATOM 3068 N N . GLN A 1 392 ? -5.287 0.080 4.051 1.00 93.69 392 GLN A N 1
ATOM 3069 C CA . GLN A 1 392 ? -3.909 -0.106 3.606 1.00 93.69 392 GLN A CA 1
ATOM 3070 C C . GLN A 1 392 ? -3.798 0.028 2.090 1.00 93.69 392 GLN A C 1
ATOM 3072 O O . GLN A 1 392 ? -4.661 -0.451 1.345 1.00 93.69 392 GLN A O 1
ATOM 3077 N N . SER A 1 393 ? -2.698 0.611 1.608 1.00 92.25 393 SER A N 1
ATOM 3078 C CA . SER A 1 393 ? -2.345 0.609 0.186 1.00 92.25 393 SER A CA 1
ATOM 3079 C C . SER A 1 393 ? -3.432 1.252 -0.685 1.00 92.25 393 SER A C 1
ATOM 3081 O O . SER A 1 393 ? -3.882 2.372 -0.441 1.00 92.25 393 SER A O 1
ATOM 3083 N N . LEU A 1 394 ? -3.905 0.529 -1.702 1.00 89.44 394 LEU A N 1
ATOM 3084 C CA . LEU A 1 394 ? -5.013 0.948 -2.546 1.00 89.44 394 LEU A CA 1
ATOM 3085 C C . LEU A 1 394 ? -6.313 1.209 -1.764 1.00 89.44 394 LEU A C 1
ATOM 3087 O O . LEU A 1 394 ? -7.116 2.012 -2.227 1.00 89.44 394 LEU A O 1
ATOM 3091 N N . GLY A 1 395 ? -6.522 0.576 -0.604 1.00 92.50 395 GLY A N 1
ATOM 3092 C CA . GLY A 1 395 ? -7.653 0.883 0.273 1.00 92.50 395 GLY A CA 1
ATOM 3093 C C . GLY A 1 395 ? -7.581 2.313 0.811 1.00 92.50 395 GLY A C 1
ATOM 3094 O O . GLY A 1 395 ? -8.574 3.034 0.750 1.00 92.50 395 GLY A O 1
ATOM 3095 N N . ALA A 1 396 ? -6.396 2.755 1.247 1.00 95.19 396 ALA A N 1
ATOM 3096 C CA . ALA A 1 396 ? -6.166 4.135 1.682 1.00 95.19 396 ALA A CA 1
ATOM 3097 C C . ALA A 1 396 ? -6.333 5.118 0.515 1.00 95.19 396 ALA A C 1
ATOM 3099 O O . ALA A 1 396 ? -7.104 6.067 0.617 1.00 95.19 396 ALA A O 1
ATOM 3100 N N . TYR A 1 397 ? -5.729 4.822 -0.646 1.00 93.25 397 TYR A N 1
ATOM 3101 C CA . TYR A 1 397 ? -5.923 5.627 -1.861 1.00 93.25 397 TYR A CA 1
ATOM 3102 C C . TYR A 1 397 ? -7.405 5.756 -2.237 1.00 93.25 397 TYR A C 1
ATOM 3104 O O . TYR A 1 397 ? -7.879 6.850 -2.521 1.00 93.25 397 TYR A O 1
ATOM 3112 N N . GLY A 1 398 ? -8.145 4.645 -2.249 1.00 92.00 398 GLY A N 1
ATOM 3113 C CA . GLY A 1 398 ? -9.570 4.645 -2.566 1.00 92.00 398 GLY A CA 1
ATOM 3114 C C . GLY A 1 398 ? -10.397 5.415 -1.546 1.00 92.00 398 GLY A C 1
ATOM 3115 O O . GLY A 1 398 ? -11.317 6.125 -1.934 1.00 92.00 398 GLY A O 1
ATOM 3116 N N . THR A 1 399 ? -10.033 5.332 -0.269 1.00 95.94 399 THR A N 1
ATOM 3117 C CA . THR A 1 399 ? -10.681 6.103 0.794 1.00 95.94 399 THR A CA 1
ATOM 3118 C C . THR A 1 399 ? -10.448 7.601 0.614 1.00 95.94 399 THR A C 1
ATOM 3120 O O . THR A 1 399 ? -11.410 8.350 0.663 1.00 95.94 399 THR A O 1
ATOM 3123 N N . GLU A 1 400 ? -9.233 8.054 0.302 1.00 95.56 400 GLU A N 1
ATOM 3124 C CA . GLU A 1 400 ? -8.987 9.477 0.010 1.00 95.56 400 GLU A CA 1
ATOM 3125 C C . GLU A 1 400 ? -9.669 9.952 -1.278 1.00 95.56 400 GLU A C 1
ATOM 3127 O O . GLU A 1 400 ? -10.091 11.095 -1.379 1.00 95.56 400 GLU A O 1
ATOM 3132 N N . GLN A 1 401 ? -9.809 9.090 -2.290 1.00 93.44 401 GLN A N 1
ATOM 3133 C CA . GLN A 1 401 ? -10.622 9.428 -3.467 1.00 93.44 401 GLN A CA 1
ATOM 3134 C C . GLN A 1 401 ? -12.110 9.536 -3.112 1.00 93.44 401 GLN A C 1
ATOM 3136 O O . GLN A 1 401 ? -12.839 10.321 -3.718 1.00 93.44 401 GLN A O 1
ATOM 3141 N N . ALA A 1 402 ? -12.571 8.718 -2.165 1.00 94.69 402 ALA A N 1
ATOM 3142 C CA . ALA A 1 402 ? -13.928 8.764 -1.655 1.00 94.69 402 ALA A CA 1
ATOM 3143 C C . ALA A 1 402 ? -14.154 9.974 -0.751 1.00 94.69 402 ALA A C 1
ATOM 3145 O O . ALA A 1 402 ? -15.234 10.526 -0.813 1.00 94.69 402 ALA A O 1
ATOM 3146 N N . PHE A 1 403 ? -13.175 10.409 0.028 1.00 95.06 403 PHE A N 1
ATOM 3147 C CA . PHE A 1 403 ? -13.283 11.519 0.972 1.00 95.06 403 PHE A CA 1
ATOM 3148 C C . PHE A 1 403 ? -12.059 12.423 0.777 1.00 95.06 403 PHE A C 1
ATOM 3150 O O . PHE A 1 403 ? -11.047 12.235 1.456 1.00 95.06 403 PHE A O 1
ATOM 3157 N N . PRO A 1 404 ? -12.094 13.330 -0.219 1.00 90.44 404 PRO A N 1
ATOM 3158 C CA . PRO A 1 404 ? -10.928 14.125 -0.601 1.00 90.44 404 PRO A CA 1
ATOM 3159 C C . PRO A 1 404 ? -10.554 15.175 0.446 1.00 90.44 404 PRO A C 1
ATOM 3161 O O . PRO A 1 404 ? -9.408 15.615 0.463 1.00 90.44 404 PRO A O 1
ATOM 3164 N N . ASP A 1 405 ? -11.493 15.542 1.317 1.00 91.00 405 ASP A N 1
ATOM 3165 C CA . ASP A 1 405 ? -11.308 16.528 2.373 1.00 91.00 405 ASP A CA 1
ATOM 3166 C C . ASP A 1 405 ? -11.130 15.835 3.732 1.00 91.00 405 ASP A C 1
ATOM 3168 O O . ASP A 1 405 ? -11.912 14.953 4.107 1.00 91.00 405 ASP A O 1
ATOM 3172 N N . LEU A 1 406 ? -10.125 16.267 4.508 1.00 92.50 406 LEU A N 1
ATOM 3173 C CA . LEU A 1 406 ? -9.890 15.763 5.870 1.00 92.50 406 LEU A CA 1
ATOM 3174 C C . LEU A 1 406 ? -11.138 15.922 6.746 1.00 92.50 406 LEU A C 1
ATOM 3176 O O . LEU A 1 406 ? -11.434 15.057 7.574 1.00 92.50 406 LEU A O 1
ATOM 3180 N N . ASP A 1 407 ? -11.873 17.014 6.544 1.00 92.38 407 ASP A N 1
ATOM 3181 C CA . ASP A 1 407 ? -13.065 17.315 7.317 1.00 92.38 407 ASP A CA 1
ATOM 3182 C C . ASP A 1 407 ? -14.202 16.333 7.028 1.00 92.38 407 ASP A C 1
ATOM 3184 O O . ASP A 1 407 ? -14.741 15.758 7.967 1.00 92.38 407 ASP A O 1
ATOM 3188 N N . GLU A 1 408 ? -14.492 16.043 5.754 1.00 91.75 408 GLU A N 1
ATOM 3189 C CA . GLU A 1 408 ? -15.523 15.063 5.370 1.00 91.75 408 GLU A CA 1
ATOM 3190 C C . GLU A 1 408 ? -15.213 13.676 5.955 1.00 91.75 408 GLU A C 1
ATOM 3192 O O . GLU A 1 408 ? -16.106 12.981 6.445 1.00 91.75 408 GLU A O 1
ATOM 3197 N N . LEU A 1 409 ? -13.937 13.282 5.929 1.00 93.62 409 LEU A N 1
ATOM 3198 C CA . LEU A 1 409 ? -13.492 11.993 6.448 1.00 93.62 409 LEU A CA 1
ATOM 3199 C C . LEU A 1 409 ? -13.600 11.914 7.978 1.00 93.62 409 LEU A C 1
ATOM 3201 O O . LEU A 1 409 ? -14.097 10.926 8.521 1.00 93.62 409 LEU A O 1
ATOM 3205 N N . THR A 1 410 ? -13.124 12.943 8.680 1.00 93.56 410 THR A N 1
ATOM 3206 C CA . THR A 1 410 ? -13.096 12.968 10.153 1.00 93.56 410 THR A CA 1
ATOM 3207 C C . THR A 1 410 ? -14.436 13.353 10.779 1.00 93.56 410 THR A C 1
ATOM 3209 O O . THR A 1 410 ? -14.638 13.103 11.964 1.00 93.56 410 THR A O 1
ATOM 3212 N N . ASP A 1 411 ? -15.381 13.886 10.007 1.00 93.44 411 ASP A N 1
ATOM 3213 C CA . ASP A 1 411 ? -16.773 14.033 10.438 1.00 93.44 411 ASP A CA 1
ATOM 3214 C C . ASP A 1 411 ? -17.497 12.678 10.484 1.00 93.44 411 ASP A C 1
ATOM 3216 O O . ASP A 1 411 ? -18.363 12.484 11.332 1.00 93.44 411 ASP A O 1
ATOM 3220 N N . GLN A 1 412 ? -17.116 11.719 9.627 1.00 95.31 412 GLN A N 1
ATOM 3221 C CA . GLN A 1 412 ? -17.722 10.379 9.606 1.00 95.31 412 GLN A CA 1
ATOM 3222 C C . GLN A 1 412 ? -17.018 9.366 10.515 1.00 95.31 412 GLN A C 1
ATOM 3224 O O . GLN A 1 412 ? -17.627 8.375 10.920 1.00 95.31 412 GLN A O 1
ATOM 3229 N N . MET A 1 413 ? -15.737 9.581 10.820 1.00 97.50 413 MET A N 1
ATOM 3230 C CA . MET A 1 413 ? -14.906 8.632 11.563 1.00 97.50 413 MET A CA 1
ATOM 3231 C C . MET A 1 413 ? -14.207 9.317 12.740 1.00 97.50 413 MET A C 1
ATOM 3233 O O . MET A 1 413 ? -13.588 10.376 12.599 1.00 97.50 413 MET A O 1
ATOM 3237 N N . ASP A 1 414 ? -14.264 8.691 13.917 1.00 97.25 414 ASP A N 1
ATOM 3238 C CA . ASP A 1 414 ? -13.640 9.216 15.135 1.00 97.25 414 ASP A CA 1
ATOM 3239 C C . ASP A 1 414 ? -12.113 9.183 15.039 1.00 97.25 414 ASP A C 1
ATOM 3241 O O . ASP A 1 414 ? -11.445 10.110 15.496 1.00 97.25 414 ASP A O 1
ATOM 3245 N N . ALA A 1 415 ? -11.555 8.158 14.394 1.00 97.56 415 ALA A N 1
ATOM 3246 C CA . ALA A 1 415 ? -10.129 8.080 14.106 1.00 97.56 415 ALA A CA 1
ATOM 3247 C C . ALA A 1 415 ? -9.840 7.222 12.869 1.00 97.56 415 ALA A C 1
ATOM 3249 O O . ALA A 1 415 ? -10.506 6.215 12.617 1.00 97.56 415 ALA A O 1
ATOM 3250 N N . VAL A 1 416 ? -8.813 7.612 12.115 1.00 98.25 416 VAL A N 1
ATOM 3251 C CA . VAL A 1 416 ? -8.430 6.973 10.854 1.00 98.25 416 VAL A CA 1
ATOM 3252 C C . VAL A 1 416 ? -6.963 6.557 10.892 1.00 98.25 416 VAL A C 1
ATOM 3254 O O . VAL A 1 416 ? -6.085 7.365 11.196 1.00 98.25 416 VAL A O 1
ATOM 3257 N N . LEU A 1 417 ? -6.695 5.310 10.516 1.00 98.25 417 LEU A N 1
ATOM 3258 C CA . LEU A 1 417 ? -5.361 4.785 10.264 1.00 98.25 417 LEU A CA 1
ATOM 3259 C C . LEU A 1 417 ? -5.213 4.425 8.786 1.00 98.25 417 LEU A C 1
ATOM 3261 O O . LEU A 1 417 ? -5.853 3.492 8.291 1.00 98.25 417 LEU A O 1
ATOM 3265 N N . PHE A 1 418 ? -4.305 5.117 8.104 1.00 98.00 418 PHE A N 1
ATOM 3266 C CA . PHE A 1 418 ? -3.856 4.738 6.775 1.00 98.00 418 PHE A CA 1
ATOM 3267 C C . PHE A 1 418 ? -2.442 4.171 6.805 1.00 98.00 418 PHE A C 1
ATOM 3269 O O . PHE A 1 418 ? -1.499 4.851 7.204 1.00 98.00 418 PHE A O 1
ATOM 3276 N N . ALA A 1 419 ? -2.291 2.930 6.345 1.00 96.12 419 ALA A N 1
ATOM 3277 C CA . ALA A 1 419 ? -1.001 2.264 6.217 1.00 96.12 419 ALA A CA 1
ATOM 3278 C C . ALA A 1 419 ? -0.560 2.213 4.747 1.00 96.12 419 ALA A C 1
ATOM 3280 O O . ALA A 1 419 ? -1.301 1.765 3.869 1.00 96.12 419 ALA A O 1
ATOM 3281 N N . GLY A 1 420 ? 0.654 2.669 4.451 1.00 95.06 420 GLY A N 1
ATOM 3282 C CA . GLY A 1 420 ? 1.229 2.561 3.105 1.00 95.06 420 GLY A CA 1
ATOM 3283 C C . GLY A 1 420 ? 0.431 3.252 2.020 1.00 95.06 420 GLY A C 1
ATOM 3284 O O . GLY A 1 420 ? 0.287 2.725 0.913 1.00 95.06 420 GLY A O 1
ATOM 3285 N N . THR A 1 421 ? -0.113 4.422 2.344 1.00 95.69 421 THR A N 1
ATOM 3286 C CA . THR A 1 421 ? -0.838 5.254 1.393 1.00 95.69 421 THR A CA 1
ATOM 3287 C C . THR A 1 421 ? 0.037 5.552 0.177 1.00 95.69 421 THR A C 1
ATOM 3289 O O . THR A 1 421 ? 1.136 6.088 0.335 1.00 95.69 421 THR A O 1
ATOM 3292 N N . PRO A 1 422 ? -0.418 5.235 -1.049 1.00 93.12 422 PRO A N 1
ATOM 3293 C CA . PRO A 1 422 ? 0.345 5.533 -2.250 1.00 93.12 422 PRO A CA 1
ATOM 3294 C C . PRO A 1 422 ? 0.701 7.017 -2.340 1.00 93.12 422 PRO A C 1
ATOM 3296 O O . PRO A 1 422 ? -0.183 7.860 -2.190 1.00 93.12 422 PRO A O 1
ATOM 3299 N N . GLY A 1 423 ? 1.942 7.349 -2.704 1.00 90.38 423 GLY A N 1
ATOM 3300 C CA . GLY A 1 423 ? 2.428 8.741 -2.793 1.00 90.38 423 GLY A CA 1
ATOM 3301 C C . GLY A 1 423 ? 1.769 9.611 -3.872 1.00 90.38 423 GLY A C 1
ATOM 3302 O O . GLY A 1 423 ? 2.198 10.730 -4.129 1.00 90.38 423 GLY A O 1
ATOM 3303 N N . ILE A 1 424 ? 0.747 9.088 -4.553 1.00 89.44 424 ILE A N 1
ATOM 3304 C CA . ILE A 1 424 ? -0.099 9.825 -5.498 1.00 89.44 424 ILE A CA 1
ATOM 3305 C C . ILE A 1 424 ? -1.514 10.080 -4.966 1.00 89.44 424 ILE A C 1
ATOM 3307 O O . ILE A 1 424 ? -2.377 10.506 -5.739 1.00 89.44 424 ILE A O 1
ATOM 3311 N N . SER A 1 425 ? -1.783 9.735 -3.706 1.00 92.62 425 SER A N 1
ATOM 3312 C CA . SER A 1 425 ? -3.087 9.958 -3.080 1.00 92.62 425 SER A CA 1
ATOM 3313 C C . SER A 1 425 ? -3.242 11.464 -2.801 1.00 92.62 425 SER A C 1
ATOM 3315 O O . SER A 1 425 ? -2.291 12.068 -2.296 1.00 92.62 425 SER A O 1
ATOM 3317 N N . PRO A 1 426 ? -4.345 12.115 -3.230 1.00 90.25 426 PRO A N 1
ATOM 3318 C CA . PRO A 1 426 ? -4.444 13.574 -3.213 1.00 90.25 426 PRO A CA 1
ATOM 3319 C C . PRO A 1 426 ? -4.321 14.185 -1.819 1.00 90.25 426 PRO A C 1
ATOM 3321 O O . PRO A 1 426 ? -3.499 15.085 -1.647 1.00 90.25 426 PRO A O 1
ATOM 3324 N N . LEU A 1 427 ? -5.071 13.665 -0.841 1.00 94.06 427 LEU A N 1
ATOM 3325 C CA . LEU A 1 427 ? -5.085 14.190 0.522 1.00 94.06 427 LEU A CA 1
ATOM 3326 C C . LEU A 1 427 ? -3.730 13.943 1.199 1.00 94.06 427 LEU A C 1
ATOM 3328 O O . LEU A 1 427 ? -3.160 14.856 1.793 1.00 94.06 427 LEU A O 1
ATOM 3332 N N . HIS A 1 428 ? -3.137 12.759 1.023 1.00 95.00 428 HIS A N 1
ATOM 3333 C CA . HIS A 1 428 ? -1.777 12.477 1.498 1.00 95.00 428 HIS A CA 1
ATOM 3334 C C . HIS A 1 428 ? -0.736 13.425 0.903 1.00 95.00 428 HIS A C 1
ATOM 3336 O O . HIS A 1 428 ? 0.112 13.939 1.634 1.00 95.00 428 HIS A O 1
ATOM 3342 N N . THR A 1 429 ? -0.803 13.684 -0.407 1.00 92.38 429 THR A N 1
ATOM 3343 C CA . THR A 1 429 ? 0.136 14.580 -1.100 1.00 92.38 429 THR A CA 1
ATOM 3344 C C . THR A 1 429 ? 0.011 16.006 -0.574 1.00 92.38 429 THR A C 1
ATOM 3346 O O . THR A 1 429 ? 1.023 16.662 -0.323 1.00 92.38 429 THR A O 1
ATOM 3349 N N . GLU A 1 430 ? -1.219 16.482 -0.388 1.00 93.12 430 GLU A N 1
ATOM 3350 C CA . GLU A 1 430 ? -1.501 17.809 0.151 1.00 93.12 430 GLU A CA 1
ATOM 3351 C C . GLU A 1 430 ? -0.984 17.959 1.586 1.00 93.12 430 GLU A C 1
ATOM 3353 O O . GLU A 1 430 ? -0.195 18.863 1.871 1.00 93.12 430 GLU A O 1
ATOM 3358 N N . LEU A 1 431 ? -1.365 17.047 2.483 1.00 94.19 431 LEU A N 1
ATOM 3359 C CA . LEU A 1 431 ? -0.976 17.106 3.893 1.00 94.19 431 LEU A CA 1
ATOM 3360 C C . LEU A 1 431 ? 0.537 16.901 4.072 1.00 94.19 431 LEU A C 1
ATOM 3362 O O . LEU A 1 431 ? 1.164 17.579 4.887 1.00 94.19 431 LEU A O 1
ATOM 3366 N N . THR A 1 432 ? 1.163 16.041 3.262 1.00 92.50 432 THR A N 1
ATOM 3367 C CA . THR A 1 432 ? 2.625 15.870 3.254 1.00 92.50 432 THR A CA 1
ATOM 3368 C C . THR A 1 432 ? 3.346 17.137 2.798 1.00 92.50 432 THR A C 1
ATOM 3370 O O . THR A 1 432 ? 4.404 17.455 3.338 1.00 92.50 432 THR A O 1
ATOM 3373 N N . ALA A 1 433 ? 2.802 17.879 1.830 1.00 91.12 433 ALA A N 1
ATOM 3374 C CA . ALA A 1 433 ? 3.387 19.152 1.416 1.00 91.12 433 ALA A CA 1
ATOM 3375 C C . ALA A 1 433 ? 3.249 20.225 2.510 1.00 91.12 433 ALA A C 1
ATOM 3377 O O . ALA A 1 433 ? 4.178 20.998 2.727 1.00 91.12 433 ALA A O 1
ATOM 3378 N N . ARG A 1 434 ? 2.116 20.249 3.224 1.00 92.62 434 ARG A N 1
ATOM 3379 C CA . ARG A 1 434 ? 1.825 21.231 4.282 1.00 92.62 434 ARG A CA 1
ATOM 3380 C C . ARG A 1 434 ? 2.587 21.000 5.585 1.00 92.62 434 ARG A C 1
ATOM 3382 O O . ARG A 1 434 ? 2.851 21.968 6.287 1.00 92.62 434 ARG A O 1
ATOM 3389 N N . ARG A 1 435 ? 2.930 19.751 5.922 1.00 90.62 435 ARG A N 1
ATOM 3390 C CA . ARG A 1 435 ? 3.657 19.437 7.167 1.00 90.62 435 ARG A CA 1
ATOM 3391 C C . ARG A 1 435 ? 5.124 19.876 7.160 1.00 90.62 435 ARG A C 1
ATOM 3393 O O . ARG A 1 435 ? 5.760 19.788 8.195 1.00 90.62 435 ARG A O 1
ATOM 3400 N N . GLU A 1 436 ? 5.686 20.259 6.009 1.00 83.75 436 GLU A N 1
ATOM 3401 C CA . GLU A 1 436 ? 7.094 20.681 5.870 1.00 83.75 436 GLU A CA 1
ATOM 3402 C C . GLU A 1 436 ? 8.111 19.748 6.573 1.00 83.75 436 GLU A C 1
ATOM 3404 O O . GLU A 1 436 ? 9.119 20.195 7.104 1.00 83.75 436 GLU A O 1
ATOM 3409 N N . GLN A 1 437 ? 7.875 18.428 6.512 1.00 80.75 437 GLN A N 1
ATOM 3410 C CA . GLN A 1 437 ? 8.655 17.346 7.155 1.00 80.75 437 GLN A CA 1
ATOM 3411 C C . GLN A 1 437 ? 8.418 17.118 8.658 1.00 80.75 437 GLN A C 1
ATOM 3413 O O . GLN A 1 437 ? 8.931 16.129 9.187 1.00 80.75 437 GLN A O 1
ATOM 3418 N N . GLU A 1 438 ? 7.596 17.929 9.322 1.00 87.69 438 GLU A N 1
ATOM 3419 C CA . GLU A 1 438 ? 7.171 17.679 10.701 1.00 87.69 438 GLU A CA 1
ATOM 3420 C C . GLU A 1 438 ? 6.340 16.393 10.803 1.00 87.69 438 GLU A C 1
ATOM 3422 O O . GLU A 1 438 ? 5.647 15.982 9.862 1.00 87.69 438 GLU A O 1
ATOM 3427 N N . GLN A 1 439 ? 6.422 15.723 11.952 1.00 90.81 439 GLN A N 1
ATOM 3428 C CA . GLN A 1 439 ? 5.653 14.501 12.220 1.00 90.81 439 GLN A CA 1
ATOM 3429 C C . GLN A 1 439 ? 4.172 14.804 12.452 1.00 90.81 439 GLN A C 1
ATOM 3431 O O . GLN A 1 439 ? 3.324 14.003 12.072 1.00 90.81 439 GLN A O 1
ATOM 3436 N N . CYS A 1 440 ? 3.857 15.955 13.047 1.00 94.69 440 CYS A N 1
ATOM 3437 C CA . CYS A 1 440 ? 2.492 16.367 13.341 1.00 94.69 440 CYS A CA 1
ATOM 3438 C C . CYS A 1 440 ? 2.107 17.598 12.521 1.00 94.69 440 CYS A C 1
ATOM 3440 O O . CYS A 1 440 ? 2.813 18.604 12.524 1.00 94.69 440 CYS A O 1
ATOM 3442 N N . LEU A 1 441 ? 0.954 17.531 11.865 1.00 95.38 441 LEU A N 1
ATOM 3443 C CA . LEU A 1 441 ? 0.309 18.658 11.205 1.00 95.38 441 LEU A CA 1
ATOM 3444 C C . LEU A 1 441 ? -1.020 18.933 11.906 1.00 95.38 441 LEU A C 1
ATOM 3446 O O . LEU A 1 441 ? -1.854 18.041 12.010 1.00 95.38 441 LEU A O 1
ATOM 3450 N N . VAL A 1 442 ? -1.238 20.170 12.346 1.00 91.75 442 VAL A N 1
ATOM 3451 C CA . VAL A 1 442 ? -2.543 20.608 12.854 1.00 91.75 442 VAL A CA 1
ATOM 3452 C C . VAL A 1 442 ? -3.276 21.337 11.734 1.00 91.75 442 VAL A C 1
ATOM 3454 O O . VAL A 1 442 ? -2.814 22.376 11.262 1.00 91.75 442 VAL A O 1
ATOM 3457 N N . ASP A 1 443 ? -4.419 20.800 11.315 1.00 85.44 443 ASP A N 1
ATOM 3458 C CA . ASP A 1 443 ? -5.260 21.364 10.262 1.00 85.44 443 ASP A CA 1
ATOM 3459 C C . ASP A 1 443 ? -6.693 21.549 10.761 1.00 85.44 443 ASP A C 1
ATOM 3461 O O . ASP A 1 443 ? -7.305 20.609 11.254 1.00 85.44 443 ASP A O 1
ATOM 3465 N N . GLY A 1 444 ? -7.218 22.776 10.722 1.00 80.88 444 GLY A N 1
ATOM 3466 C CA . GLY A 1 444 ? -8.577 23.055 11.211 1.00 80.88 444 GLY A CA 1
ATOM 3467 C C . GLY A 1 444 ? -8.829 22.678 12.684 1.00 80.88 444 GLY A C 1
ATOM 3468 O O . GLY A 1 444 ? -9.970 22.453 13.072 1.00 80.88 444 GLY A O 1
ATOM 3469 N N . GLY A 1 445 ? -7.778 22.578 13.511 1.00 83.38 445 GLY A N 1
ATOM 3470 C CA . GLY A 1 445 ? -7.867 22.089 14.897 1.00 83.38 445 GLY A CA 1
ATOM 3471 C C . GLY A 1 445 ? -7.843 20.560 15.039 1.00 83.38 445 GLY A C 1
ATOM 3472 O O . GLY A 1 445 ? -8.028 20.046 16.139 1.00 83.38 445 GLY A O 1
ATOM 3473 N N . ARG A 1 446 ? -7.604 19.828 13.946 1.00 89.56 446 ARG A N 1
ATOM 3474 C CA . ARG A 1 446 ? -7.470 18.369 13.899 1.00 89.56 446 ARG A CA 1
ATOM 3475 C C . ARG A 1 446 ? -6.009 18.006 13.665 1.00 89.56 446 ARG A C 1
ATOM 3477 O O . ARG A 1 446 ? -5.373 18.517 12.747 1.00 89.56 446 ARG A O 1
ATOM 3484 N N . SER A 1 447 ? -5.477 17.115 14.491 1.00 94.25 447 SER A N 1
ATOM 3485 C CA . SER A 1 447 ? -4.092 16.660 14.364 1.00 94.25 447 SER A CA 1
ATOM 3486 C C . SER A 1 447 ? -3.995 15.480 13.395 1.00 94.25 447 SER A C 1
ATOM 3488 O O . SER A 1 447 ? -4.717 14.488 13.534 1.00 94.25 447 SER A O 1
ATOM 3490 N N . VAL A 1 448 ? -3.084 15.588 12.431 1.00 97.06 448 VAL A N 1
ATOM 3491 C CA . VAL A 1 448 ? -2.669 14.536 11.501 1.00 97.06 448 VAL A CA 1
ATOM 3492 C C . VAL A 1 448 ? -1.241 14.137 11.846 1.00 97.06 448 VAL A C 1
ATOM 3494 O O . VAL A 1 448 ? -0.343 14.979 11.847 1.00 97.06 448 VAL A O 1
ATOM 3497 N N . LEU A 1 449 ? -1.024 12.856 12.124 1.00 97.12 449 LEU A N 1
ATOM 3498 C CA . LEU A 1 449 ? 0.278 12.319 12.508 1.00 97.12 449 LEU A CA 1
ATOM 3499 C C . LEU A 1 449 ? 0.878 11.477 11.375 1.00 97.12 449 LEU A C 1
ATOM 3501 O O . LEU A 1 449 ? 0.202 10.645 10.776 1.00 97.12 449 LEU A O 1
ATOM 3505 N N . PHE A 1 450 ? 2.165 11.660 11.108 1.00 96.56 450 PHE A N 1
ATOM 3506 C CA . PHE A 1 450 ? 2.945 10.889 10.147 1.00 96.56 450 PHE A CA 1
ATOM 3507 C C . PHE A 1 450 ? 3.968 10.045 10.905 1.00 96.56 450 PHE A C 1
ATOM 3509 O O . PHE A 1 450 ? 4.910 10.580 11.488 1.00 96.56 450 PHE A O 1
ATOM 3516 N N . VAL A 1 451 ? 3.780 8.728 10.882 1.00 95.81 451 VAL A N 1
ATOM 3517 C CA . VAL A 1 451 ? 4.619 7.756 11.588 1.00 95.81 451 VAL A CA 1
ATOM 3518 C C . VAL A 1 451 ? 5.498 7.034 10.573 1.00 95.81 451 VAL A C 1
ATOM 3520 O O . VAL A 1 451 ? 5.002 6.272 9.742 1.00 95.81 451 VAL A O 1
ATOM 3523 N N . GLU A 1 452 ? 6.806 7.281 10.632 1.00 92.38 452 GLU A N 1
ATOM 3524 C CA . GLU A 1 452 ? 7.818 6.625 9.790 1.00 92.38 452 GLU A CA 1
ATOM 3525 C C . GLU A 1 452 ? 8.717 5.678 10.598 1.00 92.38 452 GLU A C 1
ATOM 3527 O O . GLU A 1 452 ? 9.351 4.783 10.040 1.00 92.38 452 GLU A O 1
ATOM 3532 N N . ARG A 1 453 ? 8.763 5.867 11.919 1.00 86.56 453 ARG A N 1
ATOM 3533 C CA . ARG A 1 453 ? 9.430 5.015 12.906 1.00 86.56 453 ARG A CA 1
ATOM 3534 C C . ARG A 1 453 ? 8.550 4.845 14.145 1.00 86.56 453 ARG A C 1
ATOM 3536 O O . ARG A 1 453 ? 7.728 5.721 14.405 1.00 86.56 453 ARG A O 1
ATOM 3543 N N . PRO A 1 454 ? 8.781 3.800 14.959 1.00 83.31 454 PRO A N 1
ATOM 3544 C CA . PRO A 1 454 ? 8.052 3.597 16.212 1.00 83.31 454 PRO A CA 1
ATOM 3545 C C . PRO A 1 454 ? 8.033 4.832 17.131 1.00 83.31 454 PRO A C 1
ATOM 3547 O O . PRO A 1 454 ? 6.977 5.208 17.630 1.00 83.31 454 PRO A O 1
ATOM 3550 N N . ASP A 1 455 ? 9.165 5.527 17.276 1.00 85.31 455 ASP A N 1
ATOM 3551 C CA . ASP A 1 455 ? 9.278 6.707 18.151 1.00 85.31 455 ASP A CA 1
ATOM 3552 C C . ASP A 1 455 ? 8.416 7.899 17.693 1.00 85.31 455 ASP A C 1
ATOM 3554 O O . ASP A 1 455 ? 8.045 8.758 18.498 1.00 85.31 455 ASP A O 1
ATOM 3558 N N . ASP A 1 456 ? 8.060 7.953 16.405 1.00 90.88 456 ASP A N 1
ATOM 3559 C CA . ASP A 1 456 ? 7.302 9.060 15.820 1.00 90.88 456 ASP A CA 1
ATOM 3560 C C . ASP A 1 456 ? 5.831 9.079 16.308 1.00 90.88 456 ASP A C 1
ATOM 3562 O O . ASP A 1 456 ? 5.141 10.083 16.143 1.00 90.88 456 ASP A O 1
ATOM 3566 N N . VAL A 1 457 ? 5.339 8.005 16.948 1.00 91.62 457 VAL A N 1
ATOM 3567 C CA . VAL A 1 457 ? 3.953 7.882 17.460 1.00 91.62 457 VAL A CA 1
ATOM 3568 C C . VAL A 1 457 ? 3.598 8.975 18.483 1.00 91.62 457 VAL A C 1
ATOM 3570 O O . VAL A 1 457 ? 2.435 9.364 18.622 1.00 91.62 457 VAL A O 1
ATOM 3573 N N . THR A 1 458 ? 4.599 9.531 19.164 1.00 89.94 458 THR A N 1
ATOM 3574 C CA . THR A 1 458 ? 4.429 10.610 20.152 1.00 89.94 458 THR A CA 1
ATOM 3575 C C . THR A 1 458 ? 4.549 12.019 19.558 1.00 89.94 458 THR A C 1
ATOM 3577 O O . THR A 1 458 ? 4.494 13.002 20.294 1.00 89.94 458 THR A O 1
ATOM 3580 N N . GLY A 1 459 ? 4.673 12.145 18.230 1.00 89.50 459 GLY A N 1
ATOM 3581 C CA . GLY A 1 459 ? 4.964 13.415 17.554 1.00 89.50 459 GLY A CA 1
ATOM 3582 C C . GLY A 1 459 ? 3.871 14.488 17.660 1.00 89.50 459 GLY A C 1
ATOM 3583 O O . GLY A 1 459 ? 4.166 15.673 17.526 1.00 89.50 459 GLY A O 1
ATOM 3584 N N . CYS A 1 460 ? 2.617 14.107 17.922 1.00 90.81 460 CYS A N 1
ATOM 3585 C CA . CYS A 1 460 ? 1.529 15.049 18.206 1.00 90.81 460 CYS A CA 1
ATOM 3586 C C . CYS A 1 460 ? 1.288 15.168 19.713 1.00 90.81 460 CYS A C 1
ATOM 3588 O O . CYS A 1 460 ? 1.240 14.151 20.401 1.00 90.81 460 CYS A O 1
ATOM 3590 N N . THR A 1 461 ? 1.032 16.382 20.215 1.00 88.44 461 THR A N 1
ATOM 3591 C CA . THR A 1 461 ? 0.627 16.610 21.617 1.00 88.44 461 THR A CA 1
ATOM 3592 C C . THR A 1 461 ? -0.782 16.079 21.891 1.00 88.44 461 THR A C 1
ATOM 3594 O O . THR A 1 461 ? -0.978 15.281 22.808 1.00 88.44 461 THR A O 1
ATOM 3597 N N . ASP A 1 462 ? -1.748 16.443 21.049 1.00 90.62 462 ASP A N 1
ATOM 3598 C CA . ASP A 1 462 ? -3.133 15.974 21.150 1.00 90.62 462 ASP A CA 1
ATOM 3599 C C . ASP A 1 462 ? -3.345 14.649 20.409 1.00 90.62 462 ASP A C 1
ATOM 3601 O O . ASP A 1 462 ? -2.591 14.306 19.493 1.00 90.62 462 ASP A O 1
ATOM 3605 N N . THR A 1 463 ? -4.391 13.911 20.790 1.00 93.75 463 THR A N 1
ATOM 3606 C CA . THR A 1 463 ? -4.801 12.681 20.099 1.00 93.75 463 THR A CA 1
ATOM 3607 C C . THR A 1 463 ? -5.119 12.980 18.627 1.00 93.75 463 THR A C 1
ATOM 3609 O O . THR A 1 463 ? -6.024 13.776 18.354 1.00 93.75 463 THR A O 1
ATOM 3612 N N . PRO A 1 464 ? -4.390 12.381 17.666 1.00 95.62 464 PRO A N 1
ATOM 3613 C CA . PRO A 1 464 ? -4.619 12.627 16.250 1.00 95.62 464 PRO A CA 1
ATOM 3614 C C . PRO A 1 464 ? -5.952 12.042 15.781 1.00 95.62 464 PRO A C 1
ATOM 3616 O O . PRO A 1 464 ? -6.430 11.039 16.304 1.00 95.62 464 PRO A O 1
ATOM 3619 N N . ARG A 1 465 ? -6.543 12.667 14.758 1.00 96.00 465 ARG A N 1
ATOM 3620 C CA . ARG A 1 465 ? -7.744 12.166 14.066 1.00 96.00 465 ARG A CA 1
ATOM 3621 C C . ARG A 1 465 ? -7.394 11.276 12.877 1.00 96.00 465 ARG A C 1
ATOM 3623 O O . ARG A 1 465 ? -8.186 10.418 12.500 1.00 96.00 465 ARG A O 1
ATOM 3630 N N . LEU A 1 466 ? -6.213 11.479 12.301 1.00 97.62 466 LEU A N 1
ATOM 3631 C CA . LEU A 1 466 ? -5.693 10.723 11.171 1.00 97.62 466 LEU A CA 1
ATOM 3632 C C . LEU A 1 466 ? -4.217 10.407 11.408 1.00 97.62 466 LEU A C 1
ATOM 3634 O O . LEU A 1 466 ? -3.438 11.302 11.738 1.00 97.62 466 LEU A O 1
ATOM 3638 N N . VAL A 1 467 ? -3.830 9.151 11.204 1.00 98.12 467 VAL A N 1
ATOM 3639 C CA . VAL A 1 467 ? -2.428 8.730 11.190 1.00 98.12 467 VAL A CA 1
ATOM 3640 C C . VAL A 1 467 ? -2.083 8.117 9.836 1.00 98.12 467 VAL A C 1
ATOM 3642 O O . VAL A 1 467 ? -2.746 7.184 9.384 1.00 98.12 467 VAL A O 1
ATOM 3645 N N . TYR A 1 468 ? -1.004 8.606 9.225 1.00 97.81 468 TYR A N 1
ATOM 3646 C CA . TYR A 1 468 ? -0.312 7.940 8.127 1.00 97.81 468 TYR A CA 1
ATOM 3647 C C . TYR A 1 468 ? 0.845 7.111 8.683 1.00 97.81 468 TYR A C 1
ATOM 3649 O O . TYR A 1 468 ? 1.871 7.660 9.083 1.00 97.81 468 TYR A O 1
ATOM 3657 N N . LEU A 1 469 ? 0.693 5.790 8.681 1.00 97.38 469 LEU A N 1
ATOM 3658 C CA . LEU A 1 469 ? 1.750 4.837 8.995 1.00 97.38 469 LEU A CA 1
ATOM 3659 C C . LEU A 1 469 ? 2.488 4.462 7.701 1.00 97.38 469 LEU A C 1
ATOM 3661 O O . LEU A 1 469 ? 1.916 3.856 6.792 1.00 97.38 469 LEU A O 1
ATOM 3665 N N . GLN A 1 470 ? 3.757 4.848 7.586 1.00 95.50 470 GLN A N 1
ATOM 3666 C CA . GLN A 1 470 ? 4.495 4.771 6.326 1.00 95.50 470 GLN A CA 1
ATOM 3667 C C . GLN A 1 470 ? 5.978 4.438 6.512 1.00 95.50 470 GLN A C 1
ATOM 3669 O O . GLN A 1 470 ? 6.787 5.284 6.879 1.00 95.50 470 GLN A O 1
ATOM 3674 N N . ASN A 1 471 ? 6.369 3.217 6.152 1.00 94.75 471 ASN A N 1
ATOM 3675 C CA . ASN A 1 471 ? 7.770 2.814 6.203 1.00 94.75 471 ASN A CA 1
ATOM 3676 C C . ASN A 1 471 ? 8.600 3.622 5.179 1.00 94.75 471 ASN A C 1
ATOM 3678 O O . ASN A 1 471 ? 8.209 3.717 4.010 1.00 94.75 471 ASN A O 1
ATOM 3682 N N . PRO A 1 472 ? 9.775 4.165 5.549 1.00 93.25 472 PRO A N 1
ATOM 3683 C CA . PRO A 1 472 ? 10.649 4.887 4.617 1.00 93.25 472 PRO A CA 1
ATOM 3684 C C . PRO A 1 472 ? 11.084 4.047 3.412 1.00 93.25 472 PRO A C 1
ATOM 3686 O O . PRO A 1 472 ? 11.210 4.554 2.300 1.00 93.25 472 PRO A O 1
ATOM 3689 N N . SER A 1 473 ? 11.247 2.741 3.623 1.00 94.19 473 SER A N 1
ATOM 3690 C CA . SER A 1 473 ? 11.605 1.775 2.586 1.00 94.19 473 SER A CA 1
ATOM 3691 C C . SER A 1 473 ? 10.428 1.350 1.697 1.00 94.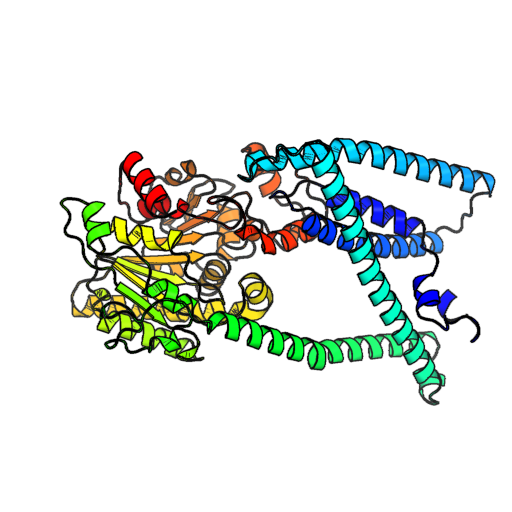19 473 SER A C 1
ATOM 3693 O O . SER A 1 473 ? 10.635 0.539 0.795 1.00 94.19 473 SER A O 1
ATOM 3695 N N . ASP A 1 474 ? 9.211 1.874 1.899 1.00 95.31 474 ASP A N 1
ATOM 3696 C CA . ASP A 1 474 ? 8.041 1.509 1.097 1.00 95.31 474 ASP A CA 1
ATOM 3697 C C . ASP A 1 474 ? 8.006 2.229 -0.266 1.00 95.31 474 ASP A C 1
ATOM 3699 O O . ASP A 1 474 ? 7.639 3.409 -0.344 1.00 95.31 474 ASP A O 1
ATOM 3703 N N . PRO A 1 475 ? 8.288 1.541 -1.390 1.00 93.88 475 PRO A N 1
ATOM 3704 C CA . PRO A 1 475 ? 8.167 2.145 -2.709 1.00 93.88 475 PRO A CA 1
ATOM 3705 C C . PRO A 1 475 ? 6.740 2.594 -3.040 1.00 93.88 475 PRO A C 1
ATOM 3707 O O . PRO A 1 475 ? 6.601 3.494 -3.860 1.00 93.88 475 PRO A O 1
ATOM 3710 N N . VAL A 1 476 ? 5.687 2.032 -2.434 1.00 92.31 476 VAL A N 1
ATOM 3711 C CA . VAL A 1 476 ? 4.297 2.449 -2.689 1.00 92.31 476 VAL A CA 1
ATOM 3712 C C . VAL A 1 476 ? 4.066 3.878 -2.196 1.00 92.31 476 VAL A C 1
ATOM 3714 O O . VAL A 1 476 ? 3.527 4.702 -2.941 1.00 92.31 476 VAL A O 1
ATOM 3717 N N . VAL A 1 477 ? 4.551 4.199 -0.995 1.00 94.25 477 VAL A N 1
ATOM 3718 C CA . VAL A 1 477 ? 4.497 5.553 -0.418 1.00 94.25 477 VAL A CA 1
ATOM 3719 C C . VAL A 1 477 ? 5.408 6.515 -1.181 1.00 94.25 477 VAL A C 1
ATOM 3721 O O . VAL A 1 477 ? 5.035 7.658 -1.432 1.00 94.25 477 VAL A O 1
ATOM 3724 N N . LYS A 1 478 ? 6.610 6.078 -1.577 1.00 94.00 478 LYS A N 1
ATOM 3725 C CA . LYS A 1 478 ? 7.594 6.961 -2.236 1.00 94.00 478 LYS A CA 1
ATOM 3726 C C . LYS A 1 478 ? 7.336 7.180 -3.726 1.00 94.00 478 LYS A C 1
ATOM 3728 O O . LYS A 1 478 ? 7.890 8.115 -4.319 1.00 94.00 478 LYS A O 1
ATOM 3733 N N . TRP A 1 479 ? 6.544 6.321 -4.367 1.00 92.06 479 TRP A N 1
ATOM 3734 C CA . TRP A 1 479 ? 6.303 6.404 -5.801 1.00 92.06 479 TRP A CA 1
ATOM 3735 C C . TRP A 1 479 ? 5.426 7.604 -6.159 1.00 92.06 479 TRP A C 1
ATOM 3737 O O . TRP A 1 479 ? 4.281 7.735 -5.739 1.00 92.06 479 TRP A O 1
ATOM 3747 N N . GLN A 1 480 ? 5.953 8.442 -7.047 1.00 90.19 480 GLN A N 1
ATOM 3748 C CA . GLN A 1 480 ? 5.258 9.584 -7.626 1.00 90.19 480 GLN A CA 1
ATOM 3749 C C . GLN A 1 480 ? 5.549 9.670 -9.127 1.00 90.19 480 GLN A C 1
ATOM 3751 O O . GLN A 1 480 ? 6.641 9.331 -9.592 1.00 90.19 480 GLN A O 1
ATOM 3756 N N . ARG A 1 481 ? 4.594 10.179 -9.917 1.00 90.31 481 ARG A N 1
ATOM 3757 C CA . ARG A 1 481 ? 4.766 10.334 -11.380 1.00 90.31 481 ARG A CA 1
ATOM 3758 C C . ARG A 1 481 ? 5.948 11.244 -11.734 1.00 90.31 481 ARG A C 1
ATOM 3760 O O . ARG A 1 481 ? 6.643 11.006 -12.718 1.00 90.31 481 ARG A O 1
ATOM 3767 N N . SER A 1 482 ? 6.192 12.257 -10.909 1.00 92.12 482 SER A N 1
ATOM 3768 C CA . SER A 1 482 ? 7.274 13.230 -11.063 1.00 92.12 482 SER A CA 1
ATOM 3769 C C . SER A 1 482 ? 8.672 12.620 -10.960 1.00 92.12 482 SER A C 1
ATOM 3771 O O . SER A 1 482 ? 9.582 13.195 -11.549 1.00 92.12 482 SER A O 1
ATOM 3773 N N . LEU A 1 483 ? 8.857 11.439 -10.344 1.00 93.56 483 LEU A N 1
ATOM 3774 C CA . LEU A 1 483 ? 10.155 10.734 -10.309 1.00 93.56 483 LEU A CA 1
ATOM 3775 C C . LEU A 1 483 ? 10.737 10.497 -11.710 1.00 93.56 483 LEU A C 1
ATOM 3777 O O . LEU A 1 483 ? 11.947 10.310 -11.849 1.00 93.56 483 LEU A O 1
ATOM 3781 N N . LEU A 1 484 ? 9.902 10.501 -12.754 1.00 94.56 484 LEU A N 1
ATOM 3782 C CA . LEU A 1 484 ? 10.354 10.339 -14.131 1.00 94.56 484 LEU A CA 1
ATOM 3783 C C . LEU A 1 484 ? 11.245 11.513 -14.592 1.00 94.56 484 LEU A C 1
ATOM 3785 O O . LEU A 1 484 ? 12.162 11.288 -15.381 1.00 94.56 484 LEU A O 1
ATOM 3789 N N . TRP A 1 485 ? 11.021 12.735 -14.091 1.00 95.50 485 TRP A N 1
ATOM 3790 C CA . TRP A 1 485 ? 11.701 13.958 -14.559 1.00 95.50 485 TRP A CA 1
ATOM 3791 C C . TRP A 1 485 ? 12.147 14.941 -13.463 1.00 95.50 485 TRP A C 1
ATOM 3793 O O . TRP A 1 485 ? 12.819 15.920 -13.783 1.00 95.50 485 TRP A O 1
ATOM 3803 N N . ARG A 1 486 ? 11.797 14.717 -12.193 1.00 95.25 486 ARG A N 1
ATOM 3804 C CA . ARG A 1 486 ? 12.165 15.572 -11.058 1.00 95.25 486 ARG A CA 1
ATOM 3805 C C . ARG A 1 486 ? 12.569 14.738 -9.839 1.00 95.25 486 ARG A C 1
ATOM 3807 O O . ARG A 1 486 ? 11.884 13.776 -9.489 1.00 95.25 486 ARG A O 1
ATOM 3814 N N . GLN A 1 487 ? 13.645 15.158 -9.177 1.00 95.00 487 GLN A N 1
ATOM 3815 C CA . GLN A 1 487 ? 14.048 14.632 -7.875 1.00 95.00 487 GLN A CA 1
ATOM 3816 C C . GLN A 1 487 ? 13.037 15.047 -6.788 1.00 95.00 487 GLN A C 1
ATOM 3818 O O . GLN A 1 487 ? 12.722 16.234 -6.713 1.00 95.00 487 GLN A O 1
ATOM 3823 N N . PRO A 1 488 ? 12.518 14.118 -5.966 1.00 91.81 488 PRO A N 1
ATOM 3824 C CA . PRO A 1 488 ? 11.707 14.457 -4.796 1.00 91.81 488 PRO A CA 1
ATOM 3825 C C . PRO A 1 488 ? 12.518 15.068 -3.656 1.00 91.81 488 PRO A C 1
ATOM 3827 O O . PRO A 1 488 ? 13.677 14.706 -3.443 1.00 91.81 488 PRO A O 1
ATOM 3830 N N . ASP A 1 489 ? 11.832 15.866 -2.842 1.00 88.69 489 ASP A N 1
ATOM 3831 C CA . ASP A 1 489 ? 12.394 16.480 -1.637 1.00 88.69 489 ASP A CA 1
ATOM 3832 C C . ASP A 1 489 ? 12.651 15.451 -0.520 1.00 88.69 489 ASP A C 1
ATOM 3834 O O . ASP A 1 489 ? 13.599 15.599 0.253 1.00 88.69 489 ASP A O 1
ATOM 3838 N N . TRP A 1 490 ? 11.876 14.356 -0.482 1.00 90.56 490 TRP A N 1
ATOM 3839 C CA . TRP A 1 490 ? 12.017 13.310 0.540 1.00 90.56 490 TRP A CA 1
ATOM 3840 C C . TRP A 1 490 ? 13.383 12.610 0.516 1.00 90.56 490 TRP A C 1
ATOM 3842 O O . TRP A 1 490 ? 13.842 12.176 1.565 1.00 90.56 490 TRP A O 1
ATOM 3852 N N . ILE A 1 491 ? 14.084 12.557 -0.628 1.00 93.88 491 ILE A N 1
ATOM 3853 C CA . ILE A 1 491 ? 15.405 11.899 -0.712 1.00 93.88 491 ILE A CA 1
ATOM 3854 C C . ILE A 1 491 ? 16.405 12.569 0.229 1.00 93.88 491 ILE A C 1
ATOM 3856 O O . ILE A 1 491 ? 17.069 11.890 1.006 1.00 93.88 491 ILE A O 1
ATOM 3860 N N . ALA A 1 492 ? 16.508 13.900 0.170 1.00 92.19 492 ALA A N 1
ATOM 3861 C CA . ALA A 1 492 ? 17.454 14.635 1.003 1.00 92.19 492 ALA A CA 1
ATOM 3862 C C . ALA A 1 492 ? 17.045 14.584 2.485 1.00 92.19 492 ALA A C 1
ATOM 3864 O O . ALA A 1 492 ? 17.897 14.410 3.355 1.00 92.19 492 ALA A O 1
ATOM 3865 N N . ALA A 1 493 ? 15.741 14.687 2.759 1.00 90.19 493 ALA A N 1
ATOM 3866 C CA . ALA A 1 493 ? 15.188 14.638 4.110 1.00 90.19 493 ALA A CA 1
ATOM 3867 C C . ALA A 1 493 ? 15.454 13.290 4.802 1.00 90.19 493 ALA A C 1
ATOM 3869 O O . ALA A 1 493 ? 15.911 13.237 5.943 1.00 90.19 493 ALA A O 1
ATOM 3870 N N . GLU A 1 494 ? 15.216 12.184 4.098 1.00 92.38 494 GLU A N 1
ATOM 3871 C CA . GLU A 1 494 ? 15.394 10.835 4.637 1.00 92.38 494 GLU A CA 1
ATOM 3872 C C . GLU A 1 494 ? 16.865 10.462 4.789 1.00 92.38 494 GLU A C 1
ATOM 3874 O O . GLU A 1 494 ? 17.226 9.814 5.771 1.00 92.38 494 GLU A O 1
ATOM 3879 N N . GLN A 1 495 ? 17.733 10.923 3.883 1.00 93.50 495 GLN A N 1
ATOM 3880 C CA . GLN A 1 495 ? 19.183 10.786 4.041 1.00 93.50 495 GLN A CA 1
ATOM 3881 C C . GLN A 1 495 ? 19.682 11.517 5.288 1.00 93.50 495 GLN A C 1
ATOM 3883 O O . GLN A 1 495 ? 20.459 10.952 6.056 1.00 93.50 495 GLN A O 1
ATOM 3888 N N . ALA A 1 496 ? 19.204 12.742 5.533 1.00 92.19 496 ALA A N 1
ATOM 3889 C CA . ALA A 1 496 ? 19.569 13.509 6.724 1.00 92.19 496 ALA A CA 1
ATOM 3890 C C . ALA A 1 496 ? 19.112 12.832 8.029 1.00 92.19 496 ALA A C 1
ATOM 3892 O O . ALA A 1 496 ? 19.789 12.940 9.050 1.00 92.19 496 ALA A O 1
ATOM 3893 N N . ARG A 1 497 ? 17.993 12.098 7.989 1.00 90.38 497 ARG A N 1
ATOM 3894 C CA . ARG A 1 497 ? 17.440 11.343 9.128 1.00 90.38 497 ARG A CA 1
ATOM 3895 C C . ARG A 1 497 ? 17.981 9.914 9.255 1.00 90.38 497 ARG A C 1
ATOM 3897 O O . ARG A 1 497 ? 17.586 9.210 10.182 1.00 90.38 497 ARG A O 1
ATOM 3904 N N . GLY A 1 498 ? 18.858 9.477 8.347 1.00 91.50 498 GLY A N 1
ATOM 3905 C CA . GLY A 1 498 ? 19.399 8.114 8.327 1.00 91.50 498 GLY A CA 1
ATOM 3906 C C . GLY A 1 498 ? 18.385 7.034 7.926 1.00 91.50 498 GLY A C 1
ATOM 3907 O O . GLY A 1 498 ? 18.626 5.858 8.171 1.00 91.50 498 GLY A O 1
ATOM 3908 N N . LEU A 1 499 ? 17.260 7.421 7.318 1.00 90.94 499 LEU A N 1
ATOM 3909 C CA . LEU A 1 499 ? 16.198 6.516 6.856 1.00 90.94 499 LEU A CA 1
ATOM 3910 C C . LEU A 1 499 ? 16.441 6.002 5.432 1.00 90.94 499 LEU A C 1
ATOM 3912 O O . LEU A 1 499 ? 15.819 5.039 4.995 1.00 90.94 499 LEU A O 1
ATOM 3916 N N . LEU A 1 500 ? 17.347 6.657 4.706 1.00 93.94 500 LEU A N 1
ATOM 3917 C CA . LEU A 1 500 ? 17.738 6.309 3.350 1.00 93.94 500 LEU A CA 1
ATOM 3918 C C . LEU A 1 500 ? 19.260 6.299 3.247 1.00 93.94 500 LEU A C 1
ATOM 3920 O O . LEU A 1 500 ? 19.940 7.164 3.801 1.00 93.94 500 LEU A O 1
ATOM 3924 N N . THR A 1 501 ? 19.807 5.342 2.500 1.00 92.69 501 THR A N 1
ATOM 3925 C CA . THR A 1 501 ? 21.253 5.281 2.268 1.00 92.69 501 THR A CA 1
ATOM 3926 C C . THR A 1 501 ? 21.775 6.575 1.616 1.00 92.69 501 THR A C 1
ATOM 3928 O O . THR A 1 501 ? 21.155 7.085 0.670 1.00 92.69 501 THR A O 1
ATOM 3931 N N . PRO A 1 502 ? 22.948 7.094 2.039 1.00 91.81 502 PRO A N 1
ATOM 3932 C CA . PRO A 1 502 ? 23.565 8.275 1.426 1.00 91.81 502 PRO A CA 1
ATOM 3933 C C . PRO A 1 502 ? 23.952 8.052 -0.045 1.00 91.81 502 PRO A C 1
ATOM 3935 O O . PRO A 1 502 ? 24.253 9.003 -0.762 1.00 91.81 502 PRO A O 1
ATOM 3938 N N . TYR A 1 503 ? 23.947 6.799 -0.508 1.00 91.75 503 TYR A N 1
ATOM 3939 C CA . TYR A 1 503 ? 24.252 6.431 -1.888 1.00 91.75 503 TYR A CA 1
ATOM 3940 C C . TYR A 1 503 ? 23.013 6.351 -2.790 1.00 91.75 503 TYR A C 1
ATOM 3942 O O . TYR A 1 503 ? 23.151 6.134 -3.996 1.00 91.75 503 TYR A O 1
ATOM 3950 N N . PHE A 1 504 ? 21.802 6.518 -2.244 1.00 93.75 504 PHE A N 1
ATOM 3951 C CA . PHE A 1 504 ? 20.601 6.633 -3.065 1.00 93.75 504 PHE A CA 1
ATOM 3952 C C . PHE A 1 504 ? 20.658 7.949 -3.847 1.00 93.75 504 PHE A C 1
ATOM 3954 O O . PHE A 1 504 ? 20.663 9.034 -3.269 1.00 93.75 504 PHE A O 1
ATOM 3961 N N . ALA A 1 505 ? 20.687 7.856 -5.174 1.00 91.56 505 ALA A N 1
ATOM 3962 C CA . ALA A 1 505 ? 20.737 9.014 -6.054 1.00 91.56 505 ALA A CA 1
ATOM 3963 C C . ALA A 1 505 ? 19.591 8.961 -7.060 1.00 91.56 505 ALA A C 1
ATOM 3965 O O . ALA A 1 505 ? 19.397 7.963 -7.763 1.00 91.56 505 ALA A O 1
ATOM 3966 N N . TRP A 1 506 ? 18.847 10.061 -7.165 1.00 95.94 506 TRP A N 1
ATOM 3967 C CA . TRP A 1 506 ? 17.817 10.174 -8.183 1.00 95.94 506 TRP A CA 1
ATOM 3968 C C . TRP A 1 506 ? 18.450 10.233 -9.575 1.00 95.94 506 TRP A C 1
ATOM 3970 O O . TRP A 1 506 ? 19.241 11.119 -9.893 1.00 95.94 506 TRP A O 1
ATOM 3980 N N . THR A 1 507 ? 18.061 9.285 -10.419 1.00 94.19 507 THR A N 1
ATOM 3981 C CA . THR A 1 507 ? 18.448 9.217 -11.821 1.00 94.19 507 THR A CA 1
ATOM 3982 C C . THR A 1 507 ? 17.178 9.303 -12.675 1.00 94.19 507 THR A C 1
ATOM 3984 O O . THR A 1 507 ? 16.333 8.402 -12.583 1.00 94.19 507 THR A O 1
ATOM 3987 N N . PRO A 1 508 ? 17.017 10.348 -13.517 1.00 93.50 508 PRO A N 1
ATOM 3988 C CA . PRO A 1 508 ? 15.817 10.544 -14.326 1.00 93.50 508 PRO A CA 1
ATOM 3989 C C . PRO A 1 508 ? 15.452 9.292 -15.131 1.00 93.50 508 PRO A C 1
ATOM 3991 O O . PRO A 1 508 ? 16.305 8.678 -15.776 1.00 93.50 508 PRO A O 1
ATOM 3994 N N . GLY A 1 509 ? 14.182 8.892 -15.086 1.00 93.44 509 GLY A N 1
ATOM 3995 C CA . GLY A 1 509 ? 13.686 7.668 -15.721 1.00 93.44 509 GLY A CA 1
ATOM 3996 C C . GLY A 1 509 ? 14.072 6.361 -15.016 1.00 93.44 509 GLY A C 1
ATOM 3997 O O . GLY A 1 509 ? 13.217 5.495 -14.844 1.00 93.44 509 GLY A O 1
ATOM 3998 N N . VAL A 1 510 ? 15.327 6.221 -14.578 1.00 95.69 510 VAL A N 1
ATOM 3999 C CA . VAL A 1 510 ? 15.854 5.007 -13.931 1.00 95.69 510 VAL A CA 1
ATOM 4000 C C . VAL A 1 510 ? 15.229 4.798 -12.558 1.00 95.69 510 VAL A C 1
ATOM 4002 O O . VAL A 1 510 ? 14.644 3.743 -12.329 1.00 95.69 510 VAL A O 1
ATOM 4005 N N . THR A 1 511 ? 15.280 5.802 -11.676 1.00 95.62 511 THR A N 1
ATOM 4006 C CA . THR A 1 511 ? 14.703 5.701 -10.327 1.00 95.62 511 THR A CA 1
ATOM 4007 C C . THR A 1 511 ? 13.195 5.488 -10.395 1.00 95.62 511 THR A C 1
ATOM 4009 O O . THR A 1 511 ? 12.661 4.675 -9.653 1.00 95.62 511 THR A O 1
ATOM 4012 N N . TRP A 1 512 ? 12.504 6.151 -11.331 1.00 94.88 512 TRP A N 1
ATOM 4013 C CA . TRP A 1 512 ? 11.074 5.922 -11.544 1.00 94.88 512 TRP A CA 1
ATOM 4014 C C . TRP A 1 512 ? 10.782 4.460 -11.893 1.00 94.88 512 TRP A C 1
ATOM 4016 O O . TRP A 1 512 ? 9.923 3.849 -11.265 1.00 94.88 512 TRP A O 1
ATOM 4026 N N . LEU A 1 513 ? 11.508 3.875 -12.852 1.00 94.38 513 LEU A N 1
ATOM 4027 C CA . LEU A 1 513 ? 11.300 2.481 -13.246 1.00 94.38 513 LEU A CA 1
ATOM 4028 C C . LEU A 1 513 ? 11.655 1.505 -12.116 1.00 94.38 513 LEU A C 1
ATOM 4030 O O . LEU A 1 513 ? 10.911 0.557 -11.883 1.00 94.38 513 LEU A O 1
ATOM 4034 N N . GLN A 1 514 ? 12.767 1.750 -11.422 1.00 94.62 514 GLN A N 1
ATOM 4035 C CA . GLN A 1 514 ? 13.202 0.974 -10.262 1.00 94.62 514 GLN A CA 1
ATOM 4036 C C . GLN A 1 514 ? 12.122 0.948 -9.177 1.00 94.62 514 GLN A C 1
ATOM 4038 O O . GLN A 1 514 ? 11.618 -0.124 -8.863 1.00 94.62 514 GLN A O 1
ATOM 4043 N N . VAL A 1 515 ? 11.692 2.117 -8.690 1.00 93.75 515 VAL A N 1
ATOM 4044 C CA . VAL A 1 515 ? 10.662 2.223 -7.644 1.00 93.75 515 VAL A CA 1
ATOM 4045 C C . VAL A 1 515 ? 9.333 1.627 -8.123 1.00 93.75 515 VAL A C 1
ATOM 4047 O O . VAL A 1 515 ? 8.686 0.916 -7.366 1.00 93.75 515 VAL A O 1
ATOM 4050 N N . THR A 1 516 ? 8.951 1.828 -9.394 1.00 90.88 516 THR A N 1
ATOM 4051 C CA . THR A 1 516 ? 7.732 1.220 -9.974 1.00 90.88 516 THR A CA 1
ATOM 4052 C C . THR A 1 516 ? 7.753 -0.304 -9.879 1.00 90.88 516 THR A C 1
ATOM 4054 O O . THR A 1 516 ? 6.743 -0.917 -9.547 1.00 90.88 516 THR A O 1
ATOM 4057 N N . LEU A 1 517 ? 8.886 -0.929 -10.209 1.00 90.75 517 LEU A N 1
ATOM 4058 C CA . LEU A 1 517 ? 9.010 -2.383 -10.156 1.00 90.75 517 LEU A CA 1
ATOM 4059 C C . LEU A 1 517 ? 9.163 -2.873 -8.713 1.00 90.75 517 LEU A C 1
ATOM 4061 O O . LEU A 1 517 ? 8.602 -3.907 -8.369 1.00 90.75 517 LEU A O 1
ATOM 4065 N N . ASP A 1 518 ? 9.822 -2.117 -7.840 1.00 91.88 518 ASP A N 1
ATOM 4066 C CA . ASP A 1 518 ? 9.969 -2.491 -6.431 1.00 91.88 518 ASP A CA 1
ATOM 4067 C C . ASP A 1 518 ? 8.630 -2.513 -5.672 1.00 91.88 518 ASP A C 1
ATOM 4069 O O . ASP A 1 518 ? 8.475 -3.320 -4.758 1.00 91.88 518 ASP A O 1
ATOM 4073 N N . MET A 1 519 ? 7.621 -1.736 -6.096 1.00 89.00 519 MET A N 1
ATOM 4074 C CA . MET A 1 519 ? 6.245 -1.839 -5.568 1.00 89.00 519 MET A CA 1
ATOM 4075 C C . MET A 1 519 ? 5.653 -3.252 -5.681 1.00 89.00 519 MET A C 1
ATOM 4077 O O . MET A 1 519 ? 4.788 -3.619 -4.895 1.00 89.00 519 MET A O 1
ATOM 4081 N N . LEU A 1 520 ? 6.085 -4.054 -6.660 1.00 84.69 520 LEU A N 1
ATOM 4082 C CA . LEU A 1 520 ? 5.546 -5.403 -6.872 1.00 84.69 520 LEU A CA 1
ATOM 4083 C C . LEU A 1 520 ? 6.069 -6.422 -5.853 1.00 84.69 520 LEU A C 1
ATOM 4085 O O . LEU A 1 520 ? 5.467 -7.482 -5.690 1.00 84.69 520 LEU A O 1
ATOM 4089 N N . ILE A 1 521 ? 7.186 -6.111 -5.193 1.00 85.69 521 ILE A N 1
ATOM 4090 C CA . ILE A 1 521 ? 7.876 -7.010 -4.260 1.00 85.69 521 ILE A CA 1
ATOM 4091 C C . ILE A 1 521 ? 7.941 -6.449 -2.834 1.00 85.69 521 ILE A C 1
ATOM 4093 O O . ILE A 1 521 ? 8.459 -7.112 -1.942 1.00 85.69 521 ILE A O 1
ATOM 4097 N N . SER A 1 522 ? 7.414 -5.245 -2.601 1.00 88.56 522 SER A N 1
ATOM 4098 C CA . SER A 1 522 ? 7.565 -4.516 -1.337 1.00 88.56 522 SER A CA 1
ATOM 4099 C C . SER A 1 522 ? 6.895 -5.175 -0.138 1.00 88.56 522 SER A C 1
ATOM 4101 O O . SER A 1 522 ? 7.351 -4.993 0.984 1.00 88.56 522 SER A O 1
ATOM 4103 N N . GLN A 1 523 ? 5.858 -5.978 -0.365 1.00 85.62 523 GLN A N 1
ATOM 4104 C CA . GLN A 1 523 ? 5.189 -6.771 0.673 1.00 85.62 523 GLN A CA 1
ATOM 4105 C C . GLN A 1 523 ? 6.051 -7.923 1.224 1.00 85.62 523 GLN A C 1
ATOM 4107 O O . GLN A 1 523 ? 5.715 -8.496 2.251 1.00 85.62 523 GLN A O 1
ATOM 4112 N N . TRP A 1 524 ? 7.137 -8.300 0.536 1.00 85.88 524 TRP A N 1
ATOM 4113 C CA . TRP A 1 524 ? 8.055 -9.360 0.984 1.00 85.88 524 TRP A CA 1
ATOM 4114 C C . TRP A 1 524 ? 9.184 -8.841 1.873 1.00 85.88 524 TRP A C 1
ATOM 4116 O O . TRP A 1 524 ? 10.070 -9.608 2.251 1.00 85.88 524 TRP A O 1
ATOM 4126 N N . ALA A 1 525 ? 9.180 -7.544 2.176 1.00 90.94 525 ALA A N 1
ATOM 4127 C CA . ALA A 1 525 ? 10.059 -6.997 3.186 1.00 90.94 525 ALA A CA 1
ATOM 4128 C C . ALA A 1 525 ? 9.726 -7.583 4.572 1.00 90.94 525 ALA A C 1
ATOM 4130 O O . ALA A 1 525 ? 8.584 -8.000 4.814 1.00 90.94 525 ALA A O 1
ATOM 4131 N N . PRO A 1 526 ? 10.710 -7.622 5.487 1.00 91.44 526 PRO A N 1
ATOM 4132 C CA . PRO A 1 526 ? 10.456 -7.916 6.892 1.00 91.44 526 PRO A CA 1
ATOM 4133 C C . PRO A 1 526 ? 9.355 -7.019 7.468 1.00 91.44 526 PRO A C 1
ATOM 4135 O O . PRO A 1 526 ? 9.119 -5.918 6.966 1.00 91.44 526 PRO A O 1
ATOM 4138 N N . ALA A 1 527 ? 8.691 -7.487 8.527 1.00 88.25 527 ALA A N 1
ATOM 4139 C CA . ALA A 1 527 ? 7.709 -6.682 9.247 1.00 88.25 527 ALA A CA 1
ATOM 4140 C C . ALA A 1 527 ? 8.313 -5.323 9.626 1.00 88.25 527 ALA A C 1
ATOM 4142 O O . ALA A 1 527 ? 9.487 -5.260 9.996 1.00 88.25 527 ALA A O 1
ATOM 4143 N N . THR A 1 528 ? 7.517 -4.255 9.528 1.00 88.75 528 THR A N 1
ATOM 4144 C CA . THR A 1 528 ? 7.911 -2.848 9.759 1.00 88.75 528 THR A CA 1
ATOM 4145 C C . THR A 1 528 ? 8.784 -2.211 8.661 1.00 88.75 528 THR A C 1
ATOM 4147 O O . THR A 1 528 ? 9.206 -1.063 8.784 1.00 88.75 528 THR A O 1
ATOM 4150 N N . TYR A 1 529 ? 9.021 -2.911 7.545 1.00 92.81 529 TYR A N 1
ATOM 4151 C CA . TYR A 1 529 ? 9.753 -2.397 6.381 1.00 92.81 529 TYR A CA 1
ATOM 4152 C C . TYR A 1 529 ? 8.988 -2.636 5.081 1.00 92.81 529 TYR A C 1
ATOM 4154 O O . TYR A 1 529 ? 8.045 -3.425 5.011 1.00 92.81 529 TYR A O 1
ATOM 4162 N N . GLY A 1 530 ? 9.393 -1.938 4.016 1.00 92.94 530 GLY A N 1
ATOM 4163 C CA . GLY A 1 530 ? 8.717 -2.005 2.725 1.00 92.94 530 GLY A CA 1
ATOM 4164 C C . GLY A 1 530 ? 7.218 -1.760 2.882 1.00 92.94 530 GLY A C 1
ATOM 4165 O O . GLY A 1 530 ? 6.793 -0.945 3.693 1.00 92.94 530 GLY A O 1
ATOM 4166 N N . HIS A 1 531 ? 6.407 -2.520 2.159 1.00 92.62 531 HIS A N 1
ATOM 4167 C CA . HIS A 1 531 ? 4.948 -2.447 2.250 1.00 92.62 531 HIS A CA 1
ATOM 4168 C C . HIS A 1 531 ? 4.370 -3.485 3.229 1.00 92.62 531 HIS A C 1
ATOM 4170 O O . HIS A 1 531 ? 3.272 -4.002 3.018 1.00 92.62 531 HIS A O 1
ATOM 4176 N N . ASN A 1 532 ? 5.144 -3.845 4.258 1.00 91.44 532 ASN A N 1
ATOM 4177 C CA . ASN A 1 532 ? 4.759 -4.769 5.316 1.00 91.44 532 ASN A CA 1
ATOM 4178 C C . ASN A 1 532 ? 4.743 -4.035 6.666 1.00 91.44 532 ASN A C 1
ATOM 4180 O O . ASN A 1 532 ? 5.786 -3.664 7.205 1.00 91.44 532 ASN A O 1
ATOM 4184 N N . TYR A 1 533 ? 3.548 -3.809 7.207 1.00 92.44 533 TYR A N 1
ATOM 4185 C CA . TYR A 1 533 ? 3.352 -3.018 8.425 1.00 92.44 533 TYR A CA 1
ATOM 4186 C C . TYR A 1 533 ? 3.337 -3.854 9.704 1.00 92.44 533 TYR A C 1
ATOM 4188 O O . TYR A 1 533 ? 3.589 -3.305 10.773 1.00 92.44 533 TYR A O 1
ATOM 4196 N N . GLY A 1 534 ? 3.127 -5.171 9.594 1.00 90.12 534 GLY A N 1
ATOM 4197 C CA . GLY A 1 534 ? 3.138 -6.095 10.729 1.00 90.12 534 GLY A CA 1
ATOM 4198 C C . GLY A 1 534 ? 2.353 -5.569 11.935 1.00 90.12 534 GLY A C 1
ATOM 4199 O O . GLY A 1 534 ? 1.253 -5.033 11.810 1.00 90.12 534 GLY A O 1
ATOM 4200 N N . SER A 1 535 ? 2.966 -5.682 13.104 1.00 93.25 535 SER A N 1
ATOM 4201 C CA . SER A 1 535 ? 2.467 -5.188 14.391 1.00 93.25 535 SER A CA 1
ATOM 4202 C C . SER A 1 535 ? 2.620 -3.673 14.624 1.00 93.25 535 SER A C 1
ATOM 4204 O O . SER A 1 535 ? 2.195 -3.173 15.665 1.00 93.25 535 SER A O 1
ATOM 4206 N N . SER A 1 536 ? 3.160 -2.886 13.677 1.00 93.94 536 SER A N 1
ATOM 4207 C CA . SER A 1 536 ? 3.371 -1.432 13.865 1.00 93.94 536 SER A CA 1
ATOM 4208 C C . SER A 1 536 ? 2.084 -0.624 14.061 1.00 93.94 536 SER A C 1
ATOM 4210 O O . SER A 1 536 ? 2.140 0.516 14.515 1.00 93.94 536 SER A O 1
ATOM 4212 N N . ALA A 1 537 ? 0.920 -1.195 13.746 1.00 95.25 537 ALA A N 1
ATOM 4213 C CA . ALA A 1 537 ? -0.365 -0.557 14.008 1.00 95.25 537 ALA A CA 1
ATOM 4214 C C . ALA A 1 537 ? -0.728 -0.506 15.502 1.00 95.25 537 ALA A C 1
ATOM 4216 O O . ALA A 1 537 ? -1.545 0.326 15.880 1.00 95.25 537 ALA A O 1
ATOM 4217 N N . VAL A 1 538 ? -0.148 -1.364 16.351 1.00 96.25 538 VAL A N 1
ATOM 4218 C CA . VAL A 1 538 ? -0.472 -1.441 17.789 1.00 96.25 538 VAL A CA 1
ATOM 4219 C C . VAL A 1 538 ? -0.279 -0.093 18.502 1.00 96.25 538 VAL A C 1
ATOM 4221 O O . VAL A 1 538 ? -1.282 0.470 18.950 1.00 96.25 538 VAL A O 1
ATOM 4224 N N . PRO A 1 539 ? 0.937 0.493 18.549 1.00 95.88 539 PRO A N 1
ATOM 4225 C CA . PRO A 1 539 ? 1.141 1.780 19.221 1.00 95.88 539 PRO A CA 1
ATOM 4226 C C . PRO A 1 539 ? 0.377 2.924 18.534 1.00 95.88 539 PRO A C 1
ATOM 4228 O O . PRO A 1 539 ? 0.003 3.915 19.158 1.00 95.88 539 PRO A O 1
ATOM 4231 N N . VAL A 1 540 ? 0.089 2.790 17.236 1.00 96.88 540 VAL A N 1
ATOM 4232 C CA . VAL A 1 540 ? -0.704 3.777 16.496 1.00 96.88 540 VAL A CA 1
ATOM 4233 C C . VAL A 1 540 ? -2.173 3.753 16.925 1.00 96.88 540 VAL A C 1
ATOM 4235 O O . VAL A 1 540 ? -2.779 4.813 17.089 1.00 96.88 540 VAL A O 1
ATOM 4238 N N . TRP A 1 541 ? -2.751 2.571 17.152 1.00 97.62 541 TRP A N 1
ATOM 4239 C CA . TRP A 1 541 ? -4.109 2.445 17.674 1.00 97.62 541 TRP A CA 1
ATOM 4240 C C . TRP A 1 541 ? -4.223 2.909 19.120 1.00 97.62 541 TRP A C 1
ATOM 4242 O O . TRP A 1 541 ? -5.195 3.588 19.445 1.00 97.62 541 TRP A O 1
ATOM 4252 N N . GLU A 1 542 ? -3.238 2.627 19.973 1.00 96.31 542 GLU A N 1
ATOM 4253 C CA . GLU A 1 542 ? -3.161 3.220 21.318 1.00 96.31 542 GLU A CA 1
ATOM 4254 C C . GLU A 1 542 ? -3.222 4.749 21.228 1.00 96.31 542 GLU A C 1
ATOM 4256 O O . GLU A 1 542 ? -4.082 5.392 21.841 1.00 96.31 542 GLU A O 1
ATOM 4261 N N . ARG A 1 543 ? -2.414 5.335 20.332 1.00 95.56 543 ARG A N 1
ATOM 4262 C CA . ARG A 1 543 ? -2.408 6.782 20.121 1.00 95.56 543 ARG A CA 1
ATOM 4263 C C . ARG A 1 543 ? -3.745 7.327 19.619 1.00 95.56 543 ARG A C 1
ATOM 4265 O O . ARG A 1 543 ? -4.186 8.347 20.139 1.00 95.56 543 ARG A O 1
ATOM 4272 N N . LEU A 1 544 ? -4.383 6.677 18.642 1.00 96.81 544 LEU A N 1
ATOM 4273 C CA . LEU A 1 544 ? -5.674 7.087 18.061 1.00 96.81 544 LEU A CA 1
ATOM 4274 C C . LEU A 1 544 ? -6.854 6.917 19.030 1.00 96.81 544 LEU A C 1
ATOM 4276 O O . LEU A 1 544 ? -7.809 7.691 18.999 1.00 96.81 544 LEU A O 1
ATOM 4280 N N . THR A 1 545 ? -6.816 5.895 19.884 1.00 96.44 545 THR A N 1
ATOM 4281 C CA . THR A 1 545 ? -7.883 5.611 20.859 1.00 96.44 545 THR A CA 1
ATOM 4282 C C . THR A 1 545 ? -7.749 6.453 22.128 1.00 96.44 545 THR A C 1
ATOM 4284 O O . THR A 1 545 ? -8.754 6.706 22.804 1.00 96.44 545 THR A O 1
ATOM 4287 N N . GLY A 1 546 ? -6.528 6.909 22.430 1.00 93.62 546 GLY A N 1
ATOM 4288 C CA . GLY A 1 546 ? -6.166 7.546 23.695 1.00 93.62 546 GLY A CA 1
ATOM 4289 C C . GLY A 1 546 ? -6.027 6.550 24.849 1.00 93.62 546 GLY A C 1
ATOM 4290 O O . GLY A 1 546 ? -6.009 6.971 26.004 1.00 93.62 546 GLY A O 1
ATOM 4291 N N . ILE A 1 547 ? -5.984 5.248 24.553 1.00 93.38 547 ILE A N 1
ATOM 4292 C CA . ILE A 1 547 ? -5.721 4.202 25.540 1.00 93.38 547 ILE A CA 1
ATOM 4293 C C . ILE A 1 547 ? -4.214 4.166 25.770 1.00 93.38 547 ILE A C 1
ATOM 4295 O O . ILE A 1 547 ? -3.452 3.934 24.838 1.00 93.38 547 ILE A O 1
ATOM 4299 N N . ASP A 1 548 ? -3.810 4.413 27.012 1.00 87.25 548 ASP A N 1
ATOM 4300 C CA . ASP A 1 548 ? -2.409 4.473 27.418 1.00 87.25 548 ASP A CA 1
ATOM 4301 C C . ASP A 1 548 ? -2.037 3.185 28.160 1.00 87.25 548 ASP A C 1
ATOM 4303 O O . ASP A 1 548 ? -2.539 2.912 29.259 1.00 87.25 548 ASP A O 1
ATOM 4307 N N . TRP A 1 549 ? -1.218 2.354 27.520 1.00 91.69 549 TRP A N 1
ATOM 4308 C CA . TRP A 1 549 ? -0.615 1.160 28.106 1.00 91.69 549 TRP A CA 1
ATOM 4309 C C . TRP A 1 549 ? 0.874 1.403 28.328 1.00 91.69 549 TRP A C 1
ATOM 4311 O O . TRP A 1 549 ? 1.492 2.235 27.672 1.00 91.69 549 TRP A O 1
ATOM 4321 N N . ASP A 1 550 ? 1.467 0.682 29.280 1.00 92.75 550 ASP A N 1
ATOM 4322 C CA . ASP A 1 550 ? 2.917 0.731 29.416 1.00 92.75 550 ASP A CA 1
ATOM 4323 C C . ASP A 1 550 ? 3.608 0.050 28.222 1.00 92.75 550 ASP A C 1
ATOM 4325 O O . ASP A 1 550 ? 3.072 -0.865 27.596 1.00 92.75 550 ASP A O 1
ATOM 4329 N N . ASN A 1 551 ? 4.841 0.477 27.937 1.00 92.38 551 ASN A N 1
ATOM 4330 C CA . ASN A 1 551 ? 5.606 -0.022 26.793 1.00 92.38 551 ASN A CA 1
ATOM 4331 C C . ASN A 1 551 ? 5.802 -1.548 26.802 1.00 92.38 551 ASN A C 1
ATOM 4333 O O . ASN A 1 551 ? 5.963 -2.142 25.739 1.00 92.38 551 ASN A O 1
ATOM 4337 N N . ALA A 1 552 ? 5.845 -2.184 27.981 1.00 94.88 552 ALA A N 1
ATOM 4338 C CA . ALA A 1 552 ? 6.046 -3.628 28.075 1.00 94.88 552 ALA A CA 1
ATOM 4339 C C . ALA A 1 552 ? 4.807 -4.371 27.571 1.00 94.88 552 ALA A C 1
ATOM 4341 O O . ALA A 1 552 ? 4.929 -5.315 26.794 1.00 94.88 552 ALA A O 1
ATOM 4342 N N . ARG A 1 553 ? 3.623 -3.890 27.950 1.00 94.75 553 ARG A N 1
ATOM 4343 C CA . ARG A 1 553 ? 2.343 -4.400 27.478 1.00 94.75 553 ARG A CA 1
ATOM 4344 C C . ARG A 1 553 ? 2.126 -4.101 25.997 1.00 94.75 553 ARG A C 1
ATOM 4346 O O . ARG A 1 553 ? 1.742 -4.996 25.256 1.00 94.75 553 ARG A O 1
ATOM 4353 N N . THR A 1 554 ? 2.424 -2.890 25.530 1.00 94.81 554 THR A N 1
ATOM 4354 C CA . THR A 1 554 ? 2.367 -2.566 24.094 1.00 94.81 554 THR A CA 1
ATOM 4355 C C . THR A 1 554 ? 3.242 -3.525 23.280 1.00 94.81 554 THR A C 1
ATOM 4357 O O . THR A 1 554 ? 2.793 -4.062 22.268 1.00 94.81 554 THR A O 1
ATOM 4360 N N . GLN A 1 555 ? 4.465 -3.808 23.747 1.00 95.25 555 GLN A N 1
ATOM 4361 C CA . GLN A 1 555 ? 5.364 -4.764 23.096 1.00 95.25 555 GLN A CA 1
ATOM 4362 C C . GLN A 1 555 ? 4.829 -6.203 23.146 1.00 95.25 555 GLN A C 1
ATOM 4364 O O . GLN A 1 555 ? 4.900 -6.905 22.142 1.00 95.25 555 GLN A O 1
ATOM 4369 N N . GLU A 1 556 ? 4.254 -6.638 24.269 1.00 96.12 556 GLU A N 1
ATOM 4370 C CA . GLU A 1 556 ? 3.623 -7.960 24.377 1.00 96.12 556 GLU A CA 1
ATOM 4371 C C . GLU A 1 556 ? 2.475 -8.118 23.368 1.00 96.12 556 GLU A C 1
ATOM 4373 O O . GLU A 1 556 ? 2.362 -9.161 22.716 1.00 96.12 556 GLU A O 1
ATOM 4378 N N . LEU A 1 557 ? 1.653 -7.077 23.173 1.00 95.62 557 LEU A N 1
ATOM 4379 C CA . LEU A 1 557 ? 0.625 -7.097 22.135 1.00 95.62 557 LEU A CA 1
ATOM 4380 C C . LEU A 1 557 ? 1.243 -7.145 20.737 1.00 95.62 557 LEU A C 1
ATOM 4382 O O . LEU A 1 557 ? 0.756 -7.901 19.900 1.00 95.62 557 LEU A O 1
ATOM 4386 N N . MET A 1 558 ? 2.299 -6.370 20.474 1.00 94.75 558 MET A N 1
ATOM 4387 C CA . MET A 1 558 ? 3.005 -6.415 19.190 1.00 94.75 558 MET A CA 1
ATOM 4388 C C . MET A 1 558 ? 3.499 -7.830 18.871 1.00 94.75 558 MET A C 1
ATOM 4390 O O . MET A 1 558 ? 3.233 -8.324 17.778 1.00 94.75 558 MET A O 1
ATOM 4394 N N . ASP A 1 559 ? 4.114 -8.507 19.840 1.00 94.75 559 ASP A N 1
ATOM 4395 C CA . ASP A 1 559 ? 4.593 -9.885 19.696 1.00 94.75 559 ASP A CA 1
ATOM 4396 C C . ASP A 1 559 ? 3.437 -10.889 19.539 1.00 94.75 559 ASP A C 1
ATOM 4398 O O . ASP A 1 559 ? 3.564 -11.880 18.824 1.00 94.75 559 ASP A O 1
ATOM 4402 N N . THR A 1 560 ? 2.293 -10.631 20.183 1.00 93.19 560 THR A N 1
ATOM 4403 C CA . THR A 1 560 ? 1.086 -11.471 20.082 1.00 93.19 560 THR A CA 1
ATOM 4404 C C . THR A 1 560 ? 0.413 -11.349 18.714 1.00 93.19 560 THR A C 1
ATOM 4406 O O . THR A 1 560 ? -0.184 -12.314 18.223 1.00 93.19 560 THR A O 1
ATOM 4409 N N . VAL A 1 561 ? 0.448 -10.159 18.099 1.00 91.94 561 VAL A N 1
ATOM 4410 C CA . VAL A 1 561 ? -0.229 -9.931 16.816 1.00 91.94 561 VAL A CA 1
ATOM 4411 C C . VAL A 1 561 ? 0.634 -10.211 15.587 1.00 91.94 561 VAL A C 1
ATOM 4413 O O . VAL A 1 561 ? 0.044 -10.390 14.514 1.00 91.94 561 VAL A O 1
ATOM 4416 N N . GLU A 1 562 ? 1.962 -10.239 15.726 1.00 89.94 562 GLU A N 1
ATOM 4417 C CA . GLU A 1 562 ? 2.933 -10.577 14.670 1.00 89.94 562 GLU A CA 1
ATOM 4418 C C . GLU A 1 562 ? 2.877 -12.056 14.262 1.00 89.94 562 GLU A C 1
ATOM 4420 O O . GLU A 1 562 ? 2.971 -12.315 13.035 1.00 89.94 562 GLU A O 1
#

Sequence (562 aa):
MRSLLTRSPADLPRTLGELLARRFDLFGLLVGLNLFWASLTPSLMPRVWYWQGLISGILVIIGYGAGVLLGRILRAFVRWRPSRRTGHWIGWTLLTAVLAANLYWLVVHVIWQASVYPVSGFAEPDDGLGAVTLRTVLMVFMTVAVAWTILSLLRLLAHAVVVLHRFLLDRRVIRRLPPLAAQVVTVTVIALVGVLLVDTGVRPVAAGLMDGFYTAQNERDSGFTQPDDPLRSGSDASLVSWDSLGWPGQTFVSGGPDIDEIQRYNPGRPAKDPIRVYVGRRFSTNIPEQARIAVKELERTDAFDRAALQVVVVTGTGWVDTKSARPLEYLYDGDIATVSMQYSYLPSALSFLFDRDRVAQTARALVTAVHDAAIAHEQATGHRPRLYLYAQSLGAYGTEQAFPDLDELTDQMDAVLFAGTPGISPLHTELTARREQEQCLVDGGRSVLFVERPDDVTGCTDTPRLVYLQNPSDPVVKWQRSLLWRQPDWIAAEQARGLLTPYFAWTPGVTWLQVTLDMLISQWAPATYGHNYGSSAVPVWERLTGIDWDNARTQELMDTVE

Secondary structure (DSSP, 8-state):
-HHHHS--GGGS-SSHHHHHTPPPPHHHHHHHHHHHHHHTS--SS---HHHHHHHHHHHHHHHHHHHHHHHHHHHHH------HHHHHHHHHHHHHHHHHHHHHHHHHHHHHHHTTHHHH-PPPP---HHHHHHHHHHHHHHHHHHHHHHHHHHHHHHHHHHHHHHHHHTSTTGGGS-HHHHHHHHHHHHHHHHHHHIIIIIHHHHHHHHHHHHHHHHSS--SPPPP--TTBTBSTT-SSBGGGSHHHHHHHHH-S--HHHHHHHSTTS---PPEEEEE-TTT-S-HHHHHHHHHHHHHHTTGGGSSEEEEEE--TT----HHHHTHHHHHTTT-EEEEEE----S-HHHHHHH-HHHHHHHHHHHHHHHHHHHHHHHHHHS---EEEEEEETHHHHHHHHH--SHHHHHHH-SEEEEES--TT-HHHHHHHHHTTT-SEEEETTEEEEEESSGGGGG--SSPPSEEEE--TT-HHHH--GGGGTS--THHHHHHHTTSS-TT----TTHHHHHHHHHTTTGGGSPTTSTT--GGGHHHHHHHHHT----HHHHHHHHHHH-

Foldseek 3Di:
DVVVVPDDPVPDDPDLVSLLPDDADPQLQLQLVVQLLLLLADALAADFLLLSLLLSLVSSLVRSVVRVVVVVVCVVPDPDDDDPVVVVVVVVVVVVVSVVVVVVSVVVSVVRNQLNCVLFVHDDDPDPPVVVVVSNVSSNVSSCVSNSVVVSVVSVLVSVLVVVLVVVCVDPVLVPDDPVVSVVVSVVVSVVVVVCCCVVPVVVVVVVVQQVVLVCVQQDDLVADQDCDLLFAQHPVHPHHCSQQTNQSSCQRRDADALVRLCVLPPPDRADAAREFEGECSVDLDLLVSLVSSLVSCVSNVQFVFQAEEEEQEAQCQHDPCLQVRLVCNLRSNSHYYYYYHNHSDDLLVCVVPVLQRSLSNLLSNLVSNLVSQVVVCVVPVGGHQYEYEYEQSNLLSNCVNPVDPCSSLVSHLAYEYELYALPRNNCVVQVVVCVPQQWDQDPNAIEGEAQDLVSLVRDPAQHRYYYHYHLSALRNVADPCLQPDDDPVQVVCVVVVSDRPSNDRDHNSNNSSSSSVNVVQCVGPDSRYSHPRNSSQSNVCSNVVPDDDPVSSVVSSVVSD

Radius of gyration: 28.69 Å; chains: 1; bounding box: 76×48×92 Å